Protein AF-0000000075571922 (afdb_homodimer)

Radius of gyration: 21.6 Å; Cα contacts (8 Å, |Δi|>4): 890; chains: 2; bounding box: 50×63×53 Å

pLDDT: mean 89.56, std 9.9, range [48.25, 98.81]

Foldseek 3Di:
DLVVLVVQDPPVQSVCVVVVHFWDKDKFFKKKKKKKAWPCLVVVCVVDDPVLNVVQQVQLVVLLCVLLVVFQKDWADDPDRMTMIMHCPPPHDLCRLVRNLVSLLVSLVSQQPDASPVHRPDRTWMQMFMFMGMWMWTWDDDVDTHIDIDDVRVVVRVQQRVPGDIQWYKYFPRSVVSCVVDPFWDKAWPQWDQDVPPGTGTIITTAAGHPRGRDDPDPVRD/DLVVLVVQDPPVQSVCVVVVHFWDKDKFFKKKKKKKAWPCLVVVCVVDDPVLNVVQQVQLVVLLCVLLVVFQKDWADDPDRMTMIMHCPPPHDLCRLVRNLVSLLVSLVSQQPDASPVHRPDRTWMQMFMFMGMWMWTWDDDPDTHIDIDDVRVVVRVQQRVPTDILWYKYFPRSVVSCVVDPFWDKAWPQWDQDVPPGTGTIITTAAGHPRGRDDPDPVRD

Structure (mmCIF, N/CA/C/O backbone):
data_AF-0000000075571922-model_v1
#
loop_
_entity.id
_entity.type
_entity.pdbx_description
1 polymer 'guanylate cyclase'
#
loop_
_atom_site.group_PDB
_atom_site.id
_atom_site.type_symbol
_atom_site.label_atom_id
_atom_site.label_alt_id
_atom_site.label_comp_id
_atom_site.label_asym_id
_atom_site.label_entity_id
_atom_site.label_seq_id
_atom_site.pdbx_PDB_ins_code
_atom_site.Cartn_x
_atom_site.Cartn_y
_atom_site.Cartn_z
_atom_site.occupancy
_atom_site.B_iso_or_equiv
_atom_site.auth_seq_id
_atom_site.auth_comp_id
_atom_site.auth_asym_id
_atom_site.auth_atom_id
_atom_site.pdbx_PDB_model_num
ATOM 1 N N . VAL A 1 1 ? 6.152 -8.867 24.453 1 48.25 1 VAL A N 1
ATOM 2 C CA . VAL A 1 1 ? 5.004 -9.133 23.594 1 48.25 1 VAL A CA 1
ATOM 3 C C . VAL A 1 1 ? 4.059 -7.934 23.609 1 48.25 1 VAL A C 1
ATOM 5 O O . VAL A 1 1 ? 3.672 -7.43 22.547 1 48.25 1 VAL A O 1
ATOM 8 N N . GLU A 1 2 ? 3.844 -7.562 24.797 1 55.47 2 GLU A N 1
ATOM 9 C CA . GLU A 1 2 ? 2.912 -6.465 25.016 1 55.47 2 GLU A CA 1
ATOM 10 C C . GLU A 1 2 ? 3.416 -5.176 24.375 1 55.47 2 GLU A C 1
ATOM 12 O O . GLU A 1 2 ? 2.658 -4.473 23.703 1 55.47 2 GLU A O 1
ATOM 17 N N . ASP A 1 3 ? 4.688 -5.074 24.469 1 64.06 3 ASP A N 1
ATOM 18 C CA . ASP A 1 3 ? 5.246 -3.822 23.969 1 64.06 3 ASP A CA 1
ATOM 19 C C . ASP A 1 3 ? 5.211 -3.775 22.438 1 64.06 3 ASP A C 1
ATOM 21 O O . ASP A 1 3 ? 4.906 -2.734 21.859 1 64.06 3 ASP A O 1
ATOM 25 N N . LEU A 1 4 ? 5.34 -4.957 21.844 1 65.56 4 LEU A N 1
ATOM 26 C CA . LEU A 1 4 ? 5.352 -4.988 20.391 1 65.56 4 LEU A CA 1
ATOM 27 C C . LEU A 1 4 ? 3.961 -4.699 19.828 1 65.56 4 LEU A C 1
ATOM 29 O O . LEU A 1 4 ? 3.822 -3.967 18.844 1 65.56 4 LEU A O 1
ATOM 33 N N . LEU A 1 5 ? 2.924 -5.188 20.578 1 67.38 5 LEU A N 1
ATOM 34 C CA . LEU A 1 5 ? 1.559 -4.938 20.125 1 67.38 5 LEU A CA 1
ATOM 35 C C . LEU A 1 5 ? 1.228 -3.449 20.188 1 67.38 5 LEU A C 1
ATOM 37 O O . LEU A 1 5 ? 0.525 -2.924 19.328 1 67.38 5 LEU A O 1
ATOM 41 N N . HIS A 1 6 ? 1.752 -2.863 21.234 1 68.44 6 HIS A N 1
ATOM 42 C CA . HIS A 1 6 ? 1.482 -1.441 21.406 1 68.44 6 HIS A CA 1
ATOM 43 C C . HIS A 1 6 ? 2.193 -0.614 20.344 1 68.44 6 HIS A C 1
ATOM 45 O O . HIS A 1 6 ? 1.835 0.542 20.094 1 68.44 6 HIS A O 1
ATOM 51 N N . GLN A 1 7 ? 3.137 -1.295 19.719 1 69 7 GLN A N 1
ATOM 52 C CA . GLN A 1 7 ? 3.84 -0.607 18.641 1 69 7 GLN A CA 1
ATOM 53 C C . GLN A 1 7 ? 3.168 -0.86 17.297 1 69 7 GLN A C 1
ATOM 55 O O . GLN A 1 7 ? 3.303 -0.059 16.359 1 69 7 GLN A O 1
ATOM 60 N N . LEU A 1 8 ? 2.395 -1.916 17.281 1 69.12 8 LEU A N 1
ATOM 61 C CA . LEU A 1 8 ? 1.799 -2.34 16.016 1 69.12 8 LEU A CA 1
ATOM 62 C C . LEU A 1 8 ? 0.368 -1.825 15.883 1 69.12 8 LEU A C 1
ATOM 64 O O . LEU A 1 8 ? -0.137 -1.649 14.773 1 69.12 8 LEU A O 1
ATOM 68 N N . LEU A 1 9 ? -0.222 -1.598 17.125 1 75.12 9 LEU A N 1
ATOM 69 C CA . LEU A 1 9 ? -1.642 -1.262 17.172 1 75.12 9 LEU A CA 1
ATOM 70 C C . LEU A 1 9 ? -1.882 -0.021 18.016 1 75.12 9 LEU A C 1
ATOM 72 O O . LEU A 1 9 ? -1.093 0.283 18.922 1 75.12 9 LEU A O 1
ATOM 76 N N . PRO A 1 10 ? -2.918 0.679 17.609 1 77 10 PRO A N 1
ATOM 77 C CA . PRO A 1 10 ? -3.305 1.71 18.578 1 77 10 PRO A CA 1
ATOM 78 C C . PRO A 1 10 ? -3.457 1.164 20 1 77 10 PRO A C 1
ATOM 80 O O . PRO A 1 10 ? -3.951 0.049 20.188 1 77 10 PRO A O 1
ATOM 83 N N . PRO A 1 11 ? -3.029 1.938 20.953 1 76.31 11 PRO A N 1
ATOM 84 C CA . PRO A 1 11 ? -3.023 1.45 22.328 1 76.31 11 PRO A CA 1
ATOM 85 C C . PRO A 1 11 ? -4.371 0.874 22.766 1 76.31 11 PRO A C 1
ATOM 87 O O . PRO A 1 11 ? -4.422 -0.194 23.375 1 76.31 11 PRO A O 1
ATOM 90 N N . ALA A 1 12 ? -5.418 1.569 22.406 1 78 12 ALA A N 1
ATOM 91 C CA . ALA A 1 12 ? -6.742 1.103 22.812 1 78 12 ALA A CA 1
ATOM 92 C C . ALA A 1 12 ? -7.055 -0.259 22.203 1 78 12 ALA A C 1
ATOM 94 O O . ALA A 1 12 ? -7.66 -1.117 22.844 1 78 12 ALA A O 1
ATOM 95 N N . ILE A 1 13 ? -6.625 -0.419 21.047 1 78.5 13 ILE A N 1
ATOM 96 C CA . ILE A 1 13 ? -6.867 -1.667 20.328 1 78.5 13 ILE A CA 1
ATOM 97 C C . ILE A 1 13 ? -5.945 -2.758 20.875 1 78.5 13 ILE A C 1
ATOM 99 O O . ILE A 1 13 ? -6.375 -3.9 21.062 1 78.5 13 ILE A O 1
ATOM 103 N N . ALA A 1 14 ? -4.711 -2.361 21.078 1 75.94 14 ALA A N 1
ATOM 104 C CA . ALA A 1 14 ? -3.758 -3.301 21.656 1 75.94 14 ALA A CA 1
ATOM 105 C C . ALA A 1 14 ? -4.254 -3.832 23 1 75.94 14 ALA A C 1
ATOM 107 O O . ALA A 1 14 ? -4.195 -5.035 23.266 1 75.94 14 ALA A O 1
ATOM 108 N N . ASP A 1 15 ? -4.809 -2.959 23.781 1 78.19 15 ASP A N 1
ATOM 109 C CA . ASP A 1 15 ? -5.324 -3.328 25.109 1 78.19 15 ASP A CA 1
ATOM 110 C C . ASP A 1 15 ? -6.5 -4.293 24.984 1 78.19 15 ASP A C 1
ATOM 112 O O . ASP A 1 15 ? -6.625 -5.234 25.766 1 78.19 15 ASP A O 1
ATOM 116 N N . GLN A 1 16 ? -7.316 -3.99 24 1 78.69 16 GLN A N 1
ATOM 117 C CA . GLN A 1 16 ? -8.469 -4.852 23.766 1 78.69 16 GLN A CA 1
ATOM 118 C C . GLN A 1 16 ? -8.031 -6.258 23.359 1 78.69 16 GLN A C 1
ATOM 120 O O . GLN A 1 16 ? -8.586 -7.246 23.844 1 78.69 16 GLN A O 1
ATOM 125 N N . LEU A 1 17 ? -7.086 -6.336 22.562 1 73.75 17 LEU A N 1
ATOM 126 C CA . LEU A 1 17 ? -6.594 -7.625 22.094 1 73.75 17 LEU A CA 1
ATOM 127 C C . LEU A 1 17 ? -5.906 -8.391 23.219 1 73.75 17 LEU A C 1
ATOM 129 O O . LEU A 1 17 ? -6.059 -9.609 23.328 1 73.75 17 LEU A O 1
ATOM 133 N N . ILE A 1 18 ? -5.156 -7.672 23.984 1 75.12 18 ILE A N 1
ATOM 134 C CA . ILE A 1 18 ? -4.43 -8.273 25.109 1 75.12 18 ILE A CA 1
ATOM 135 C C . ILE A 1 18 ? -5.422 -8.828 26.125 1 75.12 18 ILE A C 1
ATOM 137 O O . ILE A 1 18 ? -5.18 -9.8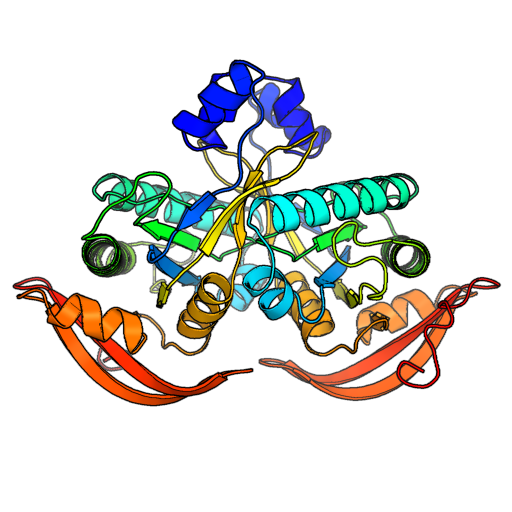83 26.719 1 75.12 18 ILE A O 1
ATOM 141 N N . SER A 1 19 ? -6.453 -8.172 26.188 1 78.19 19 SER A N 1
ATOM 142 C CA . SER A 1 19 ? -7.469 -8.594 27.156 1 78.19 19 SER A CA 1
ATOM 143 C C . SER A 1 19 ? -8.336 -9.711 26.578 1 78.19 19 SER A C 1
ATOM 145 O O . SER A 1 19 ? -9.258 -10.188 27.25 1 78.19 19 SER A O 1
ATOM 147 N N . GLY A 1 20 ? -8.094 -10.078 25.344 1 68.62 20 GLY A N 1
ATOM 148 C CA . GLY A 1 20 ? -8.812 -11.172 24.719 1 68.62 20 GLY A CA 1
ATOM 149 C C . GLY A 1 20 ? -10.148 -10.758 24.141 1 68.62 20 GLY A C 1
ATOM 150 O O . GLY A 1 20 ? -10.984 -11.609 23.812 1 68.62 20 GLY A O 1
ATOM 151 N N . ARG A 1 21 ? -10.359 -9.508 24.234 1 69.81 21 ARG A N 1
ATOM 152 C CA . ARG A 1 21 ? -11.617 -9.023 23.672 1 69.81 21 ARG A CA 1
ATOM 153 C C . ARG A 1 21 ? -11.523 -8.898 22.156 1 69.81 21 ARG A C 1
ATOM 155 O O . ARG A 1 21 ? -10.445 -8.648 21.609 1 69.81 21 ARG A O 1
ATOM 162 N N . ALA A 1 22 ? -12.703 -9.211 21.578 1 65.88 22 ALA A N 1
ATOM 163 C CA . ALA A 1 22 ? -12.742 -9.023 20.141 1 65.88 22 ALA A CA 1
ATOM 164 C C . ALA A 1 22 ? -12.648 -7.547 19.766 1 65.88 22 ALA A C 1
ATOM 166 O O . ALA A 1 22 ? -13.258 -6.699 20.422 1 65.88 22 ALA A O 1
ATOM 167 N N . VAL A 1 23 ? -11.711 -7.234 18.906 1 72.06 23 VAL A N 1
ATOM 168 C CA . VAL A 1 23 ? -11.641 -5.852 18.438 1 72.06 23 VAL A CA 1
ATOM 169 C C . VAL A 1 23 ? -12.734 -5.602 17.406 1 72.06 23 VAL A C 1
ATOM 171 O O . VAL A 1 23 ? -12.852 -6.336 16.422 1 72.06 23 VAL A O 1
ATOM 174 N N . GLN A 1 24 ? -13.586 -4.648 17.781 1 77.06 24 GLN A N 1
ATOM 175 C CA . GLN A 1 24 ? -14.703 -4.328 16.906 1 77.06 24 GLN A CA 1
ATOM 176 C C . GLN A 1 24 ? -14.281 -3.346 15.812 1 77.06 24 GLN A C 1
ATOM 178 O O . GLN A 1 24 ? -13.562 -2.383 16.078 1 77.06 24 GLN A O 1
ATOM 183 N N . ALA A 1 25 ? -14.68 -3.682 14.609 1 85 25 ALA A N 1
ATOM 184 C CA . ALA A 1 25 ? -14.562 -2.721 13.516 1 85 25 ALA A CA 1
ATOM 185 C C . ALA A 1 25 ? -15.492 -1.529 13.734 1 85 25 ALA A C 1
ATOM 187 O O . ALA A 1 25 ? -16.562 -1.67 14.32 1 85 25 ALA A O 1
ATOM 188 N N . GLU A 1 26 ? -15.008 -0.353 13.406 1 89.12 26 GLU A N 1
ATOM 189 C CA . GLU A 1 26 ? -15.773 0.873 13.625 1 89.12 26 GLU A CA 1
ATOM 190 C C . GLU A 1 26 ? -15.844 1.711 12.352 1 89.12 26 GLU A C 1
ATOM 192 O O . GLU A 1 26 ? -14.922 1.688 11.531 1 89.12 26 GLU A O 1
ATOM 197 N N . SER A 1 27 ? -16.969 2.414 12.266 1 92.12 27 SER A N 1
ATOM 198 C CA . SER A 1 27 ? -17.109 3.385 11.188 1 92.12 27 SER A CA 1
ATOM 199 C C . SER A 1 27 ? -16.812 4.801 11.672 1 92.12 27 SER A C 1
ATOM 201 O O . SER A 1 27 ? -17.203 5.18 12.781 1 92.12 27 SER A O 1
ATOM 203 N N . TYR A 1 28 ? -16.141 5.52 10.922 1 94.75 28 TYR A N 1
ATOM 204 C CA . TYR A 1 28 ? -15.859 6.934 11.148 1 94.75 28 TYR A CA 1
ATOM 205 C C . TYR A 1 28 ? -16.438 7.789 10.031 1 94.75 28 TYR A C 1
ATOM 207 O O . TYR A 1 28 ? -16.141 7.559 8.852 1 94.75 28 TYR A O 1
ATOM 215 N N . ASP A 1 29 ? -17.172 8.758 10.391 1 95.12 29 ASP A N 1
ATOM 216 C CA . ASP A 1 29 ? -17.891 9.555 9.406 1 95.12 29 ASP A CA 1
ATOM 217 C C . ASP A 1 29 ? -16.938 10.43 8.594 1 95.12 29 ASP A C 1
ATOM 219 O O . ASP A 1 29 ? -17.156 10.656 7.406 1 95.12 29 ASP A O 1
ATOM 223 N N . CYS A 1 30 ? -16.031 10.938 9.32 1 97.62 30 CYS A N 1
ATOM 224 C CA . CYS A 1 30 ? -15.117 11.828 8.602 1 97.62 30 CYS A CA 1
ATOM 225 C C . CYS A 1 30 ? -13.742 11.859 9.273 1 97.62 30 CYS A C 1
ATOM 227 O O . CYS A 1 30 ? -13.633 12.203 10.453 1 97.62 30 CYS A O 1
ATOM 229 N N . VAL A 1 31 ? -12.742 11.414 8.516 1 98.31 31 VAL A N 1
ATOM 230 C CA . VAL A 1 31 ? -11.336 11.5 8.898 1 98.31 31 VAL A CA 1
ATOM 231 C C . VAL A 1 31 ? -10.531 12.148 7.773 1 98.31 31 VAL A C 1
ATOM 233 O O . VAL A 1 31 ? -11.047 12.359 6.676 1 98.31 31 VAL A O 1
ATOM 236 N N . THR A 1 32 ? -9.336 12.586 8.023 1 98.81 32 THR A N 1
ATOM 237 C CA . THR A 1 32 ? -8.438 13.078 6.984 1 98.81 32 THR A CA 1
ATOM 238 C C . THR A 1 32 ? -7.195 12.195 6.879 1 98.81 32 THR A C 1
ATOM 240 O O . THR A 1 32 ? -6.543 11.914 7.887 1 98.81 32 THR A O 1
ATOM 243 N N . ILE A 1 33 ? -6.926 11.766 5.684 1 97.44 33 ILE A N 1
ATOM 244 C CA . ILE A 1 33 ? -5.812 10.859 5.434 1 97.44 33 ILE A CA 1
ATOM 245 C C . ILE A 1 33 ? -4.738 11.57 4.613 1 97.44 33 ILE A C 1
ATOM 247 O O . ILE A 1 33 ? -5.047 12.266 3.645 1 97.44 33 ILE A O 1
ATOM 251 N N . TYR A 1 34 ? -3.496 11.391 5.102 1 97.94 34 TYR A N 1
ATOM 252 C CA . TYR A 1 34 ? -2.277 11.867 4.457 1 97.94 34 TYR A CA 1
ATOM 253 C C . TYR A 1 34 ? -1.554 10.727 3.752 1 97.94 34 TYR A C 1
ATOM 255 O O . TYR A 1 34 ? -1.347 9.664 4.332 1 97.94 34 TYR A O 1
ATOM 263 N N . PHE A 1 35 ? -1.246 10.953 2.457 1 95.62 35 PHE A N 1
ATOM 264 C CA . PHE A 1 35 ? -0.339 10.07 1.733 1 95.62 35 PHE A CA 1
ATOM 265 C C . PHE A 1 35 ? 0.864 10.844 1.207 1 95.62 35 PHE A C 1
ATOM 267 O O . PHE A 1 35 ? 0.723 11.977 0.73 1 95.62 35 PHE A O 1
ATOM 274 N N . SER A 1 36 ? 2.02 10.242 1.294 1 95.44 36 SER A N 1
ATOM 275 C CA . SER A 1 36 ? 3.182 10.812 0.617 1 95.44 36 SER A CA 1
ATOM 276 C C . SER A 1 36 ? 4.047 9.719 -0.006 1 95.44 36 SER A C 1
ATOM 278 O O . SER A 1 36 ? 4.004 8.562 0.422 1 95.44 36 SER A O 1
ATOM 280 N N . ASP A 1 37 ? 4.738 10.125 -0.937 1 92.5 37 ASP A N 1
ATOM 281 C CA . ASP A 1 37 ? 5.691 9.281 -1.654 1 92.5 37 ASP A CA 1
ATOM 282 C C . ASP A 1 37 ? 6.969 10.055 -1.98 1 92.5 37 ASP A C 1
ATOM 284 O O . ASP A 1 37 ? 6.949 11.281 -2.076 1 92.5 37 ASP A O 1
ATOM 288 N N . ILE A 1 38 ? 8.055 9.312 -2.072 1 93.25 38 ILE A N 1
ATOM 289 C CA . ILE A 1 38 ? 9.32 9.93 -2.459 1 93.25 38 ILE A CA 1
ATOM 290 C C . ILE A 1 38 ? 9.422 9.992 -3.98 1 93.25 38 ILE A C 1
ATOM 292 O O . ILE A 1 38 ? 9.375 8.953 -4.652 1 93.25 38 ILE A O 1
ATOM 296 N N . VAL A 1 39 ? 9.562 11.172 -4.5 1 94.31 39 VAL A N 1
ATOM 297 C CA . VAL A 1 39 ? 9.641 11.375 -5.945 1 94.31 39 VAL A CA 1
ATOM 298 C C . VAL A 1 39 ? 10.969 10.828 -6.469 1 94.31 39 VAL A C 1
ATOM 300 O O . VAL A 1 39 ? 12.039 11.188 -5.977 1 94.31 39 VAL A O 1
ATOM 303 N N . GLY A 1 40 ? 10.875 9.945 -7.445 1 90.12 40 GLY A N 1
ATOM 304 C CA . GLY A 1 40 ? 12.078 9.398 -8.055 1 90.12 40 GLY A CA 1
ATOM 305 C C . GLY A 1 40 ? 12.727 8.305 -7.223 1 90.12 40 GLY A C 1
ATOM 306 O O . GLY A 1 40 ? 13.914 8.016 -7.387 1 90.12 40 GLY A O 1
ATOM 307 N N . PHE A 1 41 ? 12.023 7.711 -6.316 1 89.31 41 PHE A N 1
ATOM 308 C CA . PHE A 1 41 ? 12.578 6.715 -5.406 1 89.31 41 PHE A CA 1
ATOM 309 C C . PHE A 1 41 ? 13 5.465 -6.168 1 89.31 41 PHE A C 1
ATOM 311 O O . PHE A 1 41 ? 14.023 4.848 -5.844 1 89.31 41 PHE A O 1
ATOM 318 N N . THR A 1 42 ? 12.211 5.109 -7.133 1 83.81 42 THR A N 1
ATOM 319 C CA . THR A 1 42 ? 12.539 3.918 -7.906 1 83.81 42 THR A CA 1
ATOM 320 C C . THR A 1 42 ? 13.914 4.051 -8.555 1 83.81 42 THR A C 1
ATOM 322 O O . THR A 1 42 ? 14.727 3.133 -8.477 1 83.81 42 THR A O 1
ATOM 325 N N . SER A 1 43 ? 14.117 5.172 -9.172 1 86.88 43 SER A N 1
ATOM 326 C CA . SER A 1 43 ? 15.406 5.434 -9.789 1 86.88 43 SER A CA 1
ATOM 327 C C . SER A 1 43 ? 16.516 5.52 -8.75 1 86.88 43 SER A C 1
ATOM 329 O O . SER A 1 43 ? 17.594 4.961 -8.938 1 86.88 43 SER A O 1
ATOM 331 N N . LEU A 1 44 ? 16.266 6.164 -7.676 1 89.31 44 LEU A N 1
ATOM 332 C CA . LEU A 1 44 ? 17.234 6.297 -6.59 1 89.31 44 LEU A CA 1
ATOM 333 C C . LEU A 1 44 ? 17.625 4.93 -6.035 1 89.31 44 LEU A C 1
ATOM 335 O O . LEU A 1 44 ? 18.812 4.656 -5.816 1 89.31 44 LEU A O 1
ATOM 339 N N . SER A 1 45 ? 16.672 4.094 -5.832 1 85.75 45 SER A N 1
ATOM 340 C CA . SER A 1 45 ? 16.906 2.773 -5.258 1 85.75 45 SER A CA 1
ATOM 341 C C . SER A 1 45 ? 17.75 1.91 -6.191 1 85.75 45 SER A C 1
ATOM 343 O O . SER A 1 45 ? 18.562 1.102 -5.734 1 85.75 45 SER A O 1
ATOM 345 N N . SER A 1 46 ? 17.594 2.09 -7.484 1 83.56 46 SER A N 1
ATOM 346 C CA . SER A 1 46 ? 18.344 1.288 -8.453 1 83.56 46 SER A CA 1
ATOM 347 C C . SER A 1 46 ? 19.781 1.748 -8.562 1 83.56 46 SER A C 1
ATOM 349 O O . SER A 1 46 ? 20.656 0.974 -8.953 1 83.56 46 SER A O 1
ATOM 351 N N . GLN A 1 47 ? 20.031 2.973 -8.148 1 88.94 47 GLN A N 1
ATOM 352 C CA . GLN A 1 47 ? 21.359 3.551 -8.289 1 88.94 47 GLN A CA 1
ATOM 353 C C . GLN A 1 47 ? 22.109 3.549 -6.953 1 88.94 47 GLN A C 1
ATOM 355 O O . GLN A 1 47 ? 23.203 4.113 -6.844 1 88.94 47 GLN A O 1
ATOM 360 N N . SER A 1 48 ? 21.453 2.965 -5.953 1 91.12 48 SER A N 1
ATOM 361 C CA . SER A 1 48 ? 22.016 2.922 -4.609 1 91.12 48 SER A CA 1
ATOM 362 C C . SER A 1 48 ? 22.234 1.486 -4.141 1 91.12 48 SER A C 1
ATOM 364 O O . SER A 1 48 ? 21.594 0.564 -4.645 1 91.12 48 SER A O 1
ATOM 366 N N . THR A 1 49 ? 23.219 1.318 -3.242 1 90.12 49 THR A N 1
ATOM 367 C CA . THR A 1 49 ? 23.328 0.01 -2.605 1 90.12 49 THR A CA 1
ATOM 368 C C . THR A 1 49 ? 22.125 -0.255 -1.705 1 90.12 49 THR A C 1
ATOM 370 O O . THR A 1 49 ? 21.469 0.683 -1.234 1 90.12 49 THR A O 1
ATOM 373 N N . PRO A 1 50 ? 21.844 -1.559 -1.482 1 86.56 50 PRO A N 1
ATOM 374 C CA . PRO A 1 50 ? 20.719 -1.877 -0.595 1 86.56 50 PRO A CA 1
ATOM 375 C C . PRO A 1 50 ? 20.844 -1.206 0.771 1 86.56 50 PRO A C 1
ATOM 377 O O . PRO A 1 50 ? 19.859 -0.674 1.29 1 86.56 50 PRO A O 1
ATOM 380 N N . MET A 1 51 ? 21.969 -1.179 1.289 1 86.75 51 MET A N 1
ATOM 381 C CA . MET A 1 51 ? 22.188 -0.577 2.602 1 86.75 51 MET A CA 1
ATOM 382 C C . MET A 1 51 ? 21.938 0.927 2.559 1 86.75 51 MET A C 1
ATOM 384 O O . MET A 1 51 ? 21.406 1.5 3.512 1 86.75 51 MET A O 1
ATOM 388 N N . GLN A 1 52 ? 22.344 1.532 1.471 1 91.5 52 GLN A N 1
ATOM 389 C CA . GLN A 1 52 ? 22.094 2.961 1.309 1 91.5 52 GLN A CA 1
ATOM 390 C C . GLN A 1 52 ? 20.594 3.264 1.27 1 91.5 52 GLN A C 1
ATOM 392 O O . GLN A 1 52 ? 20.141 4.258 1.843 1 91.5 52 GLN A O 1
ATOM 397 N N . VAL A 1 53 ? 19.859 2.42 0.625 1 89.25 53 VAL A N 1
ATOM 398 C CA . VAL A 1 53 ? 18.422 2.598 0.518 1 89.25 53 VAL A CA 1
ATOM 399 C C . VAL A 1 53 ? 17.781 2.471 1.897 1 89.25 53 VAL A C 1
ATOM 401 O O . VAL A 1 53 ? 16.969 3.314 2.297 1 89.25 53 VAL A O 1
ATOM 404 N N . VAL A 1 54 ? 18.078 1.448 2.639 1 86 54 VAL A N 1
ATOM 405 C CA . VAL A 1 54 ? 17.516 1.189 3.961 1 86 54 VAL A CA 1
ATOM 406 C C . VAL A 1 54 ? 17.875 2.336 4.906 1 86 54 VAL A C 1
ATOM 408 O O . VAL A 1 54 ? 17.031 2.809 5.664 1 86 54 VAL A O 1
ATOM 411 N N . THR A 1 55 ? 19.141 2.768 4.824 1 88.62 55 THR A N 1
ATOM 412 C CA . THR A 1 55 ? 19.594 3.869 5.668 1 88.62 55 THR A CA 1
ATOM 413 C C . THR A 1 55 ? 18.797 5.141 5.371 1 88.62 55 THR A C 1
ATOM 415 O O . THR A 1 55 ? 18.406 5.855 6.289 1 88.62 55 THR A O 1
ATOM 418 N N . LEU A 1 56 ? 18.594 5.422 4.125 1 92.12 56 LEU A N 1
ATOM 419 C CA . LEU A 1 56 ? 17.812 6.586 3.721 1 92.12 56 LEU A CA 1
ATOM 420 C C . LEU A 1 56 ? 16.406 6.535 4.312 1 92.12 56 LEU A C 1
ATOM 422 O O . LEU A 1 56 ? 15.945 7.512 4.906 1 92.12 56 LEU A O 1
ATOM 426 N N . LEU A 1 57 ? 15.789 5.445 4.195 1 89.31 57 LEU A N 1
ATOM 427 C CA . LEU A 1 57 ? 14.414 5.312 4.668 1 89.31 57 LEU A CA 1
ATOM 428 C C . LEU A 1 57 ? 14.352 5.414 6.188 1 89.31 57 LEU A C 1
ATOM 430 O O . LEU A 1 57 ? 13.461 6.066 6.734 1 89.31 57 LEU A O 1
ATOM 434 N N . ASN A 1 58 ? 15.227 4.812 6.828 1 85.81 58 ASN A N 1
ATOM 435 C CA . ASN A 1 58 ? 15.258 4.891 8.281 1 85.81 58 ASN A CA 1
ATOM 436 C C . ASN A 1 58 ? 15.469 6.32 8.766 1 85.81 58 ASN A C 1
ATOM 438 O O . ASN A 1 58 ? 14.812 6.77 9.703 1 85.81 58 ASN A O 1
ATOM 442 N N . ASP A 1 59 ? 16.438 6.969 8.133 1 91.31 59 ASP A N 1
ATOM 443 C CA . ASP A 1 59 ? 16.688 8.367 8.492 1 91.31 59 ASP A CA 1
ATOM 444 C C . ASP A 1 59 ? 15.453 9.227 8.25 1 91.31 59 ASP A C 1
ATOM 446 O O . ASP A 1 59 ? 15.125 10.086 9.07 1 91.31 59 ASP A O 1
ATOM 450 N N . LEU A 1 60 ? 14.867 8.977 7.133 1 91.81 60 LEU A N 1
ATOM 451 C CA . LEU A 1 60 ? 13.695 9.758 6.762 1 91.81 60 LEU A CA 1
ATOM 452 C C . LEU A 1 60 ? 12.547 9.523 7.742 1 91.81 60 LEU A C 1
ATOM 454 O O . LEU A 1 60 ? 11.922 10.469 8.211 1 91.81 60 LEU A O 1
ATOM 458 N N . TYR A 1 61 ? 12.281 8.289 8.078 1 85.12 61 TYR A N 1
ATOM 459 C CA . TYR A 1 61 ? 11.172 7.957 8.953 1 85.12 61 TYR A CA 1
ATOM 460 C C . TYR A 1 61 ? 11.43 8.445 10.375 1 85.12 61 TYR A C 1
ATOM 462 O O . TYR A 1 61 ? 10.5 8.844 11.078 1 85.12 61 TYR A O 1
ATOM 470 N N . LEU A 1 62 ? 12.633 8.391 10.797 1 87.12 62 LEU A N 1
ATOM 471 C CA . LEU A 1 62 ? 12.992 8.977 12.086 1 87.12 62 LEU A CA 1
ATOM 472 C C . LEU A 1 62 ? 12.695 10.469 12.102 1 87.12 62 LEU A C 1
ATOM 474 O O . LEU A 1 62 ? 12.164 10.992 13.086 1 87.12 62 LEU A O 1
ATOM 478 N N . ALA A 1 63 ? 13.109 11.102 11.062 1 92 63 ALA A N 1
ATOM 479 C CA . ALA A 1 63 ? 12.836 12.531 10.938 1 92 63 ALA A CA 1
ATOM 480 C C . ALA A 1 63 ? 11.336 12.797 10.938 1 92 63 ALA A C 1
ATOM 482 O O . ALA A 1 63 ? 10.867 13.742 11.578 1 92 63 ALA A O 1
ATOM 483 N N . PHE A 1 64 ? 10.578 12.008 10.227 1 92.06 64 PHE A N 1
ATOM 484 C CA . PHE A 1 64 ? 9.133 12.172 10.148 1 92.06 64 PHE A CA 1
ATOM 485 C C . PHE A 1 64 ? 8.484 11.914 11.508 1 92.06 64 PHE A C 1
ATOM 487 O O . PHE A 1 64 ? 7.559 12.625 11.898 1 92.06 64 PHE A O 1
ATOM 494 N N . ASP A 1 65 ? 8.945 10.93 12.156 1 86.69 65 ASP A N 1
ATOM 495 C CA . ASP A 1 65 ? 8.391 10.602 13.469 1 86.69 65 ASP A CA 1
ATOM 496 C C . ASP A 1 65 ? 8.539 11.773 14.43 1 86.69 65 ASP A C 1
ATOM 498 O O . ASP A 1 65 ? 7.652 12.031 15.242 1 86.69 65 ASP A O 1
ATOM 502 N N . GLY A 1 66 ? 9.648 12.414 14.359 1 90.19 66 GLY A N 1
ATOM 503 C CA . GLY A 1 66 ? 9.852 13.602 15.18 1 90.19 66 GLY A CA 1
ATOM 504 C C . GLY A 1 66 ? 8.797 14.664 14.945 1 90.19 66 GLY A C 1
ATOM 505 O O . GLY A 1 66 ? 8.414 15.375 15.875 1 90.19 66 GLY A O 1
ATOM 506 N N . VAL A 1 67 ? 8.305 14.758 13.75 1 94.06 67 VAL A N 1
ATOM 507 C CA . VAL A 1 67 ? 7.297 15.75 13.398 1 94.06 67 VAL A CA 1
ATOM 508 C C . VAL A 1 67 ? 5.91 15.234 13.781 1 94.06 67 VAL A C 1
ATOM 510 O O . VAL A 1 67 ? 5.133 15.953 14.422 1 94.06 67 VAL A O 1
ATOM 513 N N . VAL A 1 68 ? 5.621 14.008 13.438 1 92.88 68 VAL A N 1
ATOM 514 C CA . VAL A 1 68 ? 4.301 13.398 13.562 1 92.88 68 VAL A CA 1
ATOM 515 C C . VAL A 1 68 ? 3.898 13.336 15.031 1 92.88 68 VAL A C 1
ATOM 517 O O . VAL A 1 68 ? 2.723 13.492 15.367 1 92.88 68 VAL A O 1
ATOM 520 N N . ASP A 1 69 ? 4.844 13.25 15.891 1 91.31 69 ASP A N 1
ATOM 521 C CA . ASP A 1 69 ? 4.598 13.117 17.328 1 91.31 69 ASP A CA 1
ATOM 522 C C . ASP A 1 69 ? 4.027 14.406 17.906 1 91.31 69 ASP A C 1
ATOM 524 O O . ASP A 1 69 ? 3.467 14.406 19 1 91.31 69 ASP A O 1
ATOM 528 N N . ASN A 1 70 ? 4.113 15.477 17.203 1 95.94 70 ASN A N 1
ATOM 529 C CA . ASN A 1 70 ? 3.637 16.766 17.688 1 95.94 70 ASN A CA 1
ATOM 530 C C . ASN A 1 70 ? 2.182 17.016 17.297 1 95.94 70 ASN A C 1
ATOM 532 O O . ASN A 1 70 ? 1.599 18.031 17.672 1 95.94 70 ASN A O 1
ATOM 536 N N . PHE A 1 71 ? 1.597 16.078 16.594 1 96.88 71 PHE A N 1
ATOM 537 C CA . PHE A 1 71 ? 0.231 16.234 16.109 1 96.88 71 PHE A CA 1
ATOM 538 C C . PHE A 1 71 ? -0.638 15.062 16.562 1 96.88 71 PHE A C 1
ATOM 540 O O . PHE A 1 71 ? -0.122 14.031 17 1 96.88 71 PHE A O 1
ATOM 547 N N . LYS A 1 72 ? -1.913 15.273 16.547 1 96.81 72 LYS A N 1
ATOM 548 C CA . LYS A 1 72 ? -2.873 14.227 16.906 1 96.81 72 LYS A CA 1
ATOM 549 C C . LYS A 1 72 ? -3.248 13.391 15.688 1 96.81 72 LYS A C 1
ATOM 551 O O . LYS A 1 72 ? -4.363 13.5 15.172 1 96.81 72 LYS A O 1
ATOM 556 N N . VAL A 1 73 ? -2.273 12.547 15.32 1 95.94 73 VAL A N 1
ATOM 557 C CA . VAL A 1 73 ? -2.408 11.719 14.125 1 95.94 73 VAL A CA 1
ATOM 558 C C . VAL A 1 73 ? -1.969 10.289 14.438 1 95.94 73 VAL A C 1
ATOM 560 O O . VAL A 1 73 ? -1.382 10.031 15.492 1 95.94 73 VAL A O 1
ATOM 563 N N . TYR A 1 74 ? -2.395 9.438 13.617 1 91.62 74 TYR A N 1
ATOM 564 C CA . TYR A 1 74 ? -2.021 8.031 13.734 1 91.62 74 TYR A CA 1
ATOM 565 C C . TYR A 1 74 ? -1.313 7.555 12.469 1 91.62 74 TYR A C 1
ATOM 567 O O . TYR A 1 74 ? -1.86 7.652 11.367 1 91.62 74 TYR A O 1
ATOM 575 N N . LYS A 1 75 ? -0.117 7.027 12.625 1 89.25 75 LYS A N 1
ATOM 576 C CA . LYS A 1 75 ? 0.657 6.484 11.516 1 89.25 75 LYS A CA 1
ATOM 577 C C . LYS A 1 75 ? 0.16 5.094 11.125 1 89.25 75 LYS A C 1
ATOM 579 O O . LYS A 1 75 ? 0.11 4.191 11.969 1 89.25 75 LYS A O 1
ATOM 584 N N . VAL A 1 76 ? -0.278 5.02 9.875 1 83.62 76 VAL A N 1
ATOM 585 C CA . VAL A 1 76 ? -0.752 3.729 9.383 1 83.62 76 VAL A CA 1
ATOM 586 C C . VAL A 1 76 ? 0.342 3.051 8.562 1 83.62 76 VAL A C 1
ATOM 588 O O . VAL A 1 76 ? 1.111 3.723 7.871 1 83.62 76 VAL A O 1
ATOM 591 N N . GLU A 1 77 ? 0.457 1.792 8.633 1 68.06 77 GLU A N 1
ATOM 592 C CA . GLU A 1 77 ? 1.483 1.048 7.91 1 68.06 77 GLU A CA 1
ATOM 593 C C . GLU A 1 77 ? 1.224 1.069 6.41 1 68.06 77 GLU A C 1
ATOM 595 O O . GLU A 1 77 ? 0.074 0.988 5.969 1 68.06 77 GLU A O 1
ATOM 600 N N . THR A 1 78 ? 2.389 1.408 5.727 1 63.75 78 THR A N 1
ATOM 601 C CA . THR A 1 78 ? 2.271 1.445 4.273 1 63.75 78 THR A CA 1
ATOM 602 C C . THR A 1 78 ? 3.291 0.514 3.625 1 63.75 78 THR A C 1
ATOM 604 O O . THR A 1 78 ? 4.109 -0.097 4.316 1 63.75 78 THR A O 1
ATOM 607 N N . ILE A 1 79 ? 3.141 0.29 2.41 1 66.25 79 ILE A N 1
ATOM 608 C CA . ILE A 1 79 ? 3.998 -0.581 1.611 1 66.25 79 ILE A CA 1
ATOM 609 C C . ILE A 1 79 ? 5.078 0.248 0.923 1 66.25 79 ILE A C 1
ATOM 611 O O . ILE A 1 79 ? 4.785 1.284 0.322 1 66.25 79 ILE A O 1
ATOM 615 N N . GLY A 1 80 ? 6.398 -0.167 1.1 1 69 80 GLY A N 1
ATOM 616 C CA . GLY A 1 80 ? 7.5 0.441 0.371 1 69 80 GLY A CA 1
ATOM 617 C C . GLY A 1 80 ? 7.867 1.82 0.887 1 69 80 GLY A C 1
ATOM 618 O O . GLY A 1 80 ? 8.133 1.993 2.078 1 69 80 GLY A O 1
ATOM 619 N N . ASP A 1 81 ? 7.812 2.781 -0.015 1 76.69 81 ASP A N 1
ATOM 620 C CA . ASP A 1 81 ? 8.25 4.141 0.291 1 76.69 81 ASP A CA 1
ATOM 621 C C . ASP A 1 81 ? 7.055 5.059 0.542 1 76.69 81 ASP A C 1
ATOM 623 O O . ASP A 1 81 ? 7.223 6.25 0.806 1 76.69 81 ASP A O 1
ATOM 627 N N . ALA A 1 82 ? 5.883 4.445 0.535 1 81.38 82 ALA A N 1
ATOM 628 C CA . ALA A 1 82 ? 4.691 5.242 0.826 1 81.38 82 ALA A CA 1
ATOM 629 C C . ALA A 1 82 ? 4.543 5.477 2.326 1 81.38 82 ALA A C 1
ATOM 631 O O . ALA A 1 82 ? 4.887 4.609 3.135 1 81.38 82 ALA A O 1
ATOM 632 N N . TYR A 1 83 ? 4.105 6.637 2.705 1 87.75 83 TYR A N 1
ATOM 633 C CA . TYR A 1 83 ? 3.869 7.027 4.09 1 87.75 83 TYR A CA 1
ATOM 634 C C . TYR A 1 83 ? 2.428 7.484 4.289 1 87.75 83 TYR A C 1
ATOM 636 O O . TYR A 1 83 ? 1.966 8.414 3.625 1 87.75 83 TYR A O 1
ATOM 644 N N . MET A 1 84 ? 1.641 6.762 5.16 1 91.75 84 MET A N 1
ATOM 645 C CA . MET A 1 84 ? 0.229 7.07 5.375 1 91.75 84 MET A CA 1
ATOM 646 C C . MET A 1 84 ? -0.024 7.469 6.824 1 91.75 84 MET A C 1
ATOM 648 O O . MET A 1 84 ? 0.411 6.781 7.75 1 91.75 84 MET A O 1
ATOM 652 N N . VAL A 1 85 ? -0.713 8.562 6.973 1 94.25 85 VAL A N 1
ATOM 653 C CA . VAL A 1 85 ? -1.092 9.062 8.289 1 94.25 85 VAL A CA 1
ATOM 654 C C . VAL A 1 85 ? -2.562 9.477 8.281 1 94.25 85 VAL A C 1
ATOM 656 O O . VAL A 1 85 ? -3.084 9.93 7.262 1 94.25 85 VAL A O 1
ATOM 659 N N . VAL A 1 86 ? -3.162 9.273 9.477 1 96.62 86 VAL A N 1
ATOM 660 C CA . VAL A 1 86 ? -4.574 9.633 9.539 1 96.62 86 VAL A CA 1
ATOM 661 C C . VAL A 1 86 ? -4.859 10.391 10.836 1 96.62 86 VAL A C 1
ATOM 663 O O . VAL A 1 86 ? -4.223 10.141 11.859 1 96.62 86 VAL A O 1
ATOM 666 N N . SER A 1 87 ? -5.719 11.344 10.75 1 98.12 87 SER A N 1
ATOM 667 C CA . SER A 1 87 ? -6.297 12 11.914 1 98.12 87 SER A CA 1
ATOM 668 C C . SER A 1 87 ? -7.809 11.828 11.961 1 98.12 87 SER A C 1
ATOM 670 O O . SER A 1 87 ? -8.461 11.758 10.914 1 98.12 87 SER A O 1
ATOM 672 N N . GLY A 1 88 ? -8.344 11.766 13.141 1 97.5 88 GLY A N 1
ATOM 673 C CA . GLY A 1 88 ? -9.766 11.516 13.32 1 97.5 88 GLY A CA 1
ATOM 674 C C . GLY A 1 88 ? -10.078 10.094 13.766 1 97.5 88 GLY A C 1
ATOM 675 O O . GLY A 1 88 ? -11.219 9.781 14.102 1 97.5 88 GLY A O 1
ATOM 676 N N . LEU A 1 89 ? -9.141 9.25 13.695 1 93.5 89 LEU A N 1
ATOM 677 C CA . LEU A 1 89 ? -9.133 7.898 14.242 1 93.5 89 LEU A CA 1
ATOM 678 C C . LEU A 1 89 ? -7.723 7.488 14.656 1 93.5 89 LEU A C 1
ATOM 680 O O . LEU A 1 89 ? -6.738 8.047 14.172 1 93.5 89 LEU A O 1
ATOM 684 N N . PRO A 1 90 ? -7.52 6.621 15.609 1 90.25 90 PRO A N 1
ATOM 685 C CA . PRO A 1 90 ? -8.562 5.898 16.344 1 90.25 90 PRO A CA 1
ATOM 686 C C . PRO A 1 90 ? -9.336 6.797 17.312 1 90.25 90 PRO A C 1
ATOM 688 O O . PRO A 1 90 ? -10.43 6.434 17.75 1 90.25 90 PRO A O 1
ATOM 691 N N . GLU A 1 91 ? -8.734 7.887 17.656 1 91.38 91 GLU A N 1
ATOM 692 C CA . GLU A 1 91 ? -9.445 8.852 18.484 1 91.38 91 GLU A CA 1
ATOM 693 C C . GLU A 1 91 ? -10.219 9.852 17.641 1 91.38 91 GLU A C 1
ATOM 695 O O . GLU A 1 91 ? -9.641 10.586 16.844 1 91.38 91 GLU A O 1
ATOM 700 N N . ARG A 1 92 ? -11.461 9.898 17.938 1 94.81 92 ARG A N 1
ATOM 701 C CA . ARG A 1 92 ? -12.312 10.828 17.188 1 94.81 92 ARG A CA 1
ATOM 702 C C . ARG A 1 92 ? -11.961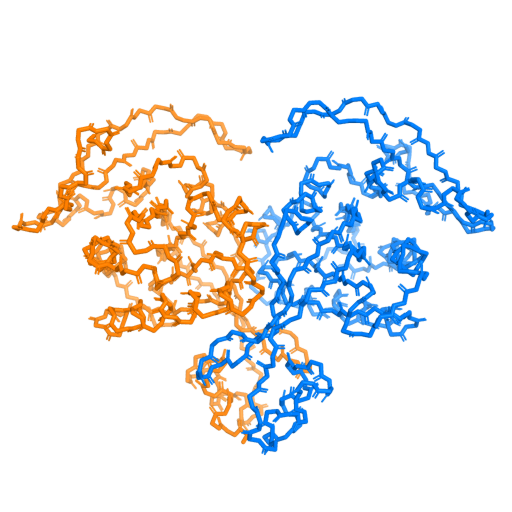 12.273 17.516 1 94.81 92 ARG A C 1
ATOM 704 O O . ARG A 1 92 ? -11.672 12.602 18.672 1 94.81 92 ARG A O 1
ATOM 711 N N . ARG A 1 93 ? -11.984 13.07 16.453 1 96 93 ARG A N 1
ATOM 712 C CA . ARG A 1 93 ? -11.75 14.5 16.641 1 96 93 ARG A CA 1
ATOM 713 C C . ARG A 1 93 ? -12.305 15.305 15.477 1 96 93 ARG A C 1
ATOM 715 O O . ARG A 1 93 ? -12.352 14.828 14.344 1 96 93 ARG A O 1
ATOM 722 N N . GLU A 1 94 ? -12.586 16.562 15.758 1 95.81 94 GLU A N 1
ATOM 723 C CA . GLU A 1 94 ? -13.195 17.422 14.758 1 95.81 94 GLU A CA 1
ATOM 724 C C . GLU A 1 94 ? -12.133 18.188 13.977 1 95.81 94 GLU A C 1
ATOM 726 O O . GLU A 1 94 ? -12.391 18.656 12.859 1 95.81 94 GLU A O 1
ATOM 731 N N . ASP A 1 95 ? -10.977 18.312 14.547 1 98.06 95 ASP A N 1
ATOM 732 C CA . ASP A 1 95 ? -9.945 19.125 13.891 1 98.06 95 ASP A CA 1
ATOM 733 C C . ASP A 1 95 ? -8.977 18.234 13.109 1 98.06 95 ASP A C 1
ATOM 735 O O . ASP A 1 95 ? -7.781 18.516 13.047 1 98.06 95 ASP A O 1
ATOM 739 N N . HIS A 1 96 ? -9.43 17.125 12.57 1 98.44 96 HIS A N 1
ATOM 740 C CA . HIS A 1 96 ? -8.602 16.141 11.883 1 98.44 96 HIS A CA 1
ATOM 741 C C . HIS A 1 96 ? -7.938 16.734 10.648 1 98.44 96 HIS A C 1
ATOM 743 O O . HIS A 1 96 ? -6.758 16.484 10.391 1 98.44 96 HIS A O 1
ATOM 749 N N . ALA A 1 97 ? -8.633 17.516 9.906 1 98.75 97 ALA A N 1
ATOM 750 C CA . ALA A 1 97 ? -8.055 18.141 8.711 1 98.75 97 ALA A CA 1
ATOM 751 C C . ALA A 1 97 ? -6.961 19.141 9.086 1 98.75 97 ALA A C 1
ATOM 753 O O . ALA A 1 97 ? -5.926 19.219 8.414 1 98.75 97 ALA A O 1
ATOM 754 N N . ASN A 1 98 ? -7.219 19.875 10.102 1 98.5 98 ASN A N 1
ATOM 755 C CA . ASN A 1 98 ? -6.242 20.828 10.609 1 98.5 98 ASN A CA 1
ATOM 756 C C . ASN A 1 98 ? -4.941 20.141 11.016 1 98.5 98 ASN A C 1
ATOM 758 O O . ASN A 1 98 ? -3.855 20.578 10.633 1 98.5 98 ASN A O 1
ATOM 762 N N . GLN A 1 99 ? -5.055 19.047 11.742 1 98.44 99 GLN A N 1
ATOM 763 C CA . GLN A 1 99 ? -3.896 18.281 12.188 1 98.44 99 GLN A CA 1
ATOM 764 C C . GLN A 1 99 ? -3.066 17.797 11.008 1 98.44 99 GLN A C 1
ATOM 766 O O . GLN A 1 99 ? -1.847 17.969 10.984 1 98.44 99 GLN A O 1
ATOM 771 N N . ILE A 1 100 ? -3.703 17.234 10.039 1 98.62 100 ILE A N 1
ATOM 772 C CA . ILE A 1 100 ? -3.021 16.656 8.883 1 98.62 100 ILE A CA 1
ATOM 773 C C . ILE A 1 100 ? -2.383 17.781 8.055 1 98.62 100 ILE A C 1
ATOM 775 O O . ILE A 1 100 ? -1.26 17.625 7.566 1 98.62 100 ILE A O 1
ATOM 779 N N . ALA A 1 101 ? -3.105 18.875 7.855 1 98.69 101 ALA A N 1
ATOM 780 C CA . ALA A 1 101 ? -2.607 19.969 7.043 1 98.69 101 ALA A CA 1
ATOM 781 C C . ALA A 1 101 ? -1.357 20.594 7.664 1 98.69 101 ALA A C 1
ATOM 783 O O . ALA A 1 101 ? -0.352 20.797 6.98 1 98.69 101 ALA A O 1
ATOM 784 N N . GLN A 1 102 ? -1.419 20.844 8.93 1 98.31 102 GLN A N 1
ATOM 785 C CA . GLN A 1 102 ? -0.266 21.422 9.609 1 98.31 102 GLN A CA 1
ATOM 786 C C . GLN A 1 102 ? 0.906 20.453 9.633 1 98.31 102 GLN A C 1
ATOM 788 O O . GLN A 1 102 ? 2.059 20.844 9.461 1 98.31 102 GLN A O 1
ATOM 793 N N . MET A 1 103 ? 0.614 19.219 9.867 1 98.06 103 MET A N 1
ATOM 794 C CA . MET A 1 103 ? 1.649 18.188 9.828 1 98.06 103 MET A CA 1
ATOM 795 C C . MET A 1 103 ? 2.334 18.172 8.461 1 98.06 103 MET A C 1
ATOM 797 O O . MET A 1 103 ? 3.561 18.078 8.383 1 98.06 103 MET A O 1
ATOM 801 N N . SER A 1 104 ? 1.547 18.25 7.422 1 98.25 104 SER A N 1
ATOM 802 C CA . SER A 1 104 ? 2.064 18.203 6.059 1 98.25 104 SER A CA 1
ATOM 803 C C . SER A 1 104 ? 3.041 19.344 5.789 1 98.25 104 SER A C 1
ATOM 805 O O . SER A 1 104 ? 4.094 19.125 5.18 1 98.25 104 SER A O 1
ATOM 807 N N . LEU A 1 105 ? 2.676 20.531 6.25 1 97.94 105 LEU A N 1
ATOM 808 C CA . LEU A 1 105 ? 3.561 21.688 6.121 1 97.94 105 LEU A CA 1
ATOM 809 C C . LEU A 1 105 ? 4.863 21.453 6.879 1 97.94 105 LEU A C 1
ATOM 811 O O . LEU A 1 105 ? 5.945 21.719 6.355 1 97.94 105 LEU A O 1
ATOM 815 N N . SER A 1 106 ? 4.762 20.938 8.055 1 97.62 106 SER A N 1
ATOM 816 C CA . SER A 1 106 ? 5.93 20.672 8.891 1 97.62 106 SER A CA 1
ATOM 817 C C . SER A 1 106 ? 6.848 19.641 8.25 1 97.62 106 SER A C 1
ATOM 819 O O . SER A 1 106 ? 8.07 19.75 8.344 1 97.62 106 SER A O 1
ATOM 821 N N . LEU A 1 107 ? 6.25 18.641 7.66 1 97.06 107 LEU A N 1
ATOM 822 C CA . LEU A 1 107 ? 7.039 17.594 7.012 1 97.06 107 LEU A CA 1
ATOM 823 C C . LEU A 1 107 ? 7.828 18.156 5.836 1 97.06 107 LEU A C 1
ATOM 825 O O . LEU A 1 107 ? 8.977 17.766 5.609 1 97.06 107 LEU A O 1
ATOM 829 N N . LEU A 1 108 ? 7.227 19.047 5.082 1 96.88 108 LEU A N 1
ATOM 830 C CA . LEU A 1 108 ? 7.941 19.656 3.971 1 96.88 108 LEU A CA 1
ATOM 831 C C . LEU A 1 108 ? 9.125 20.484 4.48 1 96.88 108 LEU A C 1
ATOM 833 O O . LEU A 1 108 ? 10.172 20.531 3.836 1 96.88 108 LEU A O 1
ATOM 837 N N . HIS A 1 109 ? 8.938 21.141 5.602 1 96.5 109 HIS A N 1
ATOM 838 C CA . HIS A 1 109 ? 10.039 21.875 6.203 1 96.5 109 HIS A CA 1
ATOM 839 C C . HIS A 1 109 ? 11.164 20.938 6.617 1 96.5 109 HIS A C 1
ATOM 841 O O . HIS A 1 109 ? 12.344 21.281 6.473 1 96.5 109 HIS A O 1
ATOM 847 N N . LYS A 1 110 ? 10.766 19.828 7.16 1 95.88 110 LYS A N 1
ATOM 848 C CA . LYS A 1 110 ? 11.766 18.828 7.543 1 95.88 110 LYS A CA 1
ATOM 849 C C . LYS A 1 110 ? 12.516 18.312 6.32 1 95.88 110 LYS A C 1
ATOM 851 O O . LYS A 1 110 ? 13.727 18.109 6.371 1 95.88 110 LYS A O 1
ATOM 856 N N . VAL A 1 111 ? 11.812 18.062 5.254 1 96.06 111 VAL A N 1
ATOM 857 C CA . VAL A 1 111 ? 12.383 17.531 4.02 1 96.06 111 VAL A CA 1
ATOM 858 C C . VAL A 1 111 ? 13.352 18.547 3.416 1 96.06 111 VAL A C 1
ATOM 860 O O . VAL A 1 111 ? 14.367 18.172 2.832 1 96.06 111 VAL A O 1
ATOM 863 N N . LYS A 1 112 ? 13.023 19.844 3.541 1 95.44 112 LYS A N 1
ATOM 864 C CA . LYS A 1 112 ? 13.883 20.906 3.016 1 95.44 112 LYS A CA 1
ATOM 865 C C . LYS A 1 112 ? 15.297 20.797 3.57 1 95.44 112 LYS A C 1
ATOM 867 O O . LYS A 1 112 ? 16.266 21.031 2.852 1 95.44 112 LYS A O 1
ATOM 872 N N . ASN A 1 113 ? 15.359 20.375 4.789 1 94.31 113 ASN A N 1
ATOM 873 C CA . ASN A 1 113 ? 16.656 20.344 5.469 1 94.31 113 ASN A CA 1
ATOM 874 C C . ASN A 1 113 ? 17.188 18.922 5.586 1 94.31 113 ASN A C 1
ATOM 876 O O . ASN A 1 113 ? 18.219 18.703 6.223 1 94.31 113 ASN A O 1
ATOM 880 N N . PHE A 1 114 ? 16.547 17.969 5 1 96 114 PHE A N 1
ATOM 881 C CA . PHE A 1 114 ? 16.953 16.578 5.078 1 96 114 PHE A CA 1
ATOM 882 C C . PHE A 1 114 ? 18.078 16.281 4.082 1 96 114 PHE A C 1
ATOM 884 O O . PHE A 1 114 ? 17.984 16.672 2.916 1 96 114 PHE A O 1
ATOM 891 N N . VAL A 1 115 ? 19.109 15.625 4.625 1 96.06 115 VAL A N 1
ATOM 892 C CA . VAL A 1 115 ? 20.25 15.305 3.773 1 96.06 115 VAL A CA 1
ATOM 893 C C . VAL A 1 115 ? 20.328 13.797 3.559 1 96.06 115 VAL A C 1
ATOM 895 O O . VAL A 1 115 ? 20.375 13.023 4.523 1 96.06 115 VAL A O 1
ATOM 898 N N . ILE A 1 116 ? 20.281 13.43 2.279 1 95 116 ILE A N 1
ATOM 899 C CA . ILE A 1 116 ? 20.562 12.039 1.934 1 95 116 ILE A CA 1
ATOM 900 C C . ILE A 1 116 ? 22.062 11.766 2.074 1 95 116 ILE A C 1
ATOM 902 O O . ILE A 1 116 ? 22.875 12.312 1.318 1 95 116 ILE A O 1
ATOM 906 N N . ARG A 1 117 ? 22.469 10.969 2.936 1 94.81 117 ARG A N 1
ATOM 907 C CA . ARG A 1 117 ? 23.859 10.781 3.293 1 94.81 117 ARG A CA 1
ATOM 908 C C . ARG A 1 117 ? 24.703 10.438 2.066 1 94.81 117 ARG A C 1
ATOM 910 O O . ARG A 1 117 ? 25.766 11.016 1.856 1 94.81 117 ARG A O 1
ATOM 917 N N . HIS A 1 118 ? 24.203 9.469 1.233 1 95.75 118 HIS A N 1
ATOM 918 C CA . HIS A 1 118 ? 25.016 9 0.121 1 95.75 118 HIS A CA 1
ATOM 919 C C . HIS A 1 118 ? 24.797 9.852 -1.125 1 95.75 118 HIS A C 1
ATOM 921 O O . HIS A 1 118 ? 25.359 9.57 -2.184 1 95.75 118 HIS A O 1
ATOM 927 N N . ARG A 1 119 ? 23.922 10.852 -1.015 1 95.62 119 ARG A N 1
ATOM 928 C CA . ARG A 1 119 ? 23.688 11.852 -2.051 1 95.62 119 ARG A CA 1
ATOM 929 C C . ARG A 1 119 ? 23.469 13.234 -1.441 1 95.62 119 ARG A C 1
ATOM 931 O O . ARG A 1 119 ? 22.406 13.844 -1.628 1 95.62 119 ARG A O 1
ATOM 938 N N . PRO A 1 120 ? 24.469 13.797 -0.859 1 94.69 120 PRO A N 1
ATOM 939 C CA . PRO A 1 120 ? 24.312 15.008 -0.041 1 94.69 120 PRO A CA 1
ATOM 940 C C . PRO A 1 120 ? 23.906 16.234 -0.864 1 94.69 120 PRO A C 1
ATOM 942 O O . PRO A 1 120 ? 23.422 17.219 -0.312 1 94.69 120 PRO A O 1
ATOM 945 N N . HIS A 1 121 ? 24.062 16.188 -2.168 1 94 121 HIS A N 1
ATOM 946 C CA . HIS A 1 121 ? 23.766 17.359 -2.99 1 94 121 HIS A CA 1
ATOM 947 C C . HIS A 1 121 ? 22.391 17.25 -3.623 1 94 121 HIS A C 1
ATOM 949 O O . HIS A 1 121 ? 21.938 18.172 -4.309 1 94 121 HIS A O 1
ATOM 955 N N . GLU A 1 122 ? 21.703 16.188 -3.354 1 93.62 122 GLU A N 1
ATOM 956 C CA . GLU A 1 122 ? 20.375 15.992 -3.926 1 93.62 122 GLU A CA 1
ATOM 957 C C . GLU A 1 122 ? 19.281 16.344 -2.92 1 93.62 122 GLU A C 1
ATOM 959 O O . GLU A 1 122 ? 19.344 15.922 -1.762 1 93.62 122 GLU A O 1
ATOM 964 N N . GLN A 1 123 ? 18.344 17.188 -3.336 1 94.88 123 GLN A N 1
ATOM 965 C CA . GLN A 1 123 ? 17.172 17.5 -2.523 1 94.88 123 GLN A CA 1
ATOM 966 C C . GLN A 1 123 ? 16.141 16.391 -2.574 1 94.88 123 GLN A C 1
ATOM 968 O O . GLN A 1 123 ? 15.656 16.031 -3.65 1 94.88 123 GLN A O 1
ATOM 973 N N . LEU A 1 124 ? 15.852 15.789 -1.423 1 95.56 124 LEU A N 1
ATOM 974 C CA . LEU A 1 124 ? 14.734 14.852 -1.356 1 95.56 124 LEU A CA 1
ATOM 975 C C . LEU A 1 124 ? 13.422 15.547 -1.698 1 95.56 124 LEU A C 1
ATOM 977 O O . LEU A 1 124 ? 13.172 16.672 -1.256 1 95.56 124 LEU A O 1
ATOM 981 N N . LYS A 1 125 ? 12.648 14.969 -2.512 1 96.56 125 LYS A N 1
ATOM 982 C CA . LYS A 1 125 ? 11.359 15.531 -2.908 1 96.56 125 LYS A CA 1
ATOM 983 C C . LYS A 1 125 ? 10.211 14.625 -2.496 1 96.56 125 LYS A C 1
ATOM 985 O O . LYS A 1 125 ? 10.242 13.422 -2.758 1 96.56 125 LYS A O 1
ATOM 990 N N . LEU A 1 126 ? 9.258 15.227 -1.865 1 96.06 126 LEU A N 1
ATOM 991 C CA . LEU A 1 126 ? 8.039 14.523 -1.489 1 96.06 126 LEU A CA 1
ATOM 992 C C . LEU A 1 126 ? 6.863 14.969 -2.352 1 96.06 126 LEU A C 1
ATOM 994 O O . LEU A 1 126 ? 6.785 16.141 -2.748 1 96.06 126 LEU A O 1
ATOM 998 N N . ARG A 1 127 ? 6.074 14.047 -2.688 1 97 127 ARG A N 1
ATOM 999 C CA . ARG A 1 127 ? 4.746 14.312 -3.227 1 97 127 ARG A CA 1
ATOM 1000 C C . ARG A 1 127 ? 3.664 13.984 -2.201 1 97 127 ARG A C 1
ATOM 1002 O O . ARG A 1 127 ? 3.604 12.867 -1.688 1 97 127 ARG A O 1
ATOM 1009 N N . ILE A 1 128 ? 2.855 14.961 -1.882 1 97.69 128 ILE A N 1
ATOM 1010 C CA . ILE A 1 128 ? 1.929 14.812 -0.765 1 97.69 128 ILE A CA 1
ATOM 1011 C C . ILE A 1 128 ? 0.494 14.977 -1.259 1 97.69 128 ILE A C 1
ATOM 1013 O O . ILE A 1 128 ? 0.216 15.852 -2.088 1 97.69 128 ILE A O 1
ATOM 1017 N N . GLY A 1 129 ? -0.377 14.164 -0.772 1 98.38 129 GLY A N 1
ATOM 1018 C CA . GLY A 1 129 ? -1.81 14.289 -0.989 1 98.38 129 GLY A CA 1
ATOM 1019 C C . GLY A 1 129 ? -2.627 14.039 0.265 1 98.38 129 GLY A C 1
ATOM 1020 O O . GLY A 1 129 ? -2.203 13.297 1.151 1 98.38 129 GLY A O 1
ATOM 1021 N N . MET A 1 130 ? -3.814 14.695 0.317 1 98.56 130 MET A N 1
ATOM 1022 C CA . MET A 1 130 ? -4.703 14.469 1.454 1 98.56 130 MET A CA 1
ATOM 1023 C C . MET A 1 130 ? -6.164 14.531 1.026 1 98.56 130 MET A C 1
ATOM 1025 O O . MET A 1 130 ? -6.512 15.266 0.097 1 98.56 130 MET A O 1
ATOM 1029 N N . HIS A 1 131 ? -6.965 13.828 1.683 1 98.56 131 HIS A N 1
ATOM 1030 C CA . HIS A 1 131 ? -8.398 13.758 1.429 1 98.56 131 HIS A CA 1
ATOM 1031 C C . HIS A 1 131 ? -9.172 13.461 2.713 1 98.56 131 HIS A C 1
ATOM 1033 O O . HIS A 1 131 ? -8.656 12.797 3.615 1 98.56 131 HIS A O 1
ATOM 1039 N N . SER A 1 132 ? -10.367 14.023 2.828 1 98.62 132 SER A N 1
ATOM 1040 C CA . SER A 1 132 ? -11.25 13.797 3.967 1 98.62 132 SER A CA 1
ATOM 1041 C C . SER A 1 132 ? -12.5 13.031 3.551 1 98.62 132 SER A C 1
ATOM 1043 O O . SER A 1 132 ? -13.078 13.305 2.498 1 98.62 132 SER A O 1
ATOM 1045 N N . GLY A 1 133 ? -12.828 12.125 4.336 1 97.31 133 GLY A N 1
ATOM 1046 C CA . GLY A 1 133 ? -14.023 11.336 4.086 1 97.31 133 GLY A CA 1
ATOM 1047 C C . GLY A 1 133 ? -14.227 10.219 5.094 1 97.31 133 GLY A C 1
ATOM 1048 O O . GLY A 1 133 ? -13.562 10.188 6.133 1 97.31 133 GLY A O 1
ATOM 1049 N N . SER A 1 134 ? -15.227 9.375 4.859 1 94.56 134 SER A N 1
ATOM 1050 C CA . SER A 1 134 ? -15.578 8.297 5.773 1 94.56 134 SER A CA 1
ATOM 1051 C C . SER A 1 134 ? -14.688 7.078 5.566 1 94.56 134 SER A C 1
ATOM 1053 O O . SER A 1 134 ? -14.188 6.848 4.461 1 94.56 134 SER A O 1
ATOM 1055 N N . VAL A 1 135 ? -14.453 6.371 6.703 1 93.25 135 VAL A N 1
ATOM 1056 C CA . VAL A 1 135 ? -13.703 5.121 6.613 1 93.25 135 VAL A CA 1
ATOM 1057 C C . VAL A 1 135 ? -14.273 4.102 7.598 1 93.25 135 VAL A C 1
ATOM 1059 O O . VAL A 1 135 ? -14.984 4.469 8.539 1 93.25 135 VAL A O 1
ATOM 1062 N N . VAL A 1 136 ? -14 2.912 7.301 1 88.81 136 VAL A N 1
ATOM 1063 C CA . VAL A 1 136 ? -14.156 1.82 8.258 1 88.81 136 VAL A CA 1
ATOM 1064 C C . VAL A 1 136 ? -12.781 1.362 8.742 1 88.81 136 VAL A C 1
ATOM 1066 O O . VAL A 1 136 ? -11.852 1.206 7.949 1 88.81 136 VAL A O 1
ATOM 1069 N N . ALA A 1 137 ? -12.656 1.285 10.008 1 89.25 137 ALA A N 1
ATOM 1070 C CA . ALA A 1 137 ? -11.398 0.82 10.586 1 89.25 137 ALA A CA 1
ATOM 1071 C C . ALA A 1 137 ? -11.609 -0.428 11.438 1 89.25 137 ALA A C 1
ATOM 1073 O O . ALA A 1 137 ? -12.633 -0.567 12.102 1 89.25 137 ALA A O 1
ATOM 1074 N N . GLY A 1 138 ? -10.648 -1.342 11.367 1 84.12 138 GLY A N 1
ATOM 1075 C CA . GLY A 1 138 ? -10.703 -2.564 12.156 1 84.12 138 GLY A CA 1
ATOM 1076 C C . GLY A 1 138 ? -9.398 -3.334 12.148 1 84.12 138 GLY A C 1
ATOM 1077 O O . GLY A 1 138 ? -8.438 -2.934 11.484 1 84.12 138 GLY A O 1
ATOM 1078 N N . VAL A 1 139 ? -9.375 -4.266 13.039 1 82 139 VAL A N 1
ATOM 1079 C CA . VAL A 1 139 ? -8.211 -5.137 13.117 1 82 139 VAL A CA 1
ATOM 1080 C C . VAL A 1 139 ? -8.438 -6.387 12.266 1 82 139 VAL A C 1
ATOM 1082 O O . VAL A 1 139 ? -9.43 -7.098 12.445 1 82 139 VAL A O 1
ATOM 1085 N N . VAL A 1 140 ? -7.57 -6.57 11.328 1 79.38 140 VAL A N 1
ATOM 1086 C CA . VAL A 1 140 ? -7.672 -7.715 10.43 1 79.38 140 VAL A CA 1
ATOM 1087 C C . VAL A 1 140 ? -6.504 -8.664 10.672 1 79.38 140 VAL A C 1
ATOM 1089 O O . VAL A 1 140 ? -5.379 -8.227 10.922 1 79.38 140 VAL A O 1
ATOM 1092 N N . GLY A 1 141 ? -6.762 -9.93 10.547 1 74.38 141 GLY A N 1
ATOM 1093 C CA . GLY A 1 141 ? -5.727 -10.938 10.695 1 74.38 141 GLY A CA 1
ATOM 1094 C C . GLY A 1 141 ? -5.812 -11.695 12.016 1 74.38 141 GLY A C 1
ATOM 1095 O O . GLY A 1 141 ? -5.996 -11.086 13.07 1 74.38 141 GLY A O 1
ATOM 1096 N N . SER A 1 142 ? -5.664 -13 12 1 65.81 142 SER A N 1
ATOM 1097 C CA . SER A 1 142 ? -5.703 -13.82 13.203 1 65.81 142 SER A CA 1
ATOM 1098 C C . SER A 1 142 ? -4.309 -13.984 13.805 1 65.81 142 SER A C 1
ATOM 1100 O O . SER A 1 142 ? -4.137 -13.883 15.016 1 65.81 142 SER A O 1
ATOM 1102 N N . LYS A 1 143 ? -3.326 -14.133 12.898 1 63.97 143 LYS A N 1
ATOM 1103 C CA . LYS A 1 143 ? -1.969 -14.375 13.383 1 63.97 143 LYS A CA 1
ATOM 1104 C C . LYS A 1 143 ? -1.216 -13.062 13.578 1 63.97 143 LYS A C 1
ATOM 1106 O O . LYS A 1 143 ? -0.593 -12.852 14.625 1 63.97 143 LYS A O 1
ATOM 1111 N N . MET A 1 144 ? -1.371 -12.109 12.648 1 68.75 144 MET A N 1
ATOM 1112 C CA . MET A 1 144 ? -0.752 -10.781 12.695 1 68.75 144 MET A CA 1
ATOM 1113 C C . MET A 1 144 ? -1.804 -9.688 12.562 1 68.75 144 MET A C 1
ATOM 1115 O O . MET A 1 144 ? -1.993 -9.133 11.477 1 68.75 144 MET A O 1
ATOM 1119 N N . PRO A 1 145 ? -2.379 -9.492 13.828 1 74.75 145 PRO A N 1
ATOM 1120 C CA . PRO A 1 145 ? -3.428 -8.477 13.727 1 74.75 145 PRO A CA 1
ATOM 1121 C C . PRO A 1 145 ? -2.896 -7.121 13.258 1 74.75 145 PRO A C 1
ATOM 1123 O O . PRO A 1 145 ? -1.825 -6.691 13.695 1 74.75 145 PRO A O 1
ATOM 1126 N N . ARG A 1 146 ? -3.561 -6.492 12.336 1 78.69 146 ARG A N 1
ATOM 1127 C CA . ARG A 1 146 ? -3.217 -5.176 11.812 1 78.69 146 ARG A CA 1
ATOM 1128 C C . ARG A 1 146 ? -4.43 -4.25 11.82 1 78.69 146 ARG A C 1
ATOM 1130 O O . ARG A 1 146 ? -5.543 -4.676 11.508 1 78.69 146 ARG A O 1
ATOM 1137 N N . TYR A 1 147 ? -4.141 -3.053 12.305 1 82.75 147 TYR A N 1
ATOM 1138 C CA . TYR A 1 147 ? -5.168 -2.021 12.219 1 82.75 147 TYR A CA 1
ATOM 1139 C C . TYR A 1 147 ? -5.258 -1.448 10.812 1 82.75 147 TYR A C 1
ATOM 1141 O O . TYR A 1 147 ? -4.32 -0.797 10.344 1 82.75 147 TYR A O 1
ATOM 1149 N N . CYS A 1 148 ? -6.359 -1.645 10.172 1 83.56 148 CYS A N 1
ATOM 1150 C CA . CYS A 1 148 ? -6.5 -1.312 8.758 1 83.56 148 CYS A CA 1
ATOM 1151 C C . CYS A 1 148 ? -7.672 -0.366 8.539 1 83.56 148 CYS A C 1
ATOM 1153 O O . CYS A 1 148 ? -8.648 -0.39 9.289 1 83.56 148 CYS A O 1
ATOM 1155 N N . LEU A 1 149 ? -7.496 0.408 7.516 1 88.12 149 LEU A N 1
ATOM 1156 C CA . LEU A 1 149 ? -8.539 1.326 7.074 1 88.12 149 LEU A CA 1
ATOM 1157 C C . LEU A 1 149 ? -9.086 0.911 5.711 1 88.12 149 LEU A C 1
ATOM 1159 O O . LEU A 1 149 ? -8.32 0.539 4.82 1 88.12 149 LEU A O 1
ATOM 1163 N N . PHE A 1 150 ? -10.461 1.062 5.668 1 86.06 150 PHE A N 1
ATOM 1164 C CA . PHE A 1 150 ? -11.141 0.669 4.438 1 86.06 150 PHE A CA 1
ATOM 1165 C C . PHE A 1 150 ? -12.117 1.746 3.992 1 86.06 150 PHE A C 1
ATOM 1167 O O . PHE A 1 150 ? -12.742 2.41 4.824 1 86.06 150 PHE A O 1
ATOM 1174 N N . GLY A 1 151 ? -12.203 1.817 2.631 1 86.19 151 GLY A N 1
ATOM 1175 C CA . GLY A 1 151 ? -13.156 2.758 2.068 1 86.19 151 GLY A CA 1
ATOM 1176 C C . GLY A 1 151 ? -12.57 3.607 0.955 1 86.19 151 GLY A C 1
ATOM 1177 O O . GLY A 1 151 ? -11.359 3.623 0.752 1 86.19 151 GLY A O 1
ATOM 1178 N N . ASP A 1 152 ? -13.43 4.324 0.305 1 88.88 152 ASP A N 1
ATOM 1179 C CA . ASP A 1 152 ? -13.039 5.145 -0.839 1 88.88 152 ASP A CA 1
ATOM 1180 C C . ASP A 1 152 ? -12.086 6.262 -0.415 1 88.88 152 ASP A C 1
ATOM 1182 O O . ASP A 1 152 ? -11.258 6.719 -1.209 1 88.88 152 ASP A O 1
ATOM 1186 N N . THR A 1 153 ? -12.242 6.617 0.78 1 93.56 153 THR A N 1
ATOM 1187 C CA . THR A 1 153 ? -11.414 7.699 1.297 1 93.56 153 THR A CA 1
ATOM 1188 C C . THR A 1 153 ? -9.938 7.336 1.217 1 93.56 153 THR A C 1
ATOM 1190 O O . THR A 1 153 ? -9.102 8.172 0.87 1 93.56 153 THR A O 1
ATOM 1193 N N . VAL A 1 154 ? -9.625 6.09 1.511 1 91.06 154 VAL A N 1
ATOM 1194 C CA . VAL A 1 154 ? -8.242 5.629 1.459 1 91.06 154 VAL A CA 1
ATOM 1195 C C . VAL A 1 154 ? -7.727 5.703 0.023 1 91.06 154 VAL A C 1
ATOM 1197 O O . VAL A 1 154 ? -6.676 6.293 -0.235 1 91.06 154 VAL A O 1
ATOM 1200 N N . ASN A 1 155 ? -8.469 5.234 -0.926 1 87.19 155 ASN A N 1
ATOM 1201 C CA . ASN A 1 155 ? -8.078 5.223 -2.33 1 87.19 155 ASN A CA 1
ATOM 1202 C C . ASN A 1 155 ? -7.977 6.637 -2.895 1 87.19 155 ASN A C 1
ATOM 1204 O O . ASN A 1 155 ? -7.047 6.949 -3.641 1 87.19 155 ASN A O 1
ATOM 1208 N N . THR A 1 156 ? -8.906 7.406 -2.516 1 93.31 156 THR A N 1
ATOM 1209 C CA . THR A 1 156 ? -8.914 8.773 -3.016 1 93.31 156 THR A CA 1
ATOM 1210 C C . THR A 1 156 ? -7.707 9.547 -2.488 1 93.31 156 THR A C 1
ATOM 1212 O O . THR A 1 156 ? -7.109 10.344 -3.215 1 93.31 156 THR A O 1
ATOM 1215 N N . SER A 1 157 ? -7.387 9.352 -1.263 1 94.94 157 SER A N 1
ATOM 1216 C CA . SER A 1 157 ? -6.219 10.016 -0.695 1 94.94 157 SER A CA 1
ATOM 1217 C C . SER A 1 157 ? -4.941 9.617 -1.429 1 94.94 157 SER A C 1
ATOM 1219 O O . SER A 1 157 ? -4.078 10.461 -1.688 1 94.94 157 SER A O 1
ATOM 1221 N N . SER A 1 158 ? -4.797 8.359 -1.684 1 91.25 158 SER A N 1
ATOM 1222 C CA . SER A 1 158 ? -3.65 7.879 -2.449 1 91.25 158 SER A CA 1
ATOM 1223 C C . SER A 1 158 ? -3.605 8.516 -3.834 1 91.25 158 SER A C 1
ATOM 1225 O O . SER A 1 158 ? -2.531 8.875 -4.324 1 91.25 158 SER A O 1
ATOM 1227 N N . ARG A 1 159 ? -4.754 8.664 -4.438 1 92.12 159 ARG A N 1
ATOM 1228 C CA . ARG A 1 159 ? -4.824 9.281 -5.754 1 92.12 159 ARG A CA 1
ATOM 1229 C C . ARG A 1 159 ? -4.484 10.766 -5.68 1 92.12 159 ARG A C 1
ATOM 1231 O O . ARG A 1 159 ? -3.893 11.328 -6.605 1 92.12 159 ARG A O 1
ATOM 1238 N N . MET A 1 160 ? -4.855 11.383 -4.574 1 96.5 160 MET A N 1
ATOM 1239 C CA . MET A 1 160 ? -4.445 12.773 -4.379 1 96.5 160 MET A CA 1
ATOM 1240 C C . MET A 1 160 ? -2.926 12.898 -4.375 1 96.5 160 MET A C 1
ATOM 1242 O O . MET A 1 160 ? -2.375 13.844 -4.938 1 96.5 160 MET A O 1
ATOM 1246 N N . GLU A 1 161 ? -2.34 11.977 -3.74 1 96 161 GLU A N 1
ATOM 1247 C CA . GLU A 1 161 ? -0.879 11.953 -3.725 1 96 161 GLU A CA 1
ATOM 1248 C C . GLU A 1 161 ? -0.317 11.688 -5.117 1 96 161 GLU A C 1
ATOM 1250 O O . GLU A 1 161 ? 0.539 12.438 -5.598 1 96 161 GLU A O 1
ATOM 1255 N N . SER A 1 162 ? -0.837 10.695 -5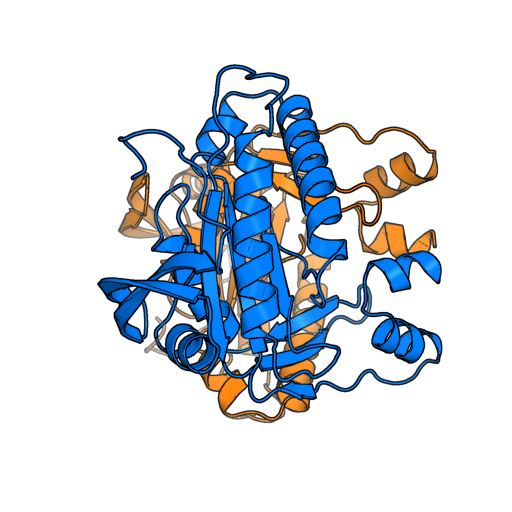.844 1 91.56 162 SER A N 1
ATOM 1256 C CA . SER A 1 162 ? -0.267 10.266 -7.113 1 91.56 162 SER A CA 1
ATOM 1257 C C . SER A 1 162 ? -0.471 11.312 -8.203 1 91.56 162 SER A C 1
ATOM 1259 O O . SER A 1 162 ? 0.286 11.359 -9.172 1 91.56 162 SER A O 1
ATOM 1261 N N . ASN A 1 163 ? -1.455 12.125 -8.047 1 94.12 163 ASN A N 1
ATOM 1262 C CA . ASN A 1 163 ? -1.73 13.18 -9.016 1 94.12 163 ASN A CA 1
ATOM 1263 C C . ASN A 1 163 ? -1.116 14.508 -8.594 1 94.12 163 ASN A C 1
ATOM 1265 O O . ASN A 1 163 ? -1.328 15.531 -9.242 1 94.12 163 ASN A O 1
ATOM 1269 N N . GLY A 1 164 ? -0.426 14.484 -7.512 1 96.31 164 GLY A N 1
ATOM 1270 C CA . GLY A 1 164 ? 0.218 15.695 -7.031 1 96.31 164 GLY A CA 1
ATOM 1271 C C . GLY A 1 164 ? 1.491 16.031 -7.781 1 96.31 164 GLY A C 1
ATOM 1272 O O . GLY A 1 164 ? 1.728 15.516 -8.875 1 96.31 164 GLY A O 1
ATOM 1273 N N . LEU A 1 165 ? 2.211 17.031 -7.309 1 96.44 165 LEU A N 1
ATOM 1274 C CA . LEU A 1 165 ? 3.486 17.469 -7.855 1 96.44 165 LEU A CA 1
ATOM 1275 C C . LEU A 1 165 ? 4.57 17.469 -6.781 1 96.44 165 LEU A C 1
ATOM 1277 O O . LEU A 1 165 ? 4.27 17.547 -5.59 1 96.44 165 LEU A O 1
ATOM 1281 N N . PRO A 1 166 ? 5.832 17.328 -7.215 1 96.88 166 PRO A N 1
ATOM 1282 C CA . PRO A 1 166 ? 6.918 17.312 -6.23 1 96.88 166 PRO A CA 1
ATOM 1283 C C . PRO A 1 166 ? 6.922 18.547 -5.336 1 96.88 166 PRO A C 1
ATOM 1285 O O . PRO A 1 166 ? 6.848 19.672 -5.828 1 96.88 166 PRO A O 1
ATOM 1288 N N . LEU A 1 167 ? 6.996 18.297 -4.02 1 97.69 167 LEU A N 1
ATOM 1289 C CA . LEU A 1 167 ? 7.211 19.312 -2.99 1 97.69 167 LEU A CA 1
ATOM 1290 C C . LEU A 1 167 ? 5.992 20.219 -2.854 1 97.69 167 LEU A C 1
ATOM 1292 O O . LEU A 1 167 ? 6.117 21.375 -2.445 1 97.69 167 LEU A O 1
ATOM 1296 N N . LYS A 1 168 ? 4.855 19.688 -3.266 1 97.62 168 LYS A N 1
ATOM 1297 C CA . LYS A 1 168 ? 3.574 20.375 -3.082 1 97.62 168 LYS A CA 1
ATOM 1298 C C . LYS A 1 168 ? 2.6 19.5 -2.291 1 97.62 168 LYS A C 1
ATOM 1300 O O . LYS A 1 168 ? 2.82 18.297 -2.133 1 97.62 168 LYS A O 1
ATOM 1305 N N . ILE A 1 169 ? 1.621 20.156 -1.765 1 98.44 169 ILE A N 1
ATOM 1306 C CA . ILE A 1 169 ? 0.597 19.453 -0.996 1 98.44 169 ILE A CA 1
ATOM 1307 C C . ILE A 1 169 ? -0.74 19.531 -1.729 1 98.44 169 ILE A C 1
ATOM 1309 O O . ILE A 1 169 ? -1.364 20.594 -1.786 1 98.44 169 ILE A O 1
ATOM 1313 N N . HIS A 1 170 ? -1.182 18.469 -2.258 1 98.75 170 HIS A N 1
ATOM 1314 C CA . HIS A 1 170 ? -2.404 18.359 -3.045 1 98.75 170 HIS A CA 1
ATOM 1315 C C . HIS A 1 170 ? -3.609 18.078 -2.15 1 98.75 170 HIS A C 1
ATOM 1317 O O . HIS A 1 170 ? -3.615 17.109 -1.392 1 98.75 170 HIS A O 1
ATOM 1323 N N . VAL A 1 171 ? -4.637 18.906 -2.291 1 98.75 171 VAL A N 1
ATOM 1324 C CA . VAL A 1 171 ? -5.762 18.891 -1.361 1 98.75 171 VAL A CA 1
ATOM 1325 C C . VAL A 1 171 ? -7.066 18.688 -2.131 1 98.75 171 VAL A C 1
ATOM 1327 O O . VAL A 1 171 ? -7.34 19.391 -3.104 1 98.75 171 VAL A O 1
ATOM 1330 N N . SER A 1 172 ? -7.852 17.766 -1.646 1 98.62 172 SER A N 1
ATOM 1331 C CA . SER A 1 172 ? -9.141 17.531 -2.281 1 98.62 172 SER A CA 1
ATOM 1332 C C . SER A 1 172 ? -10.133 18.641 -1.953 1 98.62 172 SER A C 1
ATOM 1334 O O . SER A 1 172 ? -9.922 19.406 -1.015 1 98.62 172 SER A O 1
ATOM 1336 N N . GLN A 1 173 ? -11.227 18.672 -2.705 1 98.44 173 GLN A N 1
ATOM 1337 C CA . GLN A 1 173 ? -12.305 19.625 -2.443 1 98.44 173 GLN A CA 1
ATOM 1338 C C . GLN A 1 173 ? -12.891 19.422 -1.052 1 98.44 173 GLN A C 1
ATOM 1340 O O . GLN A 1 173 ? -13.188 20.391 -0.347 1 98.44 173 GLN A O 1
ATOM 1345 N N . GLN A 1 174 ? -13.07 18.188 -0.669 1 98.25 174 GLN A N 1
ATOM 1346 C CA . GLN A 1 174 ? -13.648 17.875 0.631 1 98.25 174 GLN A CA 1
ATOM 1347 C C . GLN A 1 174 ? -12.789 18.406 1.767 1 98.25 174 GLN A C 1
ATOM 1349 O O . GLN A 1 174 ? -13.305 19 2.715 1 98.25 174 GLN A O 1
ATOM 1354 N N . THR A 1 175 ? -11.5 18.156 1.662 1 98.75 175 THR A N 1
ATOM 1355 C CA . THR A 1 175 ? -10.594 18.656 2.688 1 98.75 175 THR A CA 1
ATOM 1356 C C . THR A 1 175 ? -10.539 20.188 2.66 1 98.75 175 THR A C 1
ATOM 1358 O O . THR A 1 175 ? -10.484 20.828 3.711 1 98.75 175 THR A O 1
ATOM 1361 N N . TYR A 1 176 ? -10.516 20.703 1.503 1 98.69 176 TYR A N 1
ATOM 1362 C CA . TYR A 1 176 ? -10.555 22.141 1.328 1 98.69 176 TYR A CA 1
ATOM 1363 C C . TYR A 1 176 ? -11.727 22.75 2.084 1 98.69 176 TYR A C 1
ATOM 1365 O O . TYR A 1 176 ? -11.562 23.75 2.797 1 98.69 176 TYR A O 1
ATOM 1373 N N . ASP A 1 177 ? -12.906 22.219 1.919 1 98.5 177 ASP A N 1
ATOM 1374 C CA . ASP A 1 177 ? -14.125 22.734 2.535 1 98.5 177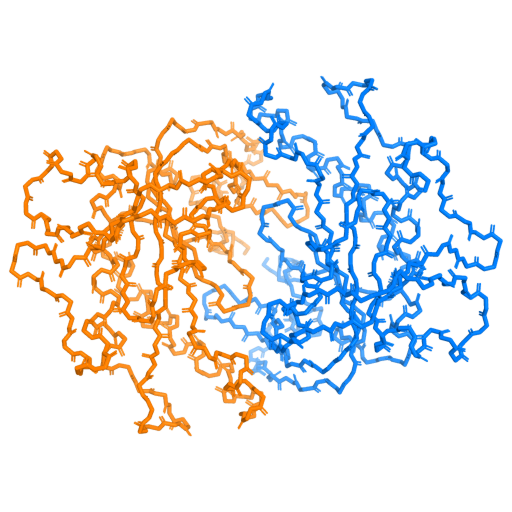 ASP A CA 1
ATOM 1375 C C . ASP A 1 177 ? -14 22.766 4.059 1 98.5 177 ASP A C 1
ATOM 1377 O O . ASP A 1 177 ? -14.508 23.672 4.715 1 98.5 177 ASP A O 1
ATOM 1381 N N . ILE A 1 178 ? -13.359 21.812 4.543 1 98.44 178 ILE A N 1
ATOM 1382 C CA . ILE A 1 178 ? -13.188 21.734 5.988 1 98.44 178 ILE A CA 1
ATOM 1383 C C . ILE A 1 178 ? -12.18 22.781 6.441 1 98.44 178 ILE A C 1
ATOM 1385 O O . ILE A 1 178 ? -12.422 23.516 7.406 1 98.44 178 ILE A O 1
ATOM 1389 N N . LEU A 1 179 ? -11.047 22.844 5.766 1 98.44 179 LEU A N 1
ATOM 1390 C CA . LEU A 1 179 ? -9.969 23.75 6.148 1 98.44 179 LEU A CA 1
ATOM 1391 C C . LEU A 1 179 ? -10.422 25.203 6.051 1 98.44 179 LEU A C 1
ATOM 1393 O O . LEU A 1 179 ? -9.992 26.047 6.84 1 98.44 179 LEU A O 1
ATOM 1397 N N . MET A 1 180 ? -11.273 25.484 5.137 1 97.69 180 MET A N 1
ATOM 1398 C CA . MET A 1 180 ? -11.703 26.859 4.895 1 97.69 180 MET A CA 1
ATOM 1399 C C . MET A 1 180 ? -12.648 27.328 5.996 1 97.69 180 MET A C 1
ATOM 1401 O O . MET A 1 180 ? -12.914 28.531 6.121 1 97.69 180 MET A O 1
ATOM 1405 N N . GLN A 1 181 ? -13.148 26.422 6.746 1 96.62 181 GLN A N 1
ATOM 1406 C CA . GLN A 1 181 ? -13.961 26.797 7.898 1 96.62 181 GLN A CA 1
ATOM 1407 C C . GLN A 1 181 ? -13.094 27.328 9.031 1 96.62 181 GLN A C 1
ATOM 1409 O O . GLN A 1 181 ? -13.602 27.953 9.969 1 96.62 181 GLN A O 1
ATOM 1414 N N . GLU A 1 182 ? -11.859 27.062 8.938 1 92.38 182 GLU A N 1
ATOM 1415 C CA . GLU A 1 182 ? -10.891 27.531 9.93 1 92.38 182 GLU A CA 1
ATOM 1416 C C . GLU A 1 182 ? -10.039 28.672 9.367 1 92.38 182 GLU A C 1
ATOM 1418 O O . GLU A 1 182 ? -9.719 28.688 8.18 1 92.38 182 GLU A O 1
ATOM 1423 N N . ALA A 1 183 ? -9.695 29.531 10.188 1 89.31 183 ALA A N 1
ATOM 1424 C CA . ALA A 1 183 ? -8.875 30.656 9.734 1 89.31 183 ALA A CA 1
ATOM 1425 C C . ALA A 1 183 ? -7.398 30.266 9.688 1 89.31 183 ALA A C 1
ATOM 1427 O O . ALA A 1 183 ? -6.938 29.438 10.477 1 89.31 183 ALA A O 1
ATOM 1428 N N . GLY A 1 184 ? -6.727 30.812 8.688 1 95.88 184 GLY A N 1
ATOM 1429 C CA . GLY A 1 184 ? -5.273 30.734 8.719 1 95.88 184 GLY A CA 1
ATOM 1430 C C . GLY A 1 184 ? -4.688 29.953 7.566 1 95.88 184 GLY A C 1
ATOM 1431 O O . GLY A 1 184 ? -3.535 30.156 7.184 1 95.88 184 GLY A O 1
ATOM 1432 N N . PHE A 1 185 ? -5.473 29.062 6.992 1 97.88 185 PHE A N 1
ATOM 1433 C CA . PHE A 1 185 ? -4.918 28.234 5.926 1 97.88 185 PHE A CA 1
ATOM 1434 C C . PHE A 1 185 ? -4.926 28.984 4.602 1 97.88 185 PHE A C 1
ATOM 1436 O O . PHE A 1 185 ? -5.887 29.703 4.293 1 97.88 185 PHE A O 1
ATOM 1443 N N . LYS A 1 186 ? -3.885 28.891 3.881 1 98.06 186 LYS A N 1
ATOM 1444 C CA . LYS A 1 186 ? -3.74 29.453 2.537 1 98.06 186 LYS A CA 1
ATOM 1445 C C . LYS A 1 186 ? -3.809 28.344 1.479 1 98.06 186 LYS A C 1
ATOM 1447 O O . LYS A 1 186 ? -2.844 27.609 1.284 1 98.06 186 LYS A O 1
ATOM 1452 N N . LEU A 1 187 ? -4.898 28.297 0.743 1 98 187 LEU A N 1
ATOM 1453 C CA . LEU A 1 187 ? -5.102 27.312 -0.303 1 98 187 LEU A CA 1
ATOM 1454 C C . LEU A 1 187 ? -5.277 27.969 -1.663 1 98 187 LEU A C 1
ATOM 1456 O O . LEU A 1 187 ? -5.84 29.062 -1.755 1 98 187 LEU A O 1
ATOM 1460 N N . GLU A 1 188 ? -4.727 27.328 -2.672 1 97.88 188 GLU A N 1
ATOM 1461 C CA . GLU A 1 188 ? -4.793 27.812 -4.051 1 97.88 188 GLU A CA 1
ATOM 1462 C C . GLU A 1 188 ? -5.492 26.797 -4.953 1 97.88 188 GLU A C 1
ATOM 1464 O O . GLU A 1 188 ? -5.203 25.609 -4.891 1 97.88 188 GLU A O 1
ATOM 1469 N N . LEU A 1 189 ? -6.32 27.312 -5.852 1 98.31 189 LEU A N 1
ATOM 1470 C CA . LEU A 1 189 ? -7.02 26.453 -6.801 1 98.31 189 LEU A CA 1
ATOM 1471 C C . LEU A 1 189 ? -6.055 25.875 -7.824 1 98.31 189 LEU A C 1
ATOM 1473 O O . LEU A 1 189 ? -5.316 26.609 -8.477 1 98.31 189 LEU A O 1
ATOM 1477 N N . ARG A 1 190 ? -5.961 24.594 -7.859 1 97.44 190 ARG A N 1
ATOM 1478 C CA . ARG A 1 190 ? -5.195 23.938 -8.906 1 97.44 190 ARG A CA 1
ATOM 1479 C C . ARG A 1 190 ? -6.02 23.781 -10.18 1 97.44 190 ARG A C 1
ATOM 1481 O O . ARG A 1 190 ? -5.516 24 -11.281 1 97.44 190 ARG A O 1
ATOM 1488 N N . GLY A 1 191 ? -7.27 23.406 -10.016 1 96.69 191 GLY A N 1
ATOM 1489 C CA . GLY A 1 191 ? -8.172 23.141 -11.125 1 96.69 191 GLY A CA 1
ATOM 1490 C C . GLY A 1 191 ? -8.617 21.688 -11.203 1 96.69 191 GLY A C 1
ATOM 1491 O O . GLY A 1 191 ? -8.57 20.969 -10.203 1 96.69 191 GLY A O 1
ATOM 1492 N N . SER A 1 192 ? -9.086 21.312 -12.414 1 95.44 192 SER A N 1
ATOM 1493 C CA . SER A 1 192 ? -9.695 20 -12.586 1 95.44 192 SER A CA 1
ATOM 1494 C C . SER A 1 192 ? -8.648 18.938 -12.898 1 95.44 192 SER A C 1
ATOM 1496 O O . SER A 1 192 ? -7.773 19.156 -13.742 1 95.44 192 SER A O 1
ATOM 1498 N N . VAL A 1 193 ? -8.781 17.859 -12.172 1 94.94 193 VAL A N 1
ATOM 1499 C CA . VAL A 1 193 ? -7.887 16.719 -12.367 1 94.94 193 VAL A CA 1
ATOM 1500 C C . VAL A 1 193 ? -8.703 15.453 -12.602 1 94.94 193 VAL A C 1
ATOM 1502 O O . VAL A 1 193 ? -9.688 15.203 -11.906 1 94.94 193 VAL A O 1
ATOM 1505 N N . GLU A 1 194 ? -8.312 14.688 -13.578 1 92.06 194 GLU A N 1
ATOM 1506 C CA . GLU A 1 194 ? -8.977 13.406 -13.82 1 92.06 194 GLU A CA 1
ATOM 1507 C C . GLU A 1 194 ? -8.523 12.352 -12.82 1 92.06 194 GLU A C 1
ATOM 1509 O O . GLU A 1 194 ? -7.324 12.109 -12.664 1 92.06 194 GLU A O 1
ATOM 1514 N N . MET A 1 195 ? -9.477 11.82 -12.141 1 87.12 195 MET A N 1
ATOM 1515 C CA . MET A 1 195 ? -9.18 10.781 -11.164 1 87.12 195 MET A CA 1
ATOM 1516 C C . MET A 1 195 ? -9.852 9.469 -11.555 1 87.12 195 MET A C 1
ATOM 1518 O O . MET A 1 195 ? -11.047 9.445 -11.852 1 87.12 195 MET A O 1
ATOM 1522 N N . LYS A 1 196 ? -9.031 8.43 -11.531 1 77.44 196 LYS A N 1
ATOM 1523 C CA . LYS A 1 196 ? -9.523 7.102 -11.891 1 77.44 196 LYS A CA 1
ATOM 1524 C C . LYS A 1 196 ? -10.75 6.73 -11.07 1 77.44 196 LYS A C 1
ATOM 1526 O O . LYS A 1 196 ? -10.727 6.809 -9.836 1 77.44 196 LYS A O 1
ATOM 1531 N N . GLY A 1 197 ? -11.836 6.43 -11.703 1 75.69 197 GLY A N 1
ATOM 1532 C CA . GLY A 1 197 ? -13.047 5.973 -11.039 1 75.69 197 GLY A CA 1
ATOM 1533 C C . GLY A 1 197 ? -13.906 7.109 -10.523 1 75.69 197 GLY A C 1
ATOM 1534 O O . GLY A 1 197 ? -15.023 6.887 -10.047 1 75.69 197 GLY A O 1
ATOM 1535 N N . LYS A 1 198 ? -13.398 8.359 -10.562 1 85.62 198 LYS A N 1
ATOM 1536 C CA . LYS A 1 198 ? -14.117 9.469 -9.945 1 85.62 198 LYS A CA 1
ATOM 1537 C C . LYS A 1 198 ? -14.375 10.586 -10.953 1 85.62 198 LYS A C 1
ATOM 1539 O O . LYS A 1 198 ? -15.125 11.523 -10.672 1 85.62 198 LYS A O 1
ATOM 1544 N N . GLY A 1 199 ? -13.742 10.461 -12.094 1 90.88 199 GLY A N 1
ATOM 1545 C CA . GLY A 1 199 ? -13.906 11.5 -13.094 1 90.88 199 GLY A CA 1
ATOM 1546 C C . GLY A 1 199 ? -13.133 12.766 -12.766 1 90.88 199 GLY A C 1
ATOM 1547 O O . GLY A 1 199 ? -12.055 12.703 -12.164 1 90.88 199 GLY A O 1
ATOM 1548 N N . MET A 1 200 ? -13.641 13.898 -13.242 1 94.75 200 MET A N 1
ATOM 1549 C CA . MET A 1 200 ? -12.977 15.18 -13.016 1 94.75 200 MET A CA 1
ATOM 1550 C C . MET A 1 200 ? -13.266 15.703 -11.609 1 94.75 200 MET A C 1
ATOM 1552 O O . MET A 1 200 ? -14.422 15.789 -11.203 1 94.75 200 MET A O 1
ATOM 1556 N N . GLN A 1 201 ? -12.188 16.047 -10.938 1 95.88 201 GLN A N 1
ATOM 1557 C CA . GLN A 1 201 ? -12.297 16.562 -9.578 1 95.88 201 GLN A CA 1
ATOM 1558 C C . GLN A 1 201 ? -11.602 17.922 -9.453 1 95.88 201 GLN A C 1
ATOM 1560 O O . GLN A 1 201 ? -10.5 18.109 -9.961 1 95.88 201 GLN A O 1
ATOM 1565 N N . THR A 1 202 ? -12.281 18.844 -8.812 1 98.06 202 THR A N 1
ATOM 1566 C CA . THR A 1 202 ? -11.625 20.094 -8.461 1 98.06 202 THR A CA 1
ATOM 1567 C C . THR A 1 202 ? -10.711 19.906 -7.254 1 98.06 202 THR A C 1
ATOM 1569 O O . THR A 1 202 ? -11.133 19.375 -6.23 1 98.06 202 THR A O 1
ATOM 1572 N N . THR A 1 203 ? -9.453 20.375 -7.41 1 98.44 203 THR A N 1
ATOM 1573 C CA . THR A 1 203 ? -8.5 20.172 -6.324 1 98.44 203 THR A CA 1
ATOM 1574 C C . THR A 1 203 ? -7.738 21.469 -6.027 1 98.44 203 THR A C 1
ATOM 1576 O O . THR A 1 203 ? -7.941 22.469 -6.699 1 98.44 203 THR A O 1
ATOM 1579 N N . TYR A 1 204 ? -6.891 21.438 -4.988 1 98.75 204 TYR A N 1
ATOM 1580 C CA . TYR A 1 204 ? -6.227 22.625 -4.484 1 98.75 204 TYR A CA 1
ATOM 1581 C C . TYR A 1 204 ? -4.805 22.312 -4.031 1 98.75 204 TYR A C 1
ATOM 1583 O O . TYR A 1 204 ? -4.441 21.141 -3.867 1 98.75 204 TYR A O 1
ATOM 1591 N N . TRP A 1 205 ? -4.059 23.375 -3.883 1 98.56 205 TRP A N 1
ATOM 1592 C CA . TRP A 1 205 ? -2.742 23.328 -3.256 1 98.56 205 TRP A CA 1
ATOM 1593 C C . TRP A 1 205 ? -2.762 24 -1.889 1 98.56 205 TRP A C 1
ATOM 1595 O O . TRP A 1 205 ? -3.279 25.109 -1.743 1 98.56 205 TRP A O 1
ATOM 1605 N N . LEU A 1 206 ? -2.279 23.344 -0.915 1 98.69 206 LEU A N 1
ATOM 1606 C CA . LEU A 1 206 ? -2.025 24 0.362 1 98.69 206 LEU A CA 1
ATOM 1607 C C . LEU A 1 206 ? -0.697 24.75 0.332 1 98.69 206 LEU A C 1
ATOM 1609 O O . LEU A 1 206 ? 0.357 24.141 0.124 1 98.69 206 LEU A O 1
ATOM 1613 N N . ARG A 1 207 ? -0.758 26.047 0.629 1 97.5 207 ARG A N 1
ATOM 1614 C CA . ARG A 1 207 ? 0.427 26.875 0.483 1 97.5 207 ARG A CA 1
ATOM 1615 C C . ARG A 1 207 ? 0.986 27.281 1.845 1 97.5 207 ARG A C 1
ATOM 1617 O O . ARG A 1 207 ? 2.146 27.688 1.951 1 97.5 207 ARG A O 1
ATOM 1624 N N . GLY A 1 208 ? 0.158 27.25 2.854 1 97.5 208 GLY A N 1
ATOM 1625 C CA . GLY A 1 208 ? 0.639 27.672 4.16 1 97.5 208 GLY A CA 1
ATOM 1626 C C . GLY A 1 208 ? -0.462 27.766 5.199 1 97.5 208 GLY A C 1
ATOM 1627 O O . GLY A 1 208 ? -1.624 27.469 4.91 1 97.5 208 GLY A O 1
ATOM 1628 N N . TYR A 1 209 ? -0.051 28.062 6.391 1 97.06 209 TYR A N 1
ATOM 1629 C CA . TYR A 1 209 ? -0.913 28.297 7.543 1 97.06 209 TYR A CA 1
ATOM 1630 C C . TYR A 1 209 ? -0.377 29.438 8.398 1 97.06 209 TYR A C 1
ATOM 1632 O O . TYR A 1 209 ? 0.702 29.328 8.984 1 97.06 209 TYR A O 1
ATOM 1640 N N . LYS A 1 210 ? -1.168 30.547 8.484 1 96.62 210 LYS A N 1
ATOM 1641 C CA . LYS A 1 210 ? -0.743 31.734 9.203 1 96.62 210 LYS A CA 1
ATOM 1642 C C . LYS A 1 210 ? 0.632 32.219 8.734 1 96.62 210 LYS A C 1
ATOM 1644 O O . LYS A 1 210 ? 0.829 32.5 7.551 1 96.62 210 LYS A O 1
ATOM 1649 N N . GLU A 1 211 ? 1.611 32.094 9.578 1 93.81 211 GLU A N 1
ATOM 1650 C CA . GLU A 1 211 ? 2.926 32.625 9.211 1 93.81 211 GLU A CA 1
ATOM 1651 C C . GLU A 1 211 ? 3.812 31.531 8.641 1 93.81 211 GLU A C 1
ATOM 1653 O O . GLU A 1 211 ? 4.941 31.781 8.211 1 93.81 211 GLU A O 1
ATOM 1658 N N . VAL A 1 212 ? 3.291 30.438 8.586 1 92.94 212 VAL A N 1
ATOM 1659 C CA . VAL A 1 212 ? 4.066 29.312 8.078 1 92.94 212 VAL A CA 1
ATOM 1660 C C . VAL A 1 212 ? 3.736 29.078 6.602 1 92.94 212 VAL A C 1
ATOM 1662 O O . VAL A 1 212 ? 2.57 28.906 6.242 1 92.94 212 VAL A O 1
ATOM 1665 N N . GLU A 1 213 ? 4.766 29.156 5.738 1 93.31 213 GLU A N 1
ATOM 1666 C CA . GLU A 1 213 ? 4.617 28.875 4.312 1 93.31 213 GLU A CA 1
ATOM 1667 C C . GLU A 1 213 ? 5.457 27.672 3.896 1 93.31 213 GLU A C 1
ATOM 1669 O O . GLU A 1 213 ? 6.367 27.266 4.621 1 93.31 213 GLU A O 1
ATOM 1674 N N . ILE A 1 214 ? 5.055 27.078 2.789 1 92.88 214 ILE A N 1
ATOM 1675 C CA . ILE A 1 214 ? 5.914 26.047 2.23 1 92.88 214 ILE A CA 1
ATOM 1676 C C . ILE A 1 214 ? 7.316 26.594 1.998 1 92.88 214 ILE A C 1
ATOM 1678 O O . ILE A 1 214 ? 7.473 27.75 1.575 1 92.88 214 ILE A O 1
ATOM 1682 N N . PRO A 1 215 ? 8.281 25.797 2.271 1 91.5 215 PRO A N 1
ATOM 1683 C CA . PRO A 1 215 ? 9.641 26.281 2.027 1 91.5 215 PRO A CA 1
ATOM 1684 C C . PRO A 1 215 ? 9.906 26.578 0.553 1 91.5 215 PRO A C 1
ATOM 1686 O O . PRO A 1 215 ? 9.219 26.047 -0.321 1 91.5 215 PRO A O 1
ATOM 1689 N N . ASP A 1 216 ? 10.836 27.438 0.389 1 87.75 216 ASP A N 1
ATOM 1690 C CA . ASP A 1 216 ? 11.266 27.719 -0.975 1 87.75 216 ASP A CA 1
ATOM 1691 C C . ASP A 1 216 ? 12.219 26.641 -1.485 1 87.75 216 ASP A C 1
ATOM 1693 O O . ASP A 1 216 ? 13.344 26.516 -1.002 1 87.75 216 ASP A O 1
ATOM 1697 N N . PHE A 1 217 ? 11.82 25.891 -2.426 1 89.81 217 PHE A N 1
ATOM 1698 C CA . PHE A 1 217 ? 12.625 24.812 -2.984 1 89.81 217 PHE A CA 1
ATOM 1699 C C . PHE A 1 217 ? 13.258 25.234 -4.305 1 89.81 217 PHE A C 1
ATOM 1701 O O . PHE A 1 217 ? 13.883 24.422 -4.988 1 89.81 217 PHE A O 1
ATOM 1708 N N . GLY A 1 218 ? 13.039 26.438 -4.656 1 85 218 GLY A N 1
ATOM 1709 C CA . GLY A 1 218 ? 13.539 26.938 -5.934 1 85 218 GLY A CA 1
ATOM 1710 C C . GLY A 1 218 ? 12.445 27.188 -6.949 1 85 218 GLY A C 1
ATOM 1711 O O . GLY A 1 218 ? 11.336 26.656 -6.816 1 85 218 GLY A O 1
ATOM 1712 N N . GLU A 1 219 ? 12.672 27.875 -8.008 1 82.31 219 GLU A N 1
ATOM 1713 C CA . GLU A 1 219 ? 11.703 28.328 -9 1 82.31 219 GLU A CA 1
ATOM 1714 C C . GLU A 1 219 ? 11.094 27.156 -9.75 1 82.31 219 GLU A C 1
ATOM 1716 O O . GLU A 1 219 ? 9.93 27.188 -10.148 1 82.31 219 GLU A O 1
ATOM 1721 N N . GLU A 1 220 ? 11.812 26.156 -9.82 1 80.88 220 GLU A N 1
ATOM 1722 C CA . GLU A 1 220 ? 11.367 25 -10.578 1 80.88 220 GLU A CA 1
ATOM 1723 C C . GLU A 1 220 ? 10.227 24.281 -9.867 1 80.88 220 GLU A C 1
ATOM 1725 O O . GLU A 1 220 ? 9.469 23.531 -10.484 1 80.88 220 GLU A O 1
ATOM 1730 N N . PHE A 1 221 ? 10.141 24.5 -8.586 1 79.88 221 PHE A N 1
ATOM 1731 C CA . PHE A 1 221 ? 9.125 23.797 -7.809 1 79.88 221 PHE A CA 1
ATOM 1732 C C . PHE A 1 221 ? 8.07 24.781 -7.297 1 79.88 221 PHE A C 1
ATOM 1734 O O . PHE A 1 221 ? 7.273 24.438 -6.422 1 79.88 221 PHE A O 1
ATOM 1741 N N . ALA A 1 222 ? 8.102 25.969 -7.789 1 71 222 ALA A N 1
ATOM 1742 C CA . ALA A 1 222 ? 7.18 27 -7.332 1 71 222 ALA A CA 1
ATOM 1743 C C . ALA A 1 222 ? 5.773 26.75 -7.871 1 71 222 ALA A C 1
ATOM 1745 O O . ALA A 1 222 ? 5.609 26.25 -8.984 1 71 222 ALA A O 1
ATOM 1746 N N . VAL B 1 1 ? 6.816 -12.164 22.844 1 48.25 1 VAL B N 1
ATOM 1747 C CA . VAL B 1 1 ? 7.527 -11.188 22.031 1 48.25 1 VAL B CA 1
ATOM 1748 C C . VAL B 1 1 ? 8.156 -11.875 20.828 1 48.25 1 VAL B C 1
ATOM 1750 O O . VAL B 1 1 ? 7.961 -11.438 19.688 1 48.25 1 VAL B O 1
ATOM 1753 N N . GLU B 1 2 ? 8.789 -12.914 21.188 1 55.5 2 GLU B N 1
ATOM 1754 C CA . GLU B 1 2 ? 9.508 -13.672 20.172 1 55.5 2 GLU B CA 1
ATOM 1755 C C . GLU B 1 2 ? 8.547 -14.227 19.109 1 55.5 2 GLU B C 1
ATOM 1757 O O . GLU B 1 2 ? 8.812 -14.117 17.906 1 55.5 2 GLU B O 1
ATOM 1762 N N . ASP B 1 3 ? 7.434 -14.594 19.625 1 64.12 3 ASP B N 1
ATOM 1763 C CA . ASP B 1 3 ? 6.496 -15.227 18.703 1 64.12 3 ASP B CA 1
ATOM 1764 C C . ASP B 1 3 ? 5.879 -14.203 17.766 1 64.12 3 ASP B C 1
ATOM 1766 O O . ASP B 1 3 ? 5.711 -14.469 16.562 1 64.12 3 ASP B O 1
ATOM 1770 N N . LEU B 1 4 ? 5.734 -12.984 18.266 1 65.62 4 LEU B N 1
ATOM 1771 C CA . LEU B 1 4 ? 5.121 -11.961 17.438 1 65.62 4 LEU B CA 1
ATOM 1772 C C . LEU B 1 4 ? 6.066 -11.523 16.328 1 65.62 4 LEU B C 1
ATOM 1774 O O . LEU B 1 4 ? 5.645 -11.336 15.18 1 65.62 4 LEU B O 1
ATOM 1778 N N . LEU B 1 5 ? 7.391 -11.508 16.672 1 67.38 5 LEU B N 1
ATOM 1779 C CA . LEU B 1 5 ? 8.375 -11.125 15.656 1 67.38 5 LEU B CA 1
ATOM 1780 C C . LEU B 1 5 ? 8.422 -12.156 14.531 1 67.38 5 LEU B C 1
ATOM 1782 O O . LEU B 1 5 ? 8.586 -11.797 13.367 1 67.38 5 LEU B O 1
ATOM 1786 N N . HIS B 1 6 ? 8.297 -13.383 14.969 1 68.44 6 HIS B N 1
ATOM 1787 C CA . HIS B 1 6 ? 8.352 -14.445 13.969 1 68.44 6 HIS B CA 1
ATOM 1788 C C . HIS B 1 6 ? 7.117 -14.422 13.07 1 68.44 6 HIS B C 1
ATOM 1790 O O . HIS B 1 6 ? 7.125 -15.008 11.984 1 68.44 6 HIS B O 1
ATOM 1796 N N . GLN B 1 7 ? 6.129 -13.695 13.57 1 69.06 7 GLN B N 1
ATOM 1797 C CA . GLN B 1 7 ? 4.926 -13.562 12.758 1 69.06 7 GLN B CA 1
ATOM 1798 C C . GLN B 1 7 ? 5.008 -12.336 11.852 1 69.06 7 GLN B C 1
ATOM 1800 O O . GLN B 1 7 ? 4.352 -12.289 10.805 1 69.06 7 GLN B O 1
ATOM 1805 N N . LEU B 1 8 ? 5.887 -11.445 12.242 1 69.06 8 LEU B N 1
ATOM 1806 C CA . LEU B 1 8 ? 5.965 -10.172 11.531 1 69.06 8 LEU B CA 1
ATOM 1807 C C . LEU B 1 8 ? 7.09 -10.188 10.5 1 69.06 8 LEU B C 1
ATOM 1809 O O . LEU B 1 8 ? 7.043 -9.453 9.508 1 69.06 8 LEU B O 1
ATOM 1813 N N . LEU B 1 9 ? 8.102 -11.094 10.828 1 74.94 9 LEU B N 1
ATOM 1814 C CA . LEU B 1 9 ? 9.32 -11.102 10.023 1 74.94 9 LEU B CA 1
ATOM 1815 C C . LEU B 1 9 ? 9.672 -12.516 9.578 1 74.94 9 LEU B C 1
ATOM 1817 O O . LEU B 1 9 ? 9.289 -13.484 10.227 1 74.94 9 LEU B O 1
ATOM 1821 N N . PRO B 1 10 ? 10.305 -12.531 8.422 1 77.06 10 PRO B N 1
ATOM 1822 C CA . PRO B 1 10 ? 10.875 -13.844 8.117 1 77.06 10 PRO B CA 1
ATOM 1823 C C . PRO B 1 10 ? 11.703 -14.414 9.266 1 77.06 10 PRO B C 1
ATOM 1825 O O . PRO B 1 10 ? 12.414 -13.672 9.945 1 77.06 10 PRO B O 1
ATOM 1828 N N . PRO B 1 11 ? 11.578 -15.688 9.469 1 76.5 11 PRO B N 1
ATOM 1829 C CA . PRO B 1 11 ? 12.242 -16.297 10.625 1 76.5 11 PRO B CA 1
ATOM 1830 C C . PRO B 1 11 ? 13.719 -15.945 10.711 1 76.5 11 PRO B C 1
ATOM 1832 O O . PRO B 1 11 ? 14.219 -15.617 11.797 1 76.5 11 PRO B O 1
ATOM 1835 N N . ALA B 1 12 ? 14.398 -16 9.594 1 78.06 12 ALA B N 1
ATOM 1836 C CA . ALA B 1 12 ? 15.828 -15.711 9.602 1 78.06 12 ALA B CA 1
ATOM 1837 C C . ALA B 1 12 ? 16.094 -14.273 10.047 1 78.06 12 ALA B C 1
ATOM 1839 O O . ALA B 1 12 ? 17.062 -14.008 10.766 1 78.06 12 ALA B O 1
ATOM 1840 N N . ILE B 1 13 ? 15.242 -13.445 9.648 1 78.5 13 ILE B N 1
ATOM 1841 C CA . ILE B 1 13 ? 15.383 -12.031 9.984 1 78.5 13 ILE B CA 1
ATOM 1842 C C . ILE B 1 13 ? 14.992 -11.805 11.438 1 78.5 13 ILE B C 1
ATOM 1844 O O . ILE B 1 13 ? 15.656 -11.055 12.156 1 78.5 13 ILE B O 1
ATOM 1848 N N . ALA B 1 14 ? 13.906 -12.453 11.812 1 76.06 14 ALA B N 1
ATOM 1849 C CA . ALA B 1 14 ? 13.469 -12.359 13.203 1 76.06 14 ALA B CA 1
ATOM 1850 C C . ALA B 1 14 ? 14.57 -12.828 14.156 1 76.06 14 ALA B C 1
ATOM 1852 O O . ALA B 1 14 ? 14.844 -12.172 15.164 1 76.06 14 ALA B O 1
ATOM 1853 N N . ASP B 1 15 ? 15.234 -13.875 13.789 1 78.38 15 ASP B N 1
ATOM 1854 C CA . ASP B 1 15 ? 16.312 -14.438 14.602 1 78.38 15 ASP B CA 1
ATOM 1855 C C . ASP B 1 15 ? 17.484 -13.469 14.703 1 78.38 15 ASP B C 1
ATOM 1857 O O . ASP B 1 15 ? 18.094 -13.32 15.766 1 78.38 15 ASP B O 1
ATOM 1861 N N . GLN B 1 16 ? 17.75 -12.852 13.562 1 78.56 16 GLN B N 1
ATOM 1862 C CA . GLN B 1 16 ? 18.828 -11.883 13.531 1 78.56 16 GLN B CA 1
ATOM 1863 C C . GLN B 1 16 ? 18.531 -10.695 14.445 1 78.56 16 GLN B C 1
ATOM 1865 O O . GLN B 1 16 ? 19.406 -10.242 15.188 1 78.56 16 GLN B O 1
ATOM 1870 N N . LEU B 1 17 ? 17.359 -10.273 14.438 1 73.88 17 LEU B N 1
ATOM 1871 C CA . LEU B 1 17 ? 16.969 -9.133 15.25 1 73.88 17 LEU B CA 1
ATOM 1872 C C . LEU B 1 17 ? 16.969 -9.492 16.734 1 73.88 17 LEU B C 1
ATOM 1874 O O . LEU B 1 17 ? 17.359 -8.688 17.578 1 73.88 17 LEU B O 1
ATOM 1878 N N . ILE B 1 18 ? 16.484 -10.656 17 1 75.06 18 ILE B N 1
ATOM 1879 C CA . ILE B 1 18 ? 16.422 -11.141 18.375 1 75.06 18 ILE B CA 1
ATOM 1880 C C . ILE B 1 18 ? 17.828 -11.273 18.953 1 75.06 18 ILE B C 1
ATOM 1882 O O . ILE B 1 18 ? 18.062 -10.992 20.125 1 75.06 18 ILE B O 1
ATOM 1886 N N . SER B 1 19 ? 18.656 -11.594 18.109 1 78.25 19 SER B N 1
ATOM 1887 C CA . SER B 1 19 ? 20.047 -11.781 18.531 1 78.25 19 SER B CA 1
ATOM 1888 C C . SER B 1 19 ? 20.781 -10.445 18.609 1 78.25 19 SER B C 1
ATOM 1890 O O . SER B 1 19 ? 21.969 -10.406 18.938 1 78.25 19 SER B O 1
ATOM 1892 N N . GLY B 1 20 ? 20.109 -9.383 18.234 1 68.69 20 GLY B N 1
ATOM 1893 C CA . GLY B 1 20 ? 20.672 -8.047 18.312 1 68.69 20 GLY B CA 1
ATOM 1894 C C . GLY B 1 20 ? 21.547 -7.691 17.125 1 68.69 20 GLY B C 1
ATOM 1895 O O . GLY B 1 20 ? 22.312 -6.723 17.172 1 68.69 20 GLY B O 1
ATOM 1896 N N . ARG B 1 21 ? 21.547 -8.594 16.234 1 69.88 21 ARG B N 1
ATOM 1897 C CA . ARG B 1 21 ? 22.344 -8.312 15.047 1 69.88 21 ARG B CA 1
ATOM 1898 C C . ARG B 1 21 ? 21.594 -7.371 14.102 1 69.88 21 ARG B C 1
ATOM 1900 O O . ARG B 1 21 ? 20.359 -7.375 14.062 1 69.88 21 ARG B O 1
ATOM 1907 N N . ALA B 1 22 ? 22.453 -6.535 13.492 1 66.19 22 ALA B N 1
ATOM 1908 C CA . ALA B 1 22 ? 21.844 -5.664 12.492 1 66.19 22 ALA B CA 1
ATOM 1909 C C . ALA B 1 22 ? 21.359 -6.461 11.289 1 66.19 22 ALA B C 1
ATOM 1911 O O . ALA B 1 22 ? 22.031 -7.391 10.836 1 66.19 22 ALA B O 1
ATOM 1912 N N . VAL B 1 23 ? 20.109 -6.266 10.953 1 72.12 23 VAL B N 1
ATOM 1913 C CA . VAL B 1 23 ? 19.609 -6.934 9.75 1 72.12 23 VAL B CA 1
ATOM 1914 C C . VAL B 1 23 ? 20.109 -6.191 8.508 1 72.12 23 VAL B C 1
ATOM 1916 O O . VAL B 1 23 ? 19.938 -4.977 8.383 1 72.12 23 VAL B O 1
ATOM 1919 N N . GLN B 1 24 ? 20.844 -6.953 7.711 1 77.06 24 GLN B N 1
ATOM 1920 C CA . GLN B 1 24 ? 21.422 -6.363 6.504 1 77.06 24 GLN B CA 1
ATOM 1921 C C . GLN B 1 24 ? 20.406 -6.375 5.359 1 77.06 24 GLN B C 1
ATOM 1923 O O . GLN B 1 24 ? 19.719 -7.371 5.148 1 77.06 24 GLN B O 1
ATOM 1928 N N . ALA B 1 25 ? 20.312 -5.246 4.719 1 85 25 ALA B N 1
ATOM 1929 C CA . ALA B 1 25 ? 19.578 -5.184 3.457 1 85 25 ALA B CA 1
ATOM 1930 C C . ALA B 1 25 ? 20.281 -5.996 2.373 1 85 25 ALA B C 1
ATOM 1932 O O . ALA B 1 25 ? 21.516 -6.098 2.361 1 85 25 ALA B O 1
ATOM 1933 N N . GLU B 1 26 ? 19.5 -6.684 1.57 1 89.19 26 GLU B N 1
ATOM 1934 C CA . GLU B 1 26 ? 20.047 -7.551 0.533 1 89.19 26 GLU B CA 1
ATOM 1935 C C . GLU B 1 26 ? 19.438 -7.246 -0.827 1 89.19 26 GLU B C 1
ATOM 1937 O O . GLU B 1 26 ? 18.266 -6.832 -0.907 1 89.19 26 GLU B O 1
ATOM 1942 N N . SER B 1 27 ? 20.266 -7.492 -1.827 1 92.06 27 SER B N 1
ATOM 1943 C CA . SER B 1 27 ? 19.766 -7.398 -3.195 1 92.06 27 SER B CA 1
ATOM 1944 C C . SER B 1 27 ? 19.453 -8.773 -3.764 1 92.06 27 SER B C 1
ATOM 1946 O O . SER B 1 27 ? 20.188 -9.734 -3.539 1 92.06 27 SER B O 1
ATOM 1948 N N . TYR B 1 28 ? 18.406 -8.883 -4.418 1 94.69 28 TYR B N 1
ATOM 1949 C CA . TYR B 1 28 ? 18 -10.078 -5.145 1 94.69 28 TYR B CA 1
ATOM 1950 C C . TYR B 1 28 ? 17.891 -9.797 -6.637 1 94.69 28 TYR B C 1
ATOM 1952 O O . TYR B 1 28 ? 17.188 -8.875 -7.051 1 94.69 28 TYR B O 1
ATOM 1960 N N . ASP B 1 29 ? 18.516 -10.594 -7.402 1 95.06 29 ASP B N 1
ATOM 1961 C CA . ASP B 1 29 ? 18.609 -10.328 -8.836 1 95.06 29 ASP B CA 1
ATOM 1962 C C . ASP B 1 29 ? 17.25 -10.555 -9.523 1 95.06 29 ASP B C 1
ATOM 1964 O O . ASP B 1 29 ? 16.906 -9.852 -10.469 1 95.06 29 ASP B O 1
ATOM 1968 N N . CYS B 1 30 ? 16.656 -11.586 -9.062 1 97.56 30 CYS B N 1
ATOM 1969 C CA . CYS B 1 30 ? 15.383 -11.875 -9.719 1 97.56 30 CYS B CA 1
ATOM 1970 C C . CYS B 1 30 ? 14.438 -12.617 -8.773 1 97.56 30 CYS B C 1
ATOM 1972 O O . CYS B 1 30 ? 14.773 -13.688 -8.273 1 97.56 30 CYS B O 1
ATOM 1974 N N . VAL B 1 31 ? 13.312 -11.969 -8.492 1 98.25 31 VAL B N 1
ATOM 1975 C CA . VAL B 1 31 ? 12.203 -12.547 -7.738 1 98.25 31 VAL B CA 1
ATOM 1976 C C . VAL B 1 31 ? 10.898 -12.367 -8.508 1 98.25 31 VAL B C 1
ATOM 1978 O O . VAL B 1 31 ? 10.859 -11.656 -9.523 1 98.25 31 VAL B O 1
ATOM 1981 N N . THR B 1 32 ? 9.852 -13.062 -8.156 1 98.81 32 THR B N 1
ATOM 1982 C CA . THR B 1 32 ? 8.531 -12.852 -8.734 1 98.81 32 THR B CA 1
ATOM 1983 C C . THR B 1 32 ? 7.543 -12.383 -7.668 1 98.81 32 THR B C 1
ATOM 1985 O O . THR B 1 32 ? 7.434 -13 -6.605 1 98.81 32 THR B O 1
ATOM 1988 N N . ILE B 1 33 ? 6.875 -11.32 -7.965 1 97.44 33 ILE B N 1
ATOM 1989 C CA . ILE B 1 33 ? 5.945 -10.711 -7.02 1 97.44 33 ILE B CA 1
ATOM 1990 C C . ILE B 1 33 ? 4.52 -10.836 -7.547 1 97.44 33 ILE B C 1
ATOM 1992 O O . ILE B 1 33 ? 4.262 -10.602 -8.727 1 97.44 33 ILE B O 1
ATOM 1996 N N . TYR B 1 34 ? 3.656 -11.273 -6.625 1 97.88 34 TYR B N 1
ATOM 1997 C CA . TYR B 1 34 ? 2.215 -11.383 -6.824 1 97.88 34 TYR B CA 1
ATOM 1998 C C . TYR B 1 34 ? 1.48 -10.234 -6.148 1 97.88 34 TYR B C 1
ATOM 2000 O O . TYR B 1 34 ? 1.732 -9.922 -4.98 1 97.88 34 TYR B O 1
ATOM 2008 N N . PHE B 1 35 ? 0.623 -9.555 -6.93 1 95.62 35 PHE B N 1
ATOM 2009 C CA . PHE B 1 35 ? -0.326 -8.602 -6.367 1 95.62 35 PHE B CA 1
ATOM 2010 C C . PHE B 1 35 ? -1.758 -9 -6.707 1 95.62 35 PHE B C 1
ATOM 2012 O O . PHE B 1 35 ? -2.037 -9.438 -7.828 1 95.62 35 PHE B O 1
ATOM 2019 N N . SER B 1 36 ? -2.639 -8.844 -5.758 1 95.44 36 SER B N 1
ATOM 2020 C CA . SER B 1 36 ? -4.059 -8.984 -6.066 1 95.44 36 SER B CA 1
ATOM 2021 C C . SER B 1 36 ? -4.891 -7.945 -5.32 1 95.44 36 SER B C 1
ATOM 2023 O O . SER B 1 36 ? -4.469 -7.426 -4.285 1 95.44 36 SER B O 1
ATOM 2025 N N . ASP B 1 37 ? -5.969 -7.719 -5.859 1 92.44 37 ASP B N 1
ATOM 2026 C CA . ASP B 1 37 ? -6.965 -6.805 -5.305 1 92.44 37 ASP B CA 1
ATOM 2027 C C . ASP B 1 37 ? -8.375 -7.352 -5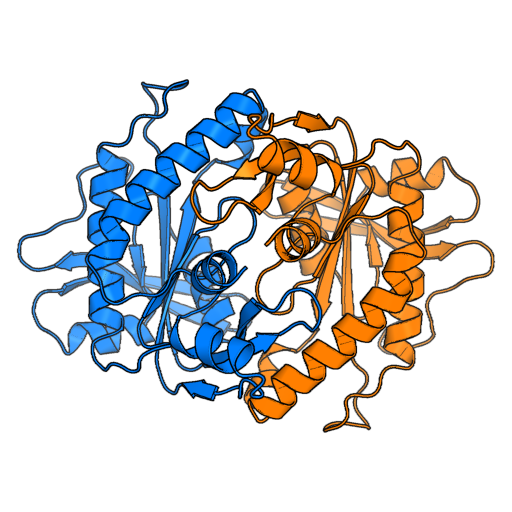.496 1 92.44 37 ASP B C 1
ATOM 2029 O O . ASP B 1 37 ? -8.625 -8.141 -6.41 1 92.44 37 ASP B O 1
ATOM 2033 N N . ILE B 1 38 ? -9.25 -6.961 -4.586 1 93.25 38 ILE B N 1
ATOM 2034 C CA . ILE B 1 38 ? -10.648 -7.352 -4.711 1 93.25 38 ILE B CA 1
ATOM 2035 C C . ILE B 1 38 ? -11.391 -6.359 -5.609 1 93.25 38 ILE B C 1
ATOM 2037 O O . ILE B 1 38 ? -11.438 -5.164 -5.309 1 93.25 38 ILE B O 1
ATOM 2041 N N . VAL B 1 39 ? -11.945 -6.852 -6.676 1 94.31 39 VAL B N 1
ATOM 2042 C CA . VAL B 1 39 ? -12.664 -6.012 -7.633 1 94.31 39 VAL B CA 1
ATOM 2043 C C . VAL B 1 39 ? -13.953 -5.5 -7.008 1 94.31 39 VAL B C 1
ATOM 2045 O O . VAL B 1 39 ? -14.773 -6.289 -6.52 1 94.31 39 VAL B O 1
ATOM 2048 N N . GLY B 1 40 ? -14.125 -4.188 -7.012 1 90.25 40 GLY B N 1
ATOM 2049 C CA . GLY B 1 40 ? -15.344 -3.596 -6.496 1 90.25 40 GLY B CA 1
ATOM 2050 C C . GLY B 1 40 ? -15.375 -3.525 -4.98 1 90.25 40 GLY B C 1
ATOM 2051 O O . GLY B 1 40 ? -16.453 -3.432 -4.383 1 90.25 40 GLY B O 1
ATOM 2052 N N . PHE B 1 41 ? -14.273 -3.611 -4.328 1 89.38 41 PHE B N 1
ATOM 2053 C CA . PHE B 1 41 ? -14.203 -3.643 -2.871 1 89.38 41 PHE B CA 1
ATOM 2054 C C . PHE B 1 41 ? -14.672 -2.318 -2.279 1 89.38 41 PHE B C 1
ATOM 2056 O O . PHE B 1 41 ? -15.336 -2.295 -1.241 1 89.38 41 PHE B O 1
ATOM 2063 N N . THR B 1 42 ? -14.305 -1.261 -2.934 1 83.94 42 THR B N 1
ATOM 2064 C CA . THR B 1 42 ? -14.695 0.05 -2.432 1 83.94 42 THR B CA 1
ATOM 2065 C C . THR B 1 42 ? -16.219 0.153 -2.33 1 83.94 42 THR B C 1
ATOM 2067 O O . THR B 1 42 ? -16.75 0.593 -1.307 1 83.94 42 THR B O 1
ATOM 2070 N N . SER B 1 43 ? -16.859 -0.249 -3.387 1 87.06 43 SER B N 1
ATOM 2071 C CA . SER B 1 43 ? -18.312 -0.241 -3.395 1 87.06 43 SER B CA 1
ATOM 2072 C C . SER B 1 43 ? -18.875 -1.222 -2.371 1 87.06 43 SER B C 1
ATOM 2074 O O . SER B 1 43 ? -19.812 -0.896 -1.646 1 87.06 43 SER B O 1
ATOM 2076 N N . LEU B 1 44 ? -18.328 -2.359 -2.279 1 89.56 44 LEU B N 1
ATOM 2077 C CA . LEU B 1 44 ? -18.766 -3.377 -1.328 1 89.56 44 LEU B CA 1
ATOM 2078 C C . LEU B 1 44 ? -18.641 -2.873 0.105 1 89.56 44 LEU B C 1
ATOM 2080 O O . LEU B 1 44 ? -19.547 -3.047 0.916 1 89.56 44 LEU B O 1
ATOM 2084 N N . SER B 1 45 ? -17.547 -2.258 0.407 1 86 45 SER B N 1
ATOM 2085 C CA . SER B 1 45 ? -17.281 -1.775 1.759 1 86 45 SER B CA 1
ATOM 2086 C C . SER B 1 45 ? -18.266 -0.679 2.154 1 86 45 SER B C 1
ATOM 2088 O O . SER B 1 45 ? -18.656 -0.577 3.32 1 86 45 SER B O 1
ATOM 2090 N N . SER B 1 46 ? -18.703 0.116 1.19 1 83.62 46 SER B N 1
ATOM 2091 C CA . SER B 1 46 ? -19.625 1.212 1.48 1 83.62 46 SER B CA 1
ATOM 2092 C C . SER B 1 46 ? -21.047 0.7 1.703 1 83.62 46 SER B C 1
ATOM 2094 O O . SER B 1 46 ? -21.844 1.357 2.365 1 83.62 46 SER B O 1
ATOM 2096 N N . GLN B 1 47 ? -21.297 -0.488 1.207 1 89.06 47 GLN B N 1
ATOM 2097 C CA . GLN B 1 47 ? -22.656 -1.04 1.281 1 89.06 47 GLN B CA 1
ATOM 2098 C C . GLN B 1 47 ? -22.75 -2.096 2.379 1 89.06 47 GLN B C 1
ATOM 2100 O O . GLN B 1 47 ? -23.781 -2.77 2.506 1 89.06 47 GLN B O 1
ATOM 2105 N N . SER B 1 48 ? -21.656 -2.262 3.111 1 91.19 48 SER B N 1
ATOM 2106 C CA . SER B 1 48 ? -21.594 -3.264 4.168 1 91.19 48 SER B CA 1
ATOM 2107 C C . SER B 1 48 ? -21.312 -2.621 5.523 1 91.19 48 SER B C 1
ATOM 2109 O O . SER B 1 48 ? -20.797 -1.507 5.594 1 91.19 48 SER B O 1
ATOM 2111 N N . THR B 1 49 ? -21.781 -3.295 6.59 1 90.19 49 THR B N 1
ATOM 2112 C CA . THR B 1 49 ? -21.375 -2.84 7.914 1 90.19 49 THR B CA 1
ATOM 2113 C C . THR B 1 49 ? -19.875 -3.057 8.125 1 90.19 49 THR B C 1
ATOM 2115 O O . THR B 1 49 ? -19.281 -3.922 7.488 1 90.19 49 THR B O 1
ATOM 2118 N N . PRO B 1 50 ? -19.297 -2.25 9.039 1 86.62 50 PRO B N 1
ATOM 2119 C CA . PRO B 1 50 ? -17.875 -2.436 9.312 1 86.62 50 PRO B CA 1
ATOM 2120 C C . PRO B 1 50 ? -17.531 -3.871 9.703 1 86.62 50 PRO B C 1
ATOM 2122 O O . PRO B 1 50 ? -16.531 -4.426 9.227 1 86.62 50 PRO B O 1
ATOM 2125 N N . MET B 1 51 ? -18.328 -4.457 10.461 1 86.69 51 MET B N 1
ATOM 2126 C CA . MET B 1 51 ? -18.078 -5.824 10.914 1 86.69 51 MET B CA 1
ATOM 2127 C C . MET B 1 51 ? -18.141 -6.801 9.742 1 86.69 51 MET B C 1
ATOM 2129 O O . MET B 1 51 ? -17.375 -7.766 9.688 1 86.69 51 MET B O 1
ATOM 2133 N N . GLN B 1 52 ? -19.062 -6.551 8.852 1 91.62 52 GLN B N 1
ATOM 2134 C CA . GLN B 1 52 ? -19.172 -7.391 7.668 1 91.62 52 GLN B CA 1
ATOM 2135 C C . GLN B 1 52 ? -17.922 -7.309 6.812 1 91.62 52 GLN B C 1
ATOM 2137 O O . GLN B 1 52 ? -17.453 -8.312 6.273 1 91.62 52 GLN B O 1
ATOM 2142 N N . VAL B 1 53 ? -17.375 -6.137 6.711 1 89.31 53 VAL B N 1
ATOM 2143 C CA . VAL B 1 53 ? -16.172 -5.926 5.922 1 89.31 53 VAL B CA 1
ATOM 2144 C C . VAL B 1 53 ? -15 -6.676 6.562 1 89.31 53 VAL B C 1
ATOM 2146 O O . VAL B 1 53 ? -14.273 -7.395 5.875 1 89.31 53 VAL B O 1
ATOM 2149 N N . VAL B 1 54 ? -14.781 -6.527 7.824 1 86.06 54 VAL B N 1
ATOM 2150 C CA . VAL B 1 54 ? -13.688 -7.156 8.547 1 86.06 54 VAL B CA 1
ATOM 2151 C C . VAL B 1 54 ? -13.812 -8.68 8.461 1 86.06 54 VAL B C 1
ATOM 2153 O O . VAL B 1 54 ? -12.828 -9.375 8.234 1 86.06 54 VAL B O 1
ATOM 2156 N N . THR B 1 55 ? -15.047 -9.148 8.641 1 88.62 55 THR B N 1
ATOM 2157 C CA . THR B 1 55 ? -15.305 -10.586 8.562 1 88.62 55 THR B CA 1
ATOM 2158 C C . THR B 1 55 ? -14.953 -11.125 7.18 1 88.62 55 THR B C 1
ATOM 2160 O O . THR B 1 55 ? -14.336 -12.188 7.062 1 88.62 55 THR B O 1
ATOM 2163 N N . LEU B 1 56 ? -15.336 -10.422 6.176 1 92.12 56 LEU B N 1
ATOM 2164 C CA . LEU B 1 56 ? -15.023 -10.82 4.809 1 92.12 56 LEU B CA 1
ATOM 2165 C C . LEU B 1 56 ? -13.516 -10.938 4.605 1 92.12 56 LEU B C 1
ATOM 2167 O O . LEU B 1 56 ? -13.031 -11.945 4.09 1 92.12 56 LEU B O 1
ATOM 2171 N N . LEU B 1 57 ? -12.82 -9.977 5.027 1 89.38 57 LEU B N 1
ATOM 2172 C CA . LEU B 1 57 ? -11.375 -9.961 4.824 1 89.38 57 LEU B CA 1
ATOM 2173 C C . LEU B 1 57 ? -10.695 -11.07 5.625 1 89.38 57 LEU B C 1
ATOM 2175 O O . LEU B 1 57 ? -9.797 -11.742 5.125 1 89.38 57 LEU B O 1
ATOM 2179 N N . ASN B 1 58 ? -11.094 -11.258 6.785 1 85.88 58 ASN B N 1
ATOM 2180 C CA . ASN B 1 58 ? -10.531 -12.32 7.605 1 85.88 58 ASN B CA 1
ATOM 2181 C C . ASN B 1 58 ? -10.781 -13.695 6.992 1 85.88 58 ASN B C 1
ATOM 2183 O O . ASN B 1 58 ? -9.883 -14.539 6.961 1 85.88 58 ASN B O 1
ATOM 2187 N N . ASP B 1 59 ? -12.023 -13.891 6.566 1 91.38 59 ASP B N 1
ATOM 2188 C CA . ASP B 1 59 ? -12.352 -15.156 5.922 1 91.38 59 ASP B CA 1
ATOM 2189 C C . ASP B 1 59 ? -11.508 -15.367 4.668 1 91.38 59 ASP B C 1
ATOM 2191 O O . ASP B 1 59 ? -11.023 -16.469 4.422 1 91.38 59 ASP B O 1
ATOM 2195 N N . LEU B 1 60 ? -11.406 -14.32 3.938 1 91.81 60 LEU B N 1
ATOM 2196 C CA . LEU B 1 60 ? -10.664 -14.398 2.688 1 91.81 60 LEU B CA 1
ATOM 2197 C C . LEU B 1 60 ? -9.188 -14.703 2.949 1 91.81 60 LEU B C 1
ATOM 2199 O O . LEU B 1 60 ? -8.602 -15.57 2.305 1 91.81 60 LEU B O 1
ATOM 2203 N N . TYR B 1 61 ? -8.586 -14.008 3.879 1 85.12 61 TYR B N 1
ATOM 2204 C CA . TYR B 1 61 ? -7.168 -14.188 4.156 1 85.12 61 TYR B CA 1
ATOM 2205 C C . TYR B 1 61 ? -6.895 -15.555 4.766 1 85.12 61 TYR B C 1
ATOM 2207 O O . TYR B 1 61 ? -5.848 -16.156 4.516 1 85.12 61 TYR B O 1
ATOM 2215 N N . LEU B 1 62 ? -7.781 -16.031 5.57 1 87.06 62 LEU B N 1
ATOM 2216 C CA . LEU B 1 62 ? -7.664 -17.391 6.074 1 87.06 62 LEU B CA 1
ATOM 2217 C C . LEU B 1 62 ? -7.664 -18.406 4.93 1 87.06 62 LEU B C 1
ATOM 2219 O O . LEU B 1 62 ? -6.875 -19.344 4.93 1 87.06 62 LEU B O 1
ATOM 2223 N N . ALA B 1 63 ? -8.578 -18.188 4.051 1 92 63 ALA B N 1
ATOM 2224 C CA . ALA B 1 63 ? -8.648 -19.062 2.879 1 92 63 ALA B CA 1
ATOM 2225 C C . ALA B 1 63 ? -7.359 -18.984 2.062 1 92 63 ALA B C 1
ATOM 2227 O O . ALA B 1 63 ? -6.852 -20 1.594 1 92 63 ALA B O 1
ATOM 2228 N N . PHE B 1 64 ? -6.852 -17.781 1.866 1 91.94 64 PHE B N 1
ATOM 2229 C CA . PHE B 1 64 ? -5.629 -17.594 1.1 1 91.94 64 PHE B CA 1
ATOM 2230 C C . PHE B 1 64 ? -4.438 -18.234 1.805 1 91.94 64 PHE B C 1
ATOM 2232 O O . PHE B 1 64 ? -3.58 -18.828 1.159 1 91.94 64 PHE B O 1
ATOM 2239 N N . ASP B 1 65 ? -4.395 -18.078 3.072 1 86.69 65 ASP B N 1
ATOM 2240 C CA . ASP B 1 65 ? -3.291 -18.641 3.838 1 86.69 65 ASP B CA 1
ATOM 2241 C C . ASP B 1 65 ? -3.232 -20.156 3.66 1 86.69 65 ASP B C 1
ATOM 2243 O O . ASP B 1 65 ? -2.146 -20.75 3.592 1 86.69 65 ASP B O 1
ATOM 2247 N N . GLY B 1 66 ? -4.371 -20.75 3.643 1 90.12 66 GLY B N 1
ATOM 2248 C CA . GLY B 1 66 ? -4.422 -22.188 3.391 1 90.12 66 GLY B CA 1
ATOM 2249 C C . GLY B 1 66 ? -3.779 -22.594 2.076 1 90.12 66 GLY B C 1
ATOM 2250 O O . GLY B 1 66 ? -3.176 -23.656 1.973 1 90.12 66 GLY B O 1
ATOM 2251 N N . VAL B 1 67 ? -3.861 -21.734 1.105 1 94.06 67 VAL B N 1
ATOM 2252 C CA . VAL B 1 67 ? -3.295 -22 -0.213 1 94.06 67 VAL B CA 1
ATOM 2253 C C . VAL B 1 67 ? -1.807 -21.672 -0.215 1 94.06 67 VAL B C 1
ATOM 2255 O O . VAL B 1 67 ? -0.98 -22.469 -0.659 1 94.06 67 VAL B O 1
ATOM 2258 N N . VAL B 1 68 ? -1.47 -20.5 0.306 1 92.81 68 VAL B N 1
ATOM 2259 C CA . VAL B 1 68 ? -0.13 -19.938 0.245 1 92.81 68 VAL B CA 1
ATOM 2260 C C . VAL B 1 68 ? 0.853 -20.828 0.987 1 92.81 68 VAL B C 1
ATOM 2262 O O . VAL B 1 68 ? 2.012 -20.969 0.584 1 92.81 68 VAL B O 1
ATOM 2265 N N . ASP B 1 69 ? 0.395 -21.547 1.949 1 91.31 69 ASP B N 1
ATOM 2266 C CA . ASP B 1 69 ? 1.236 -22.406 2.783 1 91.31 69 ASP B CA 1
ATOM 2267 C C . ASP B 1 69 ? 1.753 -23.609 1.994 1 91.31 69 ASP B C 1
ATOM 2269 O O . ASP B 1 69 ? 2.715 -24.25 2.406 1 91.31 69 ASP B O 1
ATOM 2273 N N . ASN B 1 70 ? 1.178 -23.875 0.872 1 95.94 70 ASN B N 1
ATOM 2274 C CA . ASN B 1 70 ? 1.57 -25.016 0.066 1 95.94 70 ASN B CA 1
ATOM 2275 C C . ASN B 1 70 ? 2.662 -24.656 -0.937 1 95.94 70 ASN B C 1
ATOM 2277 O O . ASN B 1 70 ? 3.154 -25.516 -1.664 1 95.94 70 ASN B O 1
ATOM 2281 N N . PHE B 1 71 ? 3.062 -23.422 -0.947 1 96.88 71 PHE B N 1
ATOM 2282 C CA . PHE B 1 71 ? 4.051 -22.938 -1.907 1 96.88 71 PHE B CA 1
ATOM 2283 C C . PHE B 1 71 ? 5.227 -22.281 -1.191 1 96.88 71 PHE B C 1
ATOM 2285 O O . PHE B 1 71 ? 5.133 -21.953 -0.006 1 96.88 71 PHE B O 1
ATOM 2292 N N . LYS B 1 72 ? 6.316 -22.188 -1.88 1 96.81 72 LYS B N 1
ATOM 2293 C CA . LYS B 1 72 ? 7.508 -21.531 -1.353 1 96.81 72 LYS B CA 1
ATOM 2294 C C . LYS B 1 72 ? 7.484 -20.031 -1.648 1 96.81 72 LYS B C 1
ATOM 2296 O O . LYS B 1 72 ? 8.242 -19.547 -2.492 1 96.81 72 LYS B O 1
ATOM 2301 N N . VAL B 1 73 ? 6.605 -19.375 -0.886 1 95.88 73 VAL B N 1
ATOM 2302 C CA . VAL B 1 73 ? 6.379 -17.938 -1.076 1 95.88 73 VAL B CA 1
ATOM 2303 C C . VAL B 1 73 ? 6.375 -17.234 0.277 1 95.88 73 VAL B C 1
ATOM 2305 O O . VAL B 1 73 ? 6.34 -17.875 1.324 1 95.88 73 VAL B O 1
ATOM 2308 N N . TYR B 1 74 ? 6.574 -15.984 0.218 1 91.62 74 TYR B N 1
ATOM 2309 C CA . TYR B 1 74 ? 6.547 -15.148 1.411 1 91.62 74 TYR B CA 1
ATOM 2310 C C . TYR B 1 74 ? 5.477 -14.062 1.294 1 91.62 74 TYR B C 1
ATOM 2312 O O . TYR B 1 74 ? 5.488 -13.273 0.352 1 91.62 74 TYR B O 1
ATOM 2320 N N . LYS B 1 75 ? 4.566 -14.039 2.244 1 89.25 75 LYS B N 1
ATOM 2321 C CA . LYS B 1 75 ? 3.516 -13.023 2.291 1 89.25 75 LYS B CA 1
ATOM 2322 C C . LYS B 1 75 ? 4.051 -11.695 2.818 1 89.25 75 LYS B C 1
ATOM 2324 O O . LYS B 1 75 ? 4.613 -11.641 3.914 1 89.25 75 LYS B O 1
ATOM 2329 N N . VAL B 1 76 ? 3.932 -10.688 1.965 1 83.56 76 VAL B N 1
ATOM 2330 C CA . VAL B 1 76 ? 4.387 -9.359 2.373 1 83.56 76 VAL B CA 1
ATOM 2331 C C . VAL B 1 76 ? 3.193 -8.516 2.809 1 83.56 76 VAL B C 1
ATOM 2333 O O . VAL B 1 76 ? 2.1 -8.641 2.254 1 83.56 76 VAL B O 1
ATOM 2336 N N . GLU B 1 77 ? 3.354 -7.703 3.76 1 67.81 77 GLU B N 1
ATOM 2337 C CA . GLU B 1 77 ? 2.277 -6.859 4.266 1 67.81 77 GLU B CA 1
ATOM 2338 C C . GLU B 1 77 ? 1.899 -5.781 3.252 1 67.81 77 GLU B C 1
ATOM 2340 O O . GLU B 1 77 ? 2.768 -5.227 2.578 1 67.81 77 GLU B O 1
ATOM 2345 N N . THR B 1 78 ? 0.522 -5.738 3.076 1 63.88 78 THR B N 1
ATOM 2346 C CA . THR B 1 78 ? 0.03 -4.723 2.152 1 63.88 78 THR B CA 1
ATOM 2347 C C . THR B 1 78 ? -0.988 -3.816 2.836 1 63.88 78 THR B C 1
ATOM 2349 O O . THR B 1 78 ? -1.314 -4.012 4.008 1 63.88 78 THR B O 1
ATOM 2352 N N . ILE B 1 79 ? -1.335 -2.807 2.213 1 66.31 79 ILE B N 1
ATOM 2353 C CA . ILE B 1 79 ? -2.271 -1.804 2.705 1 66.31 79 ILE B CA 1
ATOM 2354 C C . ILE B 1 79 ? -3.678 -2.117 2.199 1 66.31 79 ILE B C 1
ATOM 2356 O O . ILE B 1 79 ? -3.873 -2.377 1.009 1 66.31 79 ILE B O 1
ATOM 2360 N N . GLY B 1 80 ? -4.691 -2.199 3.154 1 69.06 80 GLY B N 1
ATOM 2361 C CA . GLY B 1 80 ? -6.09 -2.33 2.781 1 69.06 80 GLY B CA 1
ATOM 2362 C C . GLY B 1 80 ? -6.449 -3.719 2.287 1 69.06 80 GLY B C 1
ATOM 2363 O O . GLY B 1 80 ? -6.215 -4.711 2.982 1 69.06 80 GLY B O 1
ATOM 2364 N N . ASP B 1 81 ? -6.961 -3.75 1.064 1 76.38 81 ASP B N 1
ATOM 2365 C CA . ASP B 1 81 ? -7.469 -4.992 0.49 1 76.38 81 ASP B CA 1
ATOM 2366 C C . ASP B 1 81 ? -6.469 -5.59 -0.497 1 76.38 81 ASP B C 1
ATOM 2368 O O . ASP B 1 81 ? -6.727 -6.637 -1.095 1 76.38 81 ASP B O 1
ATOM 2372 N N . ALA B 1 82 ? -5.328 -4.945 -0.573 1 81.19 82 ALA B N 1
ATOM 2373 C CA . ALA B 1 82 ? -4.293 -5.484 -1.451 1 81.19 82 ALA B CA 1
ATOM 2374 C C . ALA B 1 82 ? -3.578 -6.66 -0.796 1 81.19 82 ALA B C 1
ATOM 2376 O O . ALA B 1 82 ? -3.381 -6.68 0.421 1 81.19 82 ALA B O 1
ATOM 2377 N N . TYR B 1 83 ? -3.246 -7.652 -1.561 1 87.69 83 TYR B N 1
ATOM 2378 C CA . TYR B 1 83 ? -2.531 -8.844 -1.117 1 87.69 83 TYR B CA 1
ATOM 2379 C C . TYR B 1 83 ? -1.249 -9.039 -1.918 1 87.69 83 TYR B C 1
ATOM 2381 O O . TYR B 1 83 ? -1.287 -9.148 -3.146 1 87.69 83 TYR B O 1
ATOM 2389 N N . MET B 1 84 ? -0.058 -8.992 -1.233 1 91.75 84 MET B N 1
ATOM 2390 C CA . MET B 1 84 ? 1.23 -9.109 -1.912 1 91.75 84 MET B CA 1
ATOM 2391 C C . MET B 1 84 ? 1.99 -10.344 -1.439 1 91.75 84 MET B C 1
ATOM 2393 O O . MET B 1 84 ? 2.113 -10.578 -0.236 1 91.75 84 MET B O 1
ATOM 2397 N N . VAL B 1 85 ? 2.475 -11.086 -2.393 1 94.25 85 VAL B N 1
ATOM 2398 C CA . VAL B 1 85 ? 3.271 -12.273 -2.121 1 94.25 85 VAL B CA 1
ATOM 2399 C C . VAL B 1 85 ? 4.504 -12.289 -3.023 1 94.25 85 VAL B C 1
ATOM 2401 O O . VAL B 1 85 ? 4.457 -11.797 -4.156 1 94.25 85 VAL B O 1
ATOM 2404 N N . VAL B 1 86 ? 5.566 -12.859 -2.438 1 96.56 86 VAL B N 1
ATOM 2405 C CA . VAL B 1 86 ? 6.785 -12.898 -3.238 1 96.56 86 VAL B CA 1
ATOM 2406 C C . VAL B 1 86 ? 7.438 -14.273 -3.117 1 96.56 86 VAL B C 1
ATOM 2408 O O . VAL B 1 86 ? 7.344 -14.922 -2.074 1 96.56 86 VAL B O 1
ATOM 2411 N N . SER B 1 87 ? 8 -14.727 -4.18 1 98.12 87 SER B N 1
ATOM 2412 C CA . SER B 1 87 ? 8.875 -15.891 -4.188 1 98.12 87 SER B CA 1
ATOM 2413 C C . SER B 1 87 ? 10.273 -15.523 -4.676 1 98.12 87 SER B C 1
ATOM 2415 O O . SER B 1 87 ? 10.43 -14.641 -5.52 1 98.12 87 SER B O 1
ATOM 2417 N N . GLY B 1 88 ? 11.258 -16.203 -4.16 1 97.44 88 GLY B N 1
ATOM 2418 C CA . GLY B 1 88 ? 12.641 -15.898 -4.477 1 97.44 88 GLY B CA 1
ATOM 2419 C C . GLY B 1 88 ? 13.359 -15.156 -3.361 1 97.44 88 GLY B C 1
ATOM 2420 O O . GLY B 1 88 ? 14.578 -14.961 -3.422 1 97.44 88 GLY B O 1
ATOM 2421 N N . LEU B 1 89 ? 12.664 -14.68 -2.41 1 93.5 89 LEU B N 1
ATOM 2422 C CA . LEU B 1 89 ? 13.133 -14.125 -1.146 1 93.5 89 LEU B CA 1
ATOM 2423 C C . LEU B 1 89 ? 12.125 -14.375 -0.032 1 93.5 89 LEU B C 1
ATOM 2425 O O . LEU B 1 89 ? 10.945 -14.609 -0.298 1 93.5 89 LEU B O 1
ATOM 2429 N N . PRO B 1 90 ? 12.484 -14.469 1.194 1 90.25 90 PRO B N 1
ATOM 2430 C CA . PRO B 1 90 ? 13.852 -14.273 1.684 1 90.25 90 PRO B CA 1
ATOM 2431 C C . PRO B 1 90 ? 14.781 -15.43 1.313 1 90.25 90 PRO B C 1
ATOM 2433 O O . PRO B 1 90 ? 16 -15.281 1.376 1 90.25 90 PRO B O 1
ATOM 2436 N N . GLU B 1 91 ? 14.203 -16.547 0.997 1 91.31 91 GLU B N 1
ATOM 2437 C CA . GLU B 1 91 ? 15.008 -17.672 0.525 1 91.31 91 GLU B CA 1
ATOM 2438 C C . GLU B 1 91 ? 15.164 -17.641 -0.993 1 91.31 91 GLU B C 1
ATOM 2440 O O . GLU B 1 91 ? 14.172 -17.703 -1.724 1 91.31 91 GLU B O 1
ATOM 2445 N N . ARG B 1 92 ? 16.375 -17.656 -1.367 1 94.75 92 ARG B N 1
ATOM 2446 C CA . ARG B 1 92 ? 16.656 -17.641 -2.801 1 94.75 92 ARG B CA 1
ATOM 2447 C C . ARG B 1 92 ? 16.219 -18.938 -3.459 1 94.75 92 ARG B C 1
ATOM 2449 O O . ARG B 1 92 ? 16.375 -20.016 -2.881 1 94.75 92 ARG B O 1
ATOM 2456 N N . ARG B 1 93 ? 15.641 -18.734 -4.641 1 95.94 93 ARG B N 1
ATOM 2457 C CA . ARG B 1 93 ? 15.25 -19.922 -5.41 1 95.94 93 ARG B CA 1
ATOM 2458 C C . ARG B 1 93 ? 15.109 -19.578 -6.891 1 95.94 93 ARG B C 1
ATOM 2460 O O . ARG B 1 93 ? 14.758 -18.453 -7.246 1 95.94 93 ARG B O 1
ATOM 2467 N N . GLU B 1 94 ? 15.258 -20.609 -7.703 1 95.69 94 GLU B N 1
ATOM 2468 C CA . GLU B 1 94 ? 15.219 -20.406 -9.148 1 95.69 94 GLU B CA 1
ATOM 2469 C C . GLU B 1 94 ? 13.812 -20.594 -9.695 1 95.69 94 GLU B C 1
ATOM 2471 O O . GLU B 1 94 ? 13.484 -20.109 -10.781 1 95.69 94 GLU B O 1
ATOM 2476 N N . ASP B 1 95 ? 12.992 -21.297 -8.969 1 98 95 ASP B N 1
ATOM 2477 C CA . ASP B 1 95 ? 11.656 -21.594 -9.477 1 98 95 ASP B CA 1
ATOM 2478 C C . ASP B 1 95 ? 10.633 -20.609 -8.922 1 98 95 ASP B C 1
ATOM 2480 O O . ASP B 1 95 ? 9.492 -20.984 -8.648 1 98 95 ASP B O 1
ATOM 2484 N N . HIS B 1 96 ? 11 -19.375 -8.648 1 98.38 96 HIS B N 1
ATOM 2485 C CA . HIS B 1 96 ? 10.156 -18.359 -8.023 1 98.38 96 HIS B CA 1
ATOM 2486 C C . HIS B 1 96 ? 8.945 -18.047 -8.891 1 98.38 96 HIS B C 1
ATOM 2488 O O . HIS B 1 96 ? 7.828 -17.906 -8.375 1 98.38 96 HIS B O 1
ATOM 2494 N N . ALA B 1 97 ? 9.109 -17.953 -10.164 1 98.69 97 ALA B N 1
ATOM 2495 C CA . ALA B 1 97 ? 7.98 -17.656 -11.047 1 98.69 97 ALA B CA 1
ATOM 2496 C C . ALA B 1 97 ? 6.98 -18.812 -11.062 1 98.69 97 ALA B C 1
ATOM 2498 O O . ALA B 1 97 ? 5.77 -18.594 -11.086 1 98.69 97 ALA B O 1
ATOM 2499 N N . ASN B 1 98 ? 7.504 -19.984 -11.078 1 98.5 98 ASN B N 1
ATOM 2500 C CA . ASN B 1 98 ? 6.672 -21.172 -11.031 1 98.5 98 ASN B CA 1
ATOM 2501 C C . ASN B 1 98 ? 5.809 -21.203 -9.773 1 98.5 98 ASN B C 1
ATOM 2503 O O . ASN B 1 98 ? 4.602 -21.453 -9.852 1 98.5 98 ASN B O 1
ATOM 2507 N N . GLN B 1 99 ? 6.41 -20.938 -8.641 1 98.44 99 GLN B N 1
ATOM 2508 C CA . GLN B 1 99 ? 5.707 -20.922 -7.359 1 98.44 99 GLN B CA 1
ATOM 2509 C C . GLN B 1 99 ? 4.562 -19.906 -7.375 1 98.44 99 GLN B C 1
ATOM 2511 O O . GLN B 1 99 ? 3.436 -20.234 -7 1 98.44 99 GLN B O 1
ATOM 2516 N N . ILE B 1 100 ? 4.824 -18.734 -7.824 1 98.62 100 ILE B N 1
ATOM 2517 C CA . ILE B 1 100 ? 3.838 -17.656 -7.824 1 98.62 100 ILE B CA 1
ATOM 2518 C C . ILE B 1 100 ? 2.721 -17.984 -8.812 1 98.62 100 ILE B C 1
ATOM 2520 O O . ILE B 1 100 ? 1.544 -17.75 -8.531 1 98.62 100 ILE B O 1
ATOM 2524 N N . ALA B 1 101 ? 3.088 -18.484 -9.984 1 98.69 101 ALA B N 1
ATOM 2525 C CA . ALA B 1 101 ? 2.102 -18.781 -11.023 1 98.69 101 ALA B CA 1
ATOM 2526 C C . ALA B 1 101 ? 1.136 -19.859 -10.562 1 98.69 101 ALA B C 1
ATOM 2528 O O . ALA B 1 101 ? -0.082 -19.719 -10.688 1 98.69 101 ALA B O 1
ATOM 2529 N N . GLN B 1 102 ? 1.667 -20.906 -10.023 1 98.31 102 GLN B N 1
ATOM 2530 C CA . GLN B 1 102 ? 0.818 -22 -9.539 1 98.31 102 GLN B CA 1
ATOM 2531 C C . GLN B 1 102 ? -0.037 -21.531 -8.359 1 98.31 102 GLN B C 1
ATOM 2533 O O . GLN B 1 102 ? -1.208 -21.906 -8.25 1 98.31 102 GLN B O 1
ATOM 2538 N N . MET B 1 103 ? 0.547 -20.781 -7.488 1 98.06 103 MET B N 1
ATOM 2539 C CA . MET B 1 103 ? -0.205 -20.219 -6.371 1 98.06 103 MET B CA 1
ATOM 2540 C C . MET B 1 103 ? -1.38 -19.391 -6.871 1 98.06 103 MET B C 1
ATOM 2542 O O . MET B 1 103 ? -2.49 -19.5 -6.348 1 98.06 103 MET B O 1
ATOM 2546 N N . SER B 1 104 ? -1.126 -18.578 -7.875 1 98.25 104 SER B N 1
ATOM 2547 C CA . SER B 1 104 ? -2.145 -17.703 -8.422 1 98.25 104 SER B CA 1
ATOM 2548 C C . SER B 1 104 ? -3.334 -18.484 -8.961 1 98.25 104 SER B C 1
ATOM 2550 O O . SER B 1 104 ? -4.488 -18.109 -8.742 1 98.25 104 SER B O 1
ATOM 2552 N N . LEU B 1 105 ? -3.033 -19.578 -9.664 1 97.94 105 LEU B N 1
ATOM 2553 C CA . LEU B 1 105 ? -4.086 -20.453 -10.164 1 97.94 105 LEU B CA 1
ATOM 2554 C C . LEU B 1 105 ? -4.887 -21.047 -9.016 1 97.94 105 LEU B C 1
ATOM 2556 O O . LEU B 1 105 ? -6.117 -21.078 -9.062 1 97.94 105 LEU B O 1
ATOM 2560 N N . SER B 1 106 ? -4.211 -21.484 -8.008 1 97.62 106 SER B N 1
ATOM 2561 C CA . SER B 1 106 ? -4.855 -22.094 -6.852 1 97.62 106 SER B CA 1
ATOM 2562 C C . SER B 1 106 ? -5.746 -21.094 -6.125 1 97.62 106 SER B C 1
ATOM 2564 O O . SER B 1 106 ? -6.82 -21.453 -5.633 1 97.62 106 SER B O 1
ATOM 2566 N N . LEU B 1 107 ? -5.277 -19.875 -6.035 1 97.12 107 LEU B N 1
ATOM 2567 C CA . LEU B 1 107 ? -6.059 -18.844 -5.367 1 97.12 107 LEU B CA 1
ATOM 2568 C C . LEU B 1 107 ? -7.359 -18.562 -6.121 1 97.12 107 LEU B C 1
ATOM 2570 O O . LEU B 1 107 ? -8.406 -18.344 -5.504 1 97.12 107 LEU B O 1
ATOM 2574 N N . LEU B 1 108 ? -7.301 -18.547 -7.426 1 96.94 108 LEU B N 1
ATOM 2575 C CA . LEU B 1 108 ? -8.516 -18.359 -8.211 1 96.94 108 LEU B CA 1
ATOM 2576 C C . LEU B 1 108 ? -9.5 -19.484 -7.98 1 96.94 108 LEU B C 1
ATOM 2578 O O . LEU B 1 108 ? -10.711 -19.266 -7.949 1 96.94 108 LEU B O 1
ATOM 2582 N N . HIS B 1 109 ? -8.984 -20.688 -7.855 1 96.44 109 HIS B N 1
ATOM 2583 C CA . HIS B 1 109 ? -9.852 -21.812 -7.547 1 96.44 109 HIS B CA 1
ATOM 2584 C C . HIS B 1 109 ? -10.508 -21.656 -6.184 1 96.44 109 HIS B C 1
ATOM 2586 O O . HIS B 1 109 ? -11.68 -22 -6.004 1 96.44 109 HIS B O 1
ATOM 2592 N N . LYS B 1 110 ? -9.727 -21.172 -5.262 1 95.94 110 LYS B N 1
ATOM 2593 C CA . LYS B 1 110 ? -10.273 -20.922 -3.934 1 95.94 110 LYS B CA 1
ATOM 2594 C C . LYS B 1 110 ? -11.359 -19.859 -3.979 1 95.94 110 LYS B C 1
ATOM 2596 O O . LYS B 1 110 ? -12.383 -19.969 -3.305 1 95.94 110 LYS B O 1
ATOM 2601 N N . VAL B 1 111 ? -11.133 -18.828 -4.734 1 96.06 111 VAL B N 1
ATOM 2602 C CA . VAL B 1 111 ? -12.062 -17.703 -4.852 1 96.06 111 VAL B CA 1
ATOM 2603 C C . VAL B 1 111 ? -13.359 -18.172 -5.504 1 96.06 111 VAL B C 1
ATOM 2605 O O . VAL B 1 111 ? -14.438 -17.688 -5.16 1 96.06 111 VAL B O 1
ATOM 2608 N N . LYS B 1 112 ? -13.25 -19.109 -6.461 1 95.44 112 LYS B N 1
ATOM 2609 C CA . LYS B 1 112 ? -14.422 -19.641 -7.148 1 95.44 112 LYS B CA 1
ATOM 2610 C C . LYS B 1 112 ? -15.43 -20.203 -6.152 1 95.44 112 LYS B C 1
ATOM 2612 O O . LYS B 1 112 ? -16.641 -20.062 -6.336 1 95.44 112 LYS B O 1
ATOM 2617 N N . ASN B 1 113 ? -14.906 -20.75 -5.109 1 94.38 113 ASN B N 1
ATOM 2618 C CA . ASN B 1 113 ? -15.766 -21.438 -4.148 1 94.38 113 ASN B CA 1
ATOM 2619 C C . ASN B 1 113 ? -15.938 -20.625 -2.871 1 94.38 113 ASN B C 1
ATOM 2621 O O . ASN B 1 113 ? -16.547 -21.094 -1.909 1 94.38 113 ASN B O 1
ATOM 2625 N N . PHE B 1 114 ? -15.43 -19.438 -2.834 1 96.06 114 PHE B N 1
ATOM 2626 C CA . PHE B 1 114 ? -15.508 -18.594 -1.649 1 96.06 114 PHE B CA 1
ATOM 2627 C C . PHE B 1 114 ? -16.859 -17.891 -1.567 1 96.06 114 PHE B C 1
ATOM 2629 O O . PHE B 1 114 ? -17.344 -17.344 -2.557 1 96.06 114 PHE B O 1
ATOM 2636 N N . VAL B 1 115 ? -17.438 -17.984 -0.369 1 96.06 115 VAL B N 1
ATOM 2637 C CA . VAL B 1 115 ? -18.75 -17.391 -0.173 1 96.06 115 VAL B CA 1
ATOM 2638 C C . VAL B 1 115 ? -18.641 -16.203 0.779 1 96.06 115 VAL B C 1
ATOM 2640 O O . VAL B 1 115 ? -18.156 -16.344 1.902 1 96.06 115 VAL B O 1
ATOM 2643 N N . ILE B 1 116 ? -19.062 -15.047 0.263 1 95 116 ILE B N 1
ATOM 2644 C CA . ILE B 1 116 ? -19.203 -13.891 1.14 1 95 116 ILE B CA 1
ATOM 2645 C C . ILE B 1 116 ? -20.438 -14.07 2.033 1 95 116 ILE B C 1
ATOM 2647 O O . ILE B 1 116 ? -21.562 -14.078 1.548 1 95 116 ILE B O 1
ATOM 2651 N N . ARG B 1 117 ? -20.281 -14.18 3.266 1 94.88 117 ARG B N 1
ATOM 2652 C CA . ARG B 1 117 ? -21.344 -14.547 4.191 1 94.88 117 ARG B CA 1
ATOM 2653 C C . ARG B 1 117 ? -22.547 -13.609 4.051 1 94.88 117 ARG B C 1
ATOM 2655 O O . ARG B 1 117 ? -23.688 -14.062 3.979 1 94.88 117 ARG B O 1
ATOM 2662 N N . HIS B 1 118 ? -22.266 -12.273 4.02 1 95.81 118 HIS B N 1
ATOM 2663 C CA . HIS B 1 118 ? -23.375 -11.32 4.031 1 95.81 118 HIS B CA 1
ATOM 2664 C C . HIS B 1 118 ? -23.844 -11.016 2.613 1 95.81 118 HIS B C 1
ATOM 2666 O O . HIS B 1 118 ? -24.75 -10.188 2.418 1 95.81 118 HIS B O 1
ATOM 2672 N N . ARG B 1 119 ? -23.203 -11.633 1.61 1 95.69 119 ARG B N 1
ATOM 2673 C CA . ARG B 1 119 ? -23.609 -11.57 0.208 1 95.69 119 ARG B CA 1
ATOM 2674 C C . ARG B 1 119 ? -23.406 -12.922 -0.476 1 95.69 119 ARG B C 1
ATOM 2676 O O . ARG B 1 119 ? -22.672 -13.031 -1.448 1 95.69 119 ARG B O 1
ATOM 2683 N N . PRO B 1 120 ? -24.156 -13.906 -0.106 1 94.69 120 PRO B N 1
ATOM 2684 C CA . PRO B 1 120 ? -23.891 -15.281 -0.522 1 94.69 120 PRO B CA 1
ATOM 2685 C C . PRO B 1 120 ? -24.109 -15.5 -2.018 1 94.69 120 PRO B C 1
ATOM 2687 O O . PRO B 1 120 ? -23.625 -16.484 -2.58 1 94.69 120 PRO B O 1
ATOM 2690 N N . HIS B 1 121 ? -24.797 -14.602 -2.697 1 94 121 HIS B N 1
ATOM 2691 C CA . HIS B 1 121 ? -25.078 -14.797 -4.113 1 94 121 HIS B CA 1
ATOM 2692 C C . HIS B 1 121 ? -24.094 -14.031 -4.988 1 94 121 HIS B C 1
ATOM 2694 O O . HIS B 1 121 ? -24.156 -14.125 -6.219 1 94 121 HIS B O 1
ATOM 2700 N N . GLU B 1 122 ? -23.188 -13.352 -4.387 1 93.69 122 GLU B N 1
ATOM 2701 C CA . GLU B 1 122 ? -22.203 -12.578 -5.141 1 93.69 122 GLU B CA 1
ATOM 2702 C C . GLU B 1 122 ? -20.875 -13.328 -5.25 1 93.69 122 GLU B C 1
ATOM 2704 O O . GLU B 1 122 ? -20.375 -13.852 -4.254 1 93.69 122 GLU B O 1
ATOM 2709 N N . GLN B 1 123 ? -20.359 -13.453 -6.465 1 94.81 123 GLN B N 1
ATOM 2710 C CA . GLN B 1 123 ? -19.047 -14.031 -6.699 1 94.81 123 GLN B CA 1
ATOM 2711 C C . GLN B 1 123 ? -17.938 -13.023 -6.391 1 94.81 123 GLN B C 1
ATOM 2713 O O . GLN B 1 123 ? -17.891 -11.938 -6.973 1 94.81 123 GLN B O 1
ATOM 2718 N N . LEU B 1 124 ? -17.094 -13.352 -5.418 1 95.56 124 LEU B N 1
ATOM 2719 C CA . LEU B 1 124 ? -15.906 -12.539 -5.195 1 95.56 124 LEU B CA 1
ATOM 2720 C C . LEU B 1 124 ? -15.008 -12.547 -6.426 1 95.56 124 LEU B C 1
ATOM 2722 O O . LEU B 1 124 ? -14.805 -13.594 -7.043 1 95.56 124 LEU B O 1
ATOM 2726 N N . LYS B 1 125 ? -14.555 -11.445 -6.824 1 96.62 125 LYS B N 1
ATOM 2727 C CA . LYS B 1 125 ? -13.68 -11.336 -7.988 1 96.62 125 LYS B CA 1
ATOM 2728 C C . LYS B 1 125 ? -12.312 -10.773 -7.594 1 96.62 125 LYS B C 1
ATOM 2730 O O . LYS B 1 125 ? -12.234 -9.758 -6.906 1 96.62 125 LYS B O 1
ATOM 2735 N N . LEU B 1 126 ? -11.312 -11.453 -8.039 1 96.06 126 LEU B N 1
ATOM 2736 C CA . LEU B 1 126 ? -9.945 -11 -7.84 1 96.06 126 LEU B CA 1
ATOM 2737 C C . LEU B 1 126 ? -9.344 -10.5 -9.148 1 96.06 126 LEU B C 1
ATOM 2739 O O . LEU B 1 126 ? -9.656 -11.023 -10.219 1 96.06 126 LEU B O 1
ATOM 2743 N N . ARG B 1 127 ? -8.609 -9.484 -9.039 1 97 127 ARG B N 1
ATOM 2744 C CA . ARG B 1 127 ? -7.703 -9.055 -10.094 1 97 127 ARG B CA 1
ATOM 2745 C C . ARG B 1 127 ? -6.25 -9.336 -9.719 1 97 127 ARG B C 1
ATOM 2747 O O . ARG B 1 127 ? -5.781 -8.898 -8.664 1 97 127 ARG B O 1
ATOM 2754 N N . ILE B 1 128 ? -5.57 -10.086 -10.547 1 97.62 128 ILE B N 1
ATOM 2755 C CA . ILE B 1 128 ? -4.25 -10.586 -10.172 1 97.62 128 ILE B CA 1
ATOM 2756 C C . ILE B 1 128 ? -3.211 -10.102 -11.18 1 97.62 128 ILE B C 1
ATOM 2758 O O . ILE B 1 128 ? -3.467 -10.086 -12.383 1 97.62 128 ILE B O 1
ATOM 2762 N N . GLY B 1 129 ? -2.082 -9.711 -10.688 1 98.38 129 GLY B N 1
ATOM 2763 C CA . GLY B 1 129 ? -0.919 -9.383 -11.5 1 98.38 129 GLY B CA 1
ATOM 2764 C C . GLY B 1 129 ? 0.377 -9.93 -10.93 1 98.38 129 GLY B C 1
ATOM 2765 O O . GLY B 1 129 ? 0.506 -10.102 -9.719 1 98.38 129 GLY B O 1
ATOM 2766 N N . MET B 1 130 ? 1.334 -10.211 -11.852 1 98.56 130 MET B N 1
ATOM 2767 C CA . MET B 1 130 ? 2.641 -10.68 -11.398 1 98.56 130 MET B CA 1
ATOM 2768 C C . MET B 1 130 ? 3.75 -10.156 -12.305 1 98.56 130 MET B C 1
ATOM 2770 O O . MET B 1 130 ? 3.537 -9.961 -13.5 1 98.56 130 MET B O 1
ATOM 2774 N N . HIS B 1 131 ? 4.867 -9.977 -11.766 1 98.5 131 HIS B N 1
ATOM 2775 C CA . HIS B 1 131 ? 6.051 -9.484 -12.461 1 98.5 131 HIS B CA 1
ATOM 2776 C C . HIS B 1 131 ? 7.324 -10.023 -11.828 1 98.5 131 HIS B C 1
ATOM 2778 O O . HIS B 1 131 ? 7.363 -10.281 -10.617 1 98.5 131 HIS B O 1
ATOM 2784 N N . SER B 1 132 ? 8.336 -10.289 -12.648 1 98.62 132 SER B N 1
ATOM 2785 C CA . SER B 1 132 ? 9.641 -10.758 -12.188 1 98.62 132 SER B CA 1
ATOM 2786 C C . SER B 1 132 ? 10.719 -9.711 -12.438 1 98.62 132 SER B C 1
ATOM 2788 O O . SER B 1 132 ? 10.75 -9.07 -13.492 1 98.62 132 SER B O 1
ATOM 2790 N N . GLY B 1 133 ? 11.508 -9.555 -11.477 1 97.25 133 GLY B N 1
ATOM 2791 C CA . GLY B 1 133 ? 12.609 -8.609 -11.578 1 97.25 133 GLY B CA 1
ATOM 2792 C C . GLY B 1 133 ? 13.414 -8.484 -10.297 1 97.25 133 GLY B C 1
ATOM 2793 O O . GLY B 1 133 ? 13.258 -9.297 -9.383 1 97.25 133 GLY B O 1
ATOM 2794 N N . SER B 1 134 ? 14.352 -7.551 -10.273 1 94.44 134 SER B N 1
ATOM 2795 C CA . SER B 1 134 ? 15.25 -7.363 -9.141 1 94.44 134 SER B CA 1
ATOM 2796 C C . SER B 1 134 ? 14.586 -6.531 -8.039 1 94.44 134 SER B C 1
ATOM 2798 O O . SER B 1 134 ? 13.719 -5.703 -8.328 1 94.44 134 SER B O 1
ATOM 2800 N N . VAL B 1 135 ? 14.984 -6.867 -6.781 1 93.19 135 VAL B N 1
ATOM 2801 C CA . VAL B 1 135 ? 14.5 -6.07 -5.656 1 93.19 135 VAL B CA 1
ATOM 2802 C C . VAL B 1 135 ? 15.602 -5.934 -4.609 1 93.19 135 VAL B C 1
ATOM 2804 O O . VAL B 1 135 ? 16.562 -6.703 -4.609 1 93.19 135 VAL B O 1
ATOM 2807 N N . VAL B 1 136 ? 15.453 -4.934 -3.848 1 88.75 136 VAL B N 1
ATOM 2808 C CA . VAL B 1 136 ? 16.188 -4.801 -2.596 1 88.75 136 VAL B CA 1
ATOM 2809 C C . VAL B 1 136 ? 15.258 -5.066 -1.415 1 88.75 136 VAL B C 1
ATOM 2811 O O . VAL B 1 136 ? 14.133 -4.574 -1.385 1 88.75 136 VAL B O 1
ATOM 2814 N N . ALA B 1 137 ? 15.695 -5.922 -0.567 1 89.31 137 ALA B N 1
ATOM 2815 C CA . ALA B 1 137 ? 14.898 -6.223 0.619 1 89.31 137 ALA B CA 1
ATOM 2816 C C . ALA B 1 137 ? 15.672 -5.895 1.895 1 89.31 137 ALA B C 1
ATOM 2818 O O . ALA B 1 137 ? 16.891 -6.074 1.954 1 89.31 137 ALA B O 1
ATOM 2819 N N . GLY B 1 138 ? 14.953 -5.375 2.887 1 84 138 GLY B N 1
ATOM 2820 C CA . GLY B 1 138 ? 15.555 -5.047 4.172 1 84 138 GLY B CA 1
ATOM 2821 C C . GLY B 1 138 ? 14.531 -4.746 5.246 1 84 138 GLY B C 1
ATOM 2822 O O . GLY B 1 138 ? 13.32 -4.746 4.984 1 84 138 GLY B O 1
ATOM 2823 N N . VAL B 1 139 ? 15.047 -4.711 6.418 1 81.81 139 VAL B N 1
ATOM 2824 C CA . VAL B 1 139 ? 14.195 -4.371 7.555 1 81.81 139 VAL B CA 1
ATOM 2825 C C . VAL B 1 139 ? 14.266 -2.867 7.82 1 81.81 139 VAL B C 1
ATOM 2827 O O . VAL B 1 139 ? 15.359 -2.316 8 1 81.81 139 VAL B O 1
ATOM 2830 N N . VAL B 1 140 ? 13.125 -2.248 7.758 1 79.06 140 VAL B N 1
ATOM 2831 C CA . VAL B 1 140 ? 13.047 -0.807 7.977 1 79.06 140 VAL B CA 1
ATOM 2832 C C . VAL B 1 140 ? 12.289 -0.521 9.273 1 79.06 140 VAL B C 1
ATOM 2834 O O . VAL B 1 140 ? 11.312 -1.205 9.586 1 79.06 140 VAL B O 1
ATOM 2837 N N . GLY B 1 141 ? 12.711 0.491 9.961 1 74.25 141 GLY B N 1
ATOM 2838 C CA . GLY B 1 141 ? 12.039 0.903 11.188 1 74.25 141 GLY B CA 1
ATOM 2839 C C . GLY B 1 141 ? 12.805 0.532 12.438 1 74.25 141 GLY B C 1
ATOM 2840 O O . GLY B 1 141 ? 13.312 -0.588 12.555 1 74.25 141 GLY B O 1
ATOM 2841 N N . SER B 1 142 ? 12.898 1.424 13.398 1 65.62 142 SER B N 1
ATOM 2842 C CA . SER B 1 142 ? 13.586 1.173 14.656 1 65.62 142 SER B CA 1
ATOM 2843 C C . SER B 1 142 ? 12.641 0.611 15.703 1 65.62 142 SER B C 1
ATOM 2845 O O . SER B 1 142 ? 12.977 -0.342 16.406 1 65.62 142 SER B O 1
ATOM 2847 N N . LYS B 1 143 ? 11.414 1.162 15.711 1 63.84 143 LYS B N 1
ATOM 2848 C CA . LYS B 1 143 ? 10.453 0.745 16.734 1 63.84 143 LYS B CA 1
ATOM 2849 C C . LYS B 1 143 ? 9.625 -0.447 16.25 1 63.84 143 LYS B C 1
ATOM 2851 O O . LYS B 1 143 ? 9.469 -1.431 16.984 1 63.84 143 LYS B O 1
ATOM 2856 N N . MET B 1 144 ? 9.195 -0.437 14.984 1 68.62 144 MET B N 1
ATOM 2857 C CA . MET B 1 144 ? 8.422 -1.503 14.352 1 68.62 144 MET B CA 1
ATOM 2858 C C . MET B 1 144 ? 9.102 -1.981 13.07 1 68.62 144 MET B C 1
ATOM 2860 O O . MET B 1 144 ? 8.711 -1.58 11.969 1 68.62 144 MET B O 1
ATOM 2864 N N . PRO B 1 145 ? 10.094 -2.887 13.438 1 74.56 145 PRO B N 1
ATOM 2865 C CA . PRO B 1 145 ? 10.797 -3.328 12.234 1 74.56 145 PRO B CA 1
ATOM 2866 C C . PRO B 1 145 ? 9.883 -4.051 11.242 1 74.56 145 PRO B C 1
ATOM 2868 O O . PRO B 1 145 ? 9.031 -4.848 11.656 1 74.56 145 PRO B O 1
ATOM 2871 N N . ARG B 1 146 ? 9.977 -3.742 9.977 1 78.62 146 ARG B N 1
ATOM 2872 C CA . ARG B 1 146 ? 9.211 -4.363 8.906 1 78.62 146 ARG B CA 1
ATOM 2873 C C . ARG B 1 146 ? 10.125 -4.793 7.762 1 78.62 146 ARG B C 1
ATOM 2875 O O . ARG B 1 146 ? 11.07 -4.078 7.406 1 78.62 146 ARG B O 1
ATOM 2882 N N . TYR B 1 147 ? 9.859 -6.02 7.34 1 82.75 147 TYR B N 1
ATOM 2883 C CA . TYR B 1 147 ? 10.555 -6.496 6.152 1 82.75 147 TYR B CA 1
ATOM 2884 C C . TYR B 1 147 ? 9.938 -5.914 4.887 1 82.75 147 TYR B C 1
ATOM 2886 O O . TYR B 1 147 ? 8.789 -6.219 4.551 1 82.75 147 TYR B O 1
ATOM 2894 N N . CYS B 1 148 ? 10.688 -5.129 4.188 1 83.38 148 CYS B N 1
ATOM 2895 C CA . CYS B 1 148 ? 10.156 -4.363 3.064 1 83.38 148 CYS B CA 1
ATOM 2896 C C . CYS B 1 148 ? 10.938 -4.656 1.788 1 83.38 148 CYS B C 1
ATOM 2898 O O . CYS B 1 148 ? 12.125 -4.984 1.842 1 83.38 148 CYS B O 1
ATOM 2900 N N . LEU B 1 149 ? 10.211 -4.531 0.731 1 88.06 149 LEU B N 1
ATOM 2901 C CA . LEU B 1 149 ? 10.789 -4.676 -0.601 1 88.06 149 LEU B CA 1
ATOM 2902 C C . LEU B 1 149 ? 10.781 -3.348 -1.349 1 88.06 149 LEU B C 1
ATOM 2904 O O . LEU B 1 149 ? 9.789 -2.611 -1.298 1 88.06 149 LEU B O 1
ATOM 2908 N N . PHE B 1 150 ? 11.945 -3.168 -2.051 1 86 150 PHE B N 1
ATOM 2909 C CA . PHE B 1 150 ? 12.109 -1.92 -2.789 1 86 150 PHE B CA 1
ATOM 2910 C C . PHE B 1 150 ? 12.602 -2.188 -4.207 1 86 150 PHE B C 1
ATOM 2912 O O . PHE B 1 150 ? 13.383 -3.113 -4.434 1 86 150 PHE B O 1
ATOM 2919 N N . GLY B 1 151 ? 12.094 -1.279 -5.094 1 86.06 151 GLY B N 1
ATOM 2920 C CA . GLY B 1 151 ? 12.547 -1.372 -6.473 1 86.06 151 GLY B CA 1
ATOM 2921 C C . GLY B 1 151 ? 11.406 -1.301 -7.473 1 86.06 151 GLY B C 1
ATOM 2922 O O . GLY B 1 151 ? 10.234 -1.38 -7.098 1 86.06 151 GLY B O 1
ATOM 2923 N N 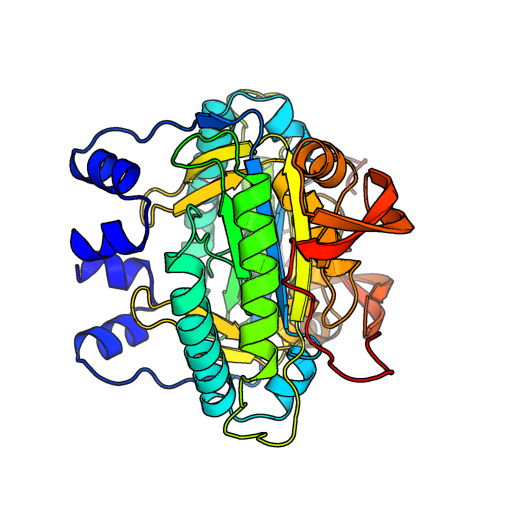. ASP B 1 152 ? 11.773 -1.202 -8.711 1 88.69 152 ASP B N 1
ATOM 2924 C CA . ASP B 1 152 ? 10.797 -1.054 -9.789 1 88.69 152 ASP B CA 1
ATOM 2925 C C . ASP B 1 152 ? 9.922 -2.301 -9.914 1 88.69 152 ASP B C 1
ATOM 2927 O O . ASP B 1 152 ? 8.773 -2.217 -10.344 1 88.69 152 ASP B O 1
ATOM 2931 N N . THR B 1 153 ? 10.492 -3.346 -9.523 1 93.5 153 THR B N 1
ATOM 2932 C CA . THR B 1 153 ? 9.773 -4.609 -9.625 1 93.5 153 THR B CA 1
ATOM 2933 C C . THR B 1 153 ? 8.492 -4.566 -8.797 1 93.5 153 THR B C 1
ATOM 2935 O O . THR B 1 153 ? 7.449 -5.066 -9.234 1 93.5 153 THR B O 1
ATOM 2938 N N . VAL B 1 154 ? 8.562 -3.961 -7.633 1 91.06 154 VAL B N 1
ATOM 2939 C CA . VAL B 1 154 ? 7.391 -3.855 -6.766 1 91.06 154 VAL B CA 1
ATOM 2940 C C . VAL B 1 154 ? 6.316 -3.012 -7.449 1 91.06 154 VAL B C 1
ATOM 2942 O O . VAL B 1 154 ? 5.168 -3.439 -7.57 1 91.06 154 VAL B O 1
ATOM 2945 N N . ASN B 1 155 ? 6.676 -1.884 -7.992 1 87.12 155 ASN B N 1
ATOM 2946 C CA . ASN B 1 155 ? 5.734 -0.98 -8.648 1 87.12 155 ASN B CA 1
ATOM 2947 C C . ASN B 1 155 ? 5.152 -1.599 -9.914 1 87.12 155 ASN B C 1
ATOM 2949 O O . ASN B 1 155 ? 3.955 -1.471 -10.18 1 87.12 155 ASN B O 1
ATOM 2953 N N . THR B 1 156 ? 5.996 -2.229 -10.609 1 93.25 156 THR B N 1
ATOM 2954 C CA . THR B 1 156 ? 5.547 -2.842 -11.852 1 93.25 156 THR B CA 1
ATOM 2955 C C . THR B 1 156 ? 4.551 -3.965 -11.57 1 93.25 156 THR B C 1
ATOM 2957 O O . THR B 1 156 ? 3.568 -4.125 -12.297 1 93.25 156 THR B O 1
ATOM 2960 N N . SER B 1 157 ? 4.82 -4.734 -10.578 1 94.88 157 SER B N 1
ATOM 2961 C CA . SER B 1 157 ? 3.896 -5.809 -10.219 1 94.88 157 SER B CA 1
ATOM 2962 C C . SER B 1 157 ? 2.527 -5.254 -9.836 1 94.88 157 SER B C 1
ATOM 2964 O O . SER B 1 157 ? 1.497 -5.82 -10.211 1 94.88 157 SER B O 1
ATOM 2966 N N . SER B 1 158 ? 2.518 -4.227 -9.062 1 91.19 158 SER B N 1
ATOM 2967 C CA . SER B 1 158 ? 1.268 -3.568 -8.703 1 91.19 158 SER B CA 1
ATOM 2968 C C . SER B 1 158 ? 0.531 -3.064 -9.945 1 91.19 158 SER B C 1
ATOM 2970 O O . SER B 1 158 ? -0.693 -3.174 -10.031 1 91.19 158 SER B O 1
ATOM 2972 N N . ARG B 1 159 ? 1.27 -2.535 -10.883 1 92 159 ARG B N 1
ATOM 2973 C CA . ARG B 1 159 ? 0.666 -2.049 -12.117 1 92 159 ARG B CA 1
ATOM 2974 C C . ARG B 1 159 ? 0.126 -3.201 -12.953 1 92 159 ARG B C 1
ATOM 2976 O O . ARG B 1 159 ? -0.89 -3.057 -13.633 1 92 159 ARG B O 1
ATOM 2983 N N . MET B 1 160 ? 0.81 -4.328 -12.891 1 96.5 160 MET B N 1
ATOM 2984 C CA . MET B 1 160 ? 0.277 -5.512 -13.562 1 96.5 160 MET B CA 1
ATOM 2985 C C . MET B 1 160 ? -1.097 -5.879 -13.008 1 96.5 160 MET B C 1
ATOM 2987 O O . MET B 1 160 ? -1.993 -6.254 -13.766 1 96.5 160 MET B O 1
ATOM 2991 N N . GLU B 1 161 ? -1.19 -5.773 -11.75 1 96 161 GLU B N 1
ATOM 2992 C CA . GLU B 1 161 ? -2.477 -6.035 -11.117 1 96 161 GLU B CA 1
ATOM 2993 C C . GLU B 1 161 ? -3.516 -4.996 -11.523 1 96 161 GLU B C 1
ATOM 2995 O O . GLU B 1 161 ? -4.613 -5.344 -11.969 1 96 161 GLU B O 1
ATOM 3000 N N . SER B 1 162 ? -3.18 -3.705 -11.484 1 91.5 162 SER B N 1
ATOM 3001 C CA . SER B 1 162 ? -4.141 -2.629 -11.688 1 91.5 162 SER B CA 1
ATOM 3002 C C . SER B 1 162 ? -4.605 -2.572 -13.141 1 91.5 162 SER B C 1
ATOM 3004 O O . SER B 1 162 ? -5.691 -2.07 -13.43 1 91.5 162 SER B O 1
ATOM 3006 N N . ASN B 1 163 ? -3.812 -3.061 -14.023 1 94.12 163 ASN B N 1
ATOM 3007 C CA . ASN B 1 163 ? -4.164 -3.08 -15.445 1 94.12 163 ASN B CA 1
ATOM 3008 C C . ASN B 1 163 ? -4.777 -4.414 -15.852 1 94.12 163 ASN B C 1
ATOM 3010 O O . ASN B 1 163 ? -5.055 -4.641 -17.031 1 94.12 163 ASN B O 1
ATOM 3014 N N . GLY B 1 164 ? -4.926 -5.266 -14.906 1 96.38 164 GLY B N 1
ATOM 3015 C CA . GLY B 1 164 ? -5.52 -6.562 -15.195 1 96.38 164 GLY B CA 1
ATOM 3016 C C . GLY B 1 164 ? -7.027 -6.512 -15.336 1 96.38 164 GLY B C 1
ATOM 3017 O O . GLY B 1 164 ? -7.605 -5.438 -15.516 1 96.38 164 GLY B O 1
ATOM 3018 N N . LEU B 1 165 ? -7.652 -7.676 -15.438 1 96.44 165 LEU B N 1
ATOM 3019 C CA . LEU B 1 165 ? -9.094 -7.844 -15.539 1 96.44 165 LEU B CA 1
ATOM 3020 C C . LEU B 1 165 ? -9.609 -8.781 -14.445 1 96.44 165 LEU B C 1
ATOM 3022 O O . LEU B 1 165 ? -8.859 -9.602 -13.922 1 96.44 165 LEU B O 1
ATOM 3026 N N . PRO B 1 166 ? -10.883 -8.609 -14.078 1 96.88 166 PRO B N 1
ATOM 3027 C CA . PRO B 1 166 ? -11.438 -9.469 -13.031 1 96.88 166 PRO B CA 1
ATOM 3028 C C . PRO B 1 166 ? -11.289 -10.961 -13.352 1 96.88 166 PRO B C 1
ATOM 3030 O O . PRO B 1 166 ? -11.633 -11.391 -14.453 1 96.88 166 PRO B O 1
ATOM 3033 N N . LEU B 1 167 ? -10.766 -11.703 -12.375 1 97.69 167 LEU B N 1
ATOM 3034 C CA . LEU B 1 167 ? -10.703 -13.156 -12.367 1 97.69 167 LEU B CA 1
ATOM 3035 C C . LEU B 1 167 ? -9.734 -13.664 -13.422 1 97.69 167 LEU B C 1
ATOM 3037 O O . LEU B 1 167 ? -9.883 -14.781 -13.93 1 97.69 167 LEU B O 1
ATOM 3041 N N . LYS B 1 168 ? -8.789 -12.812 -13.781 1 97.62 168 LYS B N 1
ATOM 3042 C CA . LYS B 1 168 ? -7.699 -13.18 -14.68 1 97.62 168 LYS B CA 1
ATOM 3043 C C . LYS B 1 168 ? -6.344 -12.938 -14.023 1 97.62 168 LYS B C 1
ATOM 3045 O O . LYS B 1 168 ? -6.254 -12.25 -13 1 97.62 168 LYS B O 1
ATOM 3050 N N . ILE B 1 169 ? -5.371 -13.578 -14.578 1 98.44 169 ILE B N 1
ATOM 3051 C CA . ILE B 1 169 ? -4.012 -13.438 -14.07 1 98.44 169 ILE B CA 1
ATOM 3052 C C . ILE B 1 169 ? -3.141 -12.742 -15.109 1 98.44 169 ILE B C 1
ATOM 3054 O O . ILE B 1 169 ? -2.803 -13.328 -16.141 1 98.44 169 ILE B O 1
ATOM 3058 N N . HIS B 1 170 ? -2.771 -11.555 -14.867 1 98.75 170 HIS B N 1
ATOM 3059 C CA . HIS B 1 170 ? -1.989 -10.711 -15.766 1 98.75 170 HIS B CA 1
ATOM 3060 C C . HIS B 1 170 ? -0.493 -10.914 -15.555 1 98.75 170 HIS B C 1
ATOM 3062 O O . HIS B 1 170 ? 0.007 -10.766 -14.438 1 98.75 170 HIS B O 1
ATOM 3068 N N . VAL B 1 171 ? 0.217 -11.203 -16.641 1 98.75 171 VAL B N 1
ATOM 3069 C CA . VAL B 1 171 ? 1.61 -11.625 -16.547 1 98.75 171 VAL B CA 1
ATOM 3070 C C . VAL B 1 171 ? 2.484 -10.719 -17.406 1 98.75 171 VAL B C 1
ATOM 3072 O O . VAL B 1 171 ? 2.193 -10.484 -18.578 1 98.75 171 VAL B O 1
ATOM 3075 N N . SER B 1 172 ? 3.553 -10.266 -16.812 1 98.62 172 SER B N 1
ATOM 3076 C CA . SER B 1 172 ? 4.48 -9.422 -17.562 1 98.62 172 SER B CA 1
ATOM 3077 C C . SER B 1 172 ? 5.293 -10.25 -18.562 1 98.62 172 SER B C 1
ATOM 3079 O O . SER B 1 172 ? 5.352 -11.477 -18.453 1 98.62 172 SER B O 1
ATOM 3081 N N . GLN B 1 173 ? 5.957 -9.555 -19.484 1 98.44 173 GLN B N 1
ATOM 3082 C CA . GLN B 1 173 ? 6.848 -10.211 -20.438 1 98.44 173 GLN B CA 1
ATOM 3083 C C . GLN B 1 173 ? 7.992 -10.922 -19.734 1 98.44 173 GLN B C 1
ATOM 3085 O O . GLN B 1 173 ? 8.367 -12.039 -20.109 1 98.44 173 GLN B O 1
ATOM 3090 N N . GLN B 1 174 ? 8.539 -10.297 -18.719 1 98.19 174 GLN B N 1
ATOM 3091 C CA . GLN B 1 174 ? 9.656 -10.859 -17.969 1 98.19 174 GLN B CA 1
ATOM 3092 C C . GLN B 1 174 ? 9.258 -12.18 -17.312 1 98.19 174 GLN B C 1
ATOM 3094 O O . GLN B 1 174 ? 10.008 -13.164 -17.391 1 98.19 174 GLN B O 1
ATOM 3099 N N . THR B 1 175 ? 8.117 -12.172 -16.656 1 98.75 175 THR B N 1
ATOM 3100 C CA . THR B 1 175 ? 7.645 -13.391 -16.031 1 98.75 175 THR B CA 1
ATOM 3101 C C . THR B 1 175 ? 7.301 -14.445 -17.078 1 98.75 175 THR B C 1
ATOM 3103 O O . THR B 1 175 ? 7.574 -15.633 -16.875 1 98.75 175 THR B O 1
ATOM 3106 N N . TYR B 1 176 ? 6.707 -14.016 -18.109 1 98.69 176 TYR B N 1
ATOM 3107 C CA . TYR B 1 176 ? 6.402 -14.898 -19.219 1 98.69 176 TYR B CA 1
ATOM 3108 C C . TYR B 1 176 ? 7.648 -15.633 -19.688 1 98.69 176 TYR B C 1
ATOM 3110 O O . TYR B 1 176 ? 7.621 -16.859 -19.891 1 98.69 176 TYR B O 1
ATOM 3118 N N . ASP B 1 177 ? 8.719 -14.938 -19.922 1 98.5 177 ASP B N 1
ATOM 3119 C CA . ASP B 1 177 ? 9.969 -15.508 -20.422 1 98.5 177 ASP B CA 1
ATOM 3120 C C . ASP B 1 177 ? 10.492 -16.594 -19.484 1 98.5 177 ASP B C 1
ATOM 3122 O O . ASP B 1 177 ? 11.047 -17.594 -19.938 1 98.5 177 ASP B O 1
ATOM 3126 N N . ILE B 1 178 ? 10.305 -16.391 -18.266 1 98.44 178 ILE B N 1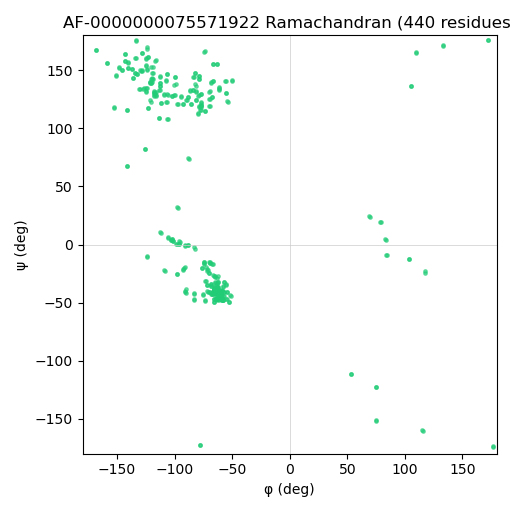
ATOM 3127 C CA . ILE B 1 178 ? 10.758 -17.375 -17.297 1 98.44 178 ILE B CA 1
ATOM 3128 C C . ILE B 1 178 ? 9.859 -18.594 -17.328 1 98.44 178 ILE B C 1
ATOM 3130 O O . ILE B 1 178 ? 10.352 -19.734 -17.359 1 98.44 178 ILE B O 1
ATOM 3134 N N . LEU B 1 179 ? 8.555 -18.375 -17.297 1 98.44 179 LEU B N 1
ATOM 3135 C CA . LEU B 1 179 ? 7.594 -19.469 -17.25 1 98.44 179 LEU B CA 1
ATOM 3136 C C . LEU B 1 179 ? 7.688 -20.344 -18.5 1 98.44 179 LEU B C 1
ATOM 3138 O O . LEU B 1 179 ? 7.473 -21.547 -18.438 1 98.44 179 LEU B O 1
ATOM 3142 N N . MET B 1 180 ? 8.016 -19.75 -19.594 1 97.69 180 MET B N 1
ATOM 3143 C CA . MET B 1 180 ? 8.047 -20.469 -20.859 1 97.69 180 MET B CA 1
ATOM 3144 C C . MET B 1 180 ? 9.266 -21.391 -20.938 1 97.69 180 MET B C 1
ATOM 3146 O O . MET B 1 180 ? 9.328 -22.266 -21.797 1 97.69 180 MET B O 1
ATOM 3150 N N . GLN B 1 181 ? 10.188 -21.156 -20.062 1 96.62 181 GLN B N 1
ATOM 3151 C CA . GLN B 1 181 ? 11.32 -22.078 -19.984 1 96.62 181 GLN B CA 1
ATOM 3152 C C . GLN B 1 181 ? 10.93 -23.391 -19.312 1 96.62 181 GLN B C 1
ATOM 3154 O O . GLN B 1 181 ? 11.656 -24.375 -19.406 1 96.62 181 GLN B O 1
ATOM 3159 N N . GLU B 1 182 ? 9.836 -23.359 -18.672 1 92.44 182 GLU B N 1
ATOM 3160 C CA . GLU B 1 182 ? 9.305 -24.547 -18 1 92.44 182 GLU B CA 1
ATOM 3161 C C . GLU B 1 182 ? 8.109 -25.125 -18.766 1 92.44 182 GLU B C 1
ATOM 3163 O O . GLU B 1 182 ? 7.32 -24.375 -19.344 1 92.44 182 GLU B O 1
ATOM 3168 N N . ALA B 1 183 ? 7.988 -26.344 -18.719 1 89.25 183 ALA B N 1
ATOM 3169 C CA . ALA B 1 183 ? 6.867 -26.969 -19.422 1 89.25 183 ALA B CA 1
ATOM 3170 C C . ALA B 1 183 ? 5.602 -26.938 -18.562 1 89.25 183 ALA B C 1
ATOM 3172 O O . ALA B 1 183 ? 5.668 -27 -17.328 1 89.25 183 ALA B O 1
ATOM 3173 N N . GLY B 1 184 ? 4.492 -26.75 -19.25 1 95.81 184 GLY B N 1
ATOM 3174 C CA . GLY B 1 184 ? 3.223 -26.984 -18.578 1 95.81 184 GLY B CA 1
ATOM 3175 C C . GLY B 1 184 ? 2.365 -25.734 -18.469 1 95.81 184 GLY B C 1
ATOM 3176 O O . GLY B 1 184 ? 1.14 -25.828 -18.359 1 95.81 184 GLY B O 1
ATOM 3177 N N . PHE B 1 185 ? 2.986 -24.578 -18.531 1 97.81 185 PHE B N 1
ATOM 3178 C CA . PHE B 1 185 ? 2.197 -23.375 -18.359 1 97.81 185 PHE B CA 1
ATOM 3179 C C . PHE B 1 185 ? 1.515 -22.984 -19.656 1 97.81 185 PHE B C 1
ATOM 3181 O O . PHE B 1 185 ? 2.109 -23.094 -20.734 1 97.81 185 PHE B O 1
ATOM 3188 N N . LYS B 1 186 ? 0.303 -22.594 -19.578 1 98.06 186 LYS B N 1
ATOM 3189 C CA . LYS B 1 186 ? -0.487 -22.078 -20.703 1 98.06 186 LYS B CA 1
ATOM 3190 C C . LYS B 1 186 ? -0.668 -20.578 -20.594 1 98.06 186 LYS B C 1
ATOM 3192 O O . LYS B 1 186 ? -1.474 -20.094 -19.797 1 98.06 186 LYS B O 1
ATOM 3197 N N . LEU B 1 187 ? 0.001 -19.828 -21.453 1 98 187 LEU B N 1
ATOM 3198 C CA . LEU B 1 187 ? -0.072 -18.375 -21.469 1 98 187 LEU B CA 1
ATOM 3199 C C . LEU B 1 187 ? -0.604 -17.875 -22.797 1 98 187 LEU B C 1
ATOM 3201 O O . LEU B 1 187 ? -0.334 -18.469 -23.844 1 98 187 LEU B O 1
ATOM 3205 N N . GLU B 1 188 ? -1.4 -16.812 -22.734 1 97.81 188 GLU B N 1
ATOM 3206 C CA . GLU B 1 188 ? -2.002 -16.188 -23.906 1 97.81 188 GLU B CA 1
ATOM 3207 C C . GLU B 1 188 ? -1.575 -14.727 -24.031 1 97.81 188 GLU B C 1
ATOM 3209 O O . GLU B 1 188 ? -1.587 -13.984 -23.047 1 97.81 188 GLU B O 1
ATOM 3214 N N . LEU B 1 189 ? -1.305 -14.328 -25.25 1 98.31 189 LEU B N 1
ATOM 3215 C CA . LEU B 1 189 ? -0.921 -12.945 -25.516 1 98.31 189 LEU B CA 1
ATOM 3216 C C . LEU B 1 189 ? -2.105 -12 -25.312 1 98.31 189 LEU B C 1
ATOM 3218 O O . LEU B 1 189 ? -3.17 -12.203 -25.906 1 98.31 189 LEU B O 1
ATOM 3222 N N . ARG B 1 190 ? -1.979 -11.102 -24.422 1 97.44 190 ARG B N 1
ATOM 3223 C CA . ARG B 1 190 ? -2.98 -10.047 -24.266 1 97.44 190 ARG B CA 1
ATOM 3224 C C . ARG B 1 190 ? -2.75 -8.914 -25.25 1 97.44 190 ARG B C 1
ATOM 3226 O O . ARG B 1 190 ? -3.699 -8.398 -25.844 1 97.44 190 ARG B O 1
ATOM 3233 N N . GLY B 1 191 ? -1.504 -8.531 -25.406 1 96.69 191 GLY B N 1
ATOM 3234 C CA . GLY B 1 191 ? -1.114 -7.418 -26.25 1 96.69 191 GLY B CA 1
ATOM 3235 C C . GLY B 1 191 ? -0.484 -6.273 -25.484 1 96.69 191 GLY B C 1
ATOM 3236 O O . GLY B 1 191 ? 0.026 -6.469 -24.375 1 96.69 191 GLY B O 1
ATOM 3237 N N . SER B 1 192 ? -0.493 -5.09 -26.125 1 95.38 192 SER B N 1
ATOM 3238 C CA . SER B 1 192 ? 0.22 -3.941 -25.578 1 95.38 192 SER B CA 1
ATOM 3239 C C . SER B 1 192 ? -0.651 -3.172 -24.594 1 95.38 192 SER B C 1
ATOM 3241 O O . SER B 1 192 ? -1.82 -2.896 -24.875 1 95.38 192 SER B O 1
ATOM 3243 N N . VAL B 1 193 ? -0.027 -2.887 -23.469 1 94.81 193 VAL B N 1
ATOM 3244 C CA . VAL B 1 193 ? -0.699 -2.125 -22.422 1 94.81 193 VAL B CA 1
ATOM 3245 C C . VAL B 1 193 ? 0.159 -0.925 -22.016 1 94.81 193 VAL B C 1
ATOM 3247 O O . VAL B 1 193 ? 1.373 -1.054 -21.844 1 94.81 193 VAL B O 1
ATOM 3250 N N . GLU B 1 194 ? -0.445 0.22 -21.906 1 91.88 194 GLU B N 1
ATOM 3251 C CA . GLU B 1 194 ? 0.277 1.402 -21.453 1 91.88 194 GLU B CA 1
ATOM 3252 C C . GLU B 1 194 ? 0.482 1.371 -19.938 1 91.88 194 GLU B C 1
ATOM 3254 O O . GLU B 1 194 ? -0.479 1.221 -19.172 1 91.88 194 GLU B O 1
ATOM 3259 N N . MET B 1 195 ? 1.701 1.425 -19.562 1 87 195 MET B N 1
ATOM 3260 C CA . MET B 1 195 ? 2.033 1.429 -18.141 1 87 195 MET B CA 1
ATOM 3261 C C . MET B 1 195 ? 2.709 2.736 -17.75 1 87 195 MET B C 1
ATOM 3263 O O . MET B 1 195 ? 3.65 3.178 -18.406 1 87 195 MET B O 1
ATOM 3267 N N . LYS B 1 196 ? 2.178 3.295 -16.672 1 77.25 196 LYS B N 1
ATOM 3268 C CA . LYS B 1 196 ? 2.707 4.562 -16.188 1 77.25 196 LYS B CA 1
ATOM 3269 C C . LYS B 1 196 ? 4.215 4.473 -15.945 1 77.25 196 LYS B C 1
ATOM 3271 O O . LYS B 1 196 ? 4.688 3.561 -15.266 1 77.25 196 LYS B O 1
ATOM 3276 N N . GLY B 1 197 ? 4.969 5.324 -16.562 1 75.44 197 GLY B N 1
ATOM 3277 C CA . GLY B 1 197 ? 6.406 5.406 -16.359 1 75.44 197 GLY B CA 1
ATOM 3278 C C . GLY B 1 197 ? 7.184 4.406 -17.203 1 75.44 197 GLY B C 1
ATOM 3279 O O . GLY B 1 197 ? 8.414 4.438 -17.234 1 75.44 197 GLY B O 1
ATOM 3280 N N . LYS B 1 198 ? 6.48 3.473 -17.875 1 85.31 198 LYS B N 1
ATOM 3281 C CA . LYS B 1 198 ? 7.18 2.4 -18.578 1 85.31 198 LYS B CA 1
ATOM 3282 C C . LYS B 1 198 ? 6.789 2.365 -20.047 1 85.31 198 LYS B C 1
ATOM 3284 O O . LYS B 1 198 ? 7.41 1.655 -20.844 1 85.31 198 LYS B O 1
ATOM 3289 N N . GLY B 1 199 ? 5.77 3.137 -20.375 1 90.69 199 GLY B N 1
ATOM 3290 C CA . GLY B 1 199 ? 5.305 3.127 -21.75 1 90.69 199 GLY B CA 1
ATOM 3291 C C . GLY B 1 199 ? 4.523 1.878 -22.109 1 90.69 199 GLY B C 1
ATOM 3292 O O . GLY B 1 199 ? 3.83 1.31 -21.266 1 90.69 199 GLY B O 1
ATOM 3293 N N . MET B 1 200 ? 4.574 1.499 -23.391 1 94.62 200 MET B N 1
ATOM 3294 C CA . MET B 1 200 ? 3.842 0.329 -23.875 1 94.62 200 MET B CA 1
ATOM 3295 C C . MET B 1 200 ? 4.586 -0.957 -23.531 1 94.62 200 MET B C 1
ATOM 3297 O O . MET B 1 200 ? 5.77 -1.096 -23.828 1 94.62 200 MET B O 1
ATOM 3301 N N . GLN B 1 201 ? 3.844 -1.857 -22.906 1 95.81 201 GLN B N 1
ATOM 3302 C CA . GLN B 1 201 ? 4.41 -3.145 -22.516 1 95.81 201 GLN B CA 1
ATOM 3303 C C . GLN B 1 201 ? 3.592 -4.301 -23.094 1 95.81 201 GLN B C 1
ATOM 3305 O O . GLN B 1 201 ? 2.361 -4.277 -23.047 1 95.81 201 GLN B O 1
ATOM 3310 N N . THR B 1 202 ? 4.293 -5.262 -23.641 1 98.06 202 THR B N 1
ATOM 3311 C CA . THR B 1 202 ? 3.617 -6.496 -24.016 1 98.06 202 THR B CA 1
ATOM 3312 C C . THR B 1 202 ? 3.348 -7.367 -22.797 1 98.06 202 THR B C 1
ATOM 3314 O O . THR B 1 202 ? 4.25 -7.621 -22 1 98.06 202 THR B O 1
ATOM 3317 N N . THR B 1 203 ? 2.074 -7.812 -22.688 1 98.44 203 THR B N 1
ATOM 3318 C CA . THR B 1 203 ? 1.716 -8.594 -21.516 1 98.44 203 THR B CA 1
ATOM 3319 C C . THR B 1 203 ? 0.929 -9.844 -21.906 1 98.44 203 THR B C 1
ATOM 3321 O O . THR B 1 203 ? 0.634 -10.047 -23.094 1 98.44 203 THR B O 1
ATOM 3324 N N . TYR B 1 204 ? 0.625 -10.688 -20.922 1 98.75 204 TYR B N 1
ATOM 3325 C CA . TYR B 1 204 ? 0.031 -12 -21.172 1 98.75 204 TYR B CA 1
ATOM 3326 C C . TYR B 1 204 ? -0.988 -12.352 -20.094 1 98.75 204 TYR B C 1
ATOM 3328 O O . TYR B 1 204 ? -1.034 -11.711 -19.047 1 98.75 204 TYR B O 1
ATOM 3336 N N . TRP B 1 205 ? -1.786 -13.344 -20.438 1 98.56 205 TRP B N 1
ATOM 3337 C CA . TRP B 1 205 ? -2.688 -13.984 -19.484 1 98.56 205 TRP B CA 1
ATOM 3338 C C . TRP B 1 205 ? -2.221 -15.398 -19.141 1 98.56 205 TRP B C 1
ATOM 3340 O O . TRP B 1 205 ? -1.899 -16.172 -20.047 1 98.56 205 TRP B O 1
ATOM 3350 N N . LEU B 1 206 ? -2.119 -15.695 -17.906 1 98.69 206 LEU B N 1
ATOM 3351 C CA . LEU B 1 206 ? -1.932 -17.094 -17.5 1 98.69 206 LEU B CA 1
ATOM 3352 C C . LEU B 1 206 ? -3.262 -17.828 -17.484 1 98.69 206 LEU B C 1
ATOM 3354 O O . LEU B 1 206 ? -4.176 -17.453 -16.75 1 98.69 206 LEU B O 1
ATOM 3358 N N . ARG B 1 207 ? -3.32 -18.922 -18.234 1 97.5 207 ARG B N 1
ATOM 3359 C CA . ARG B 1 207 ? -4.59 -19.625 -18.406 1 97.5 207 ARG B CA 1
ATOM 3360 C C . ARG B 1 207 ? -4.59 -20.953 -17.641 1 97.5 207 ARG B C 1
ATOM 3362 O O . ARG B 1 207 ? -5.648 -21.516 -17.375 1 97.5 207 ARG B O 1
ATOM 3369 N N . GLY B 1 208 ? -3.43 -21.469 -17.375 1 97.5 208 GLY B N 1
ATOM 3370 C CA . GLY B 1 208 ? -3.389 -22.75 -16.703 1 97.5 208 GLY B CA 1
ATOM 3371 C C . GLY B 1 208 ? -1.99 -23.328 -16.609 1 97.5 208 GLY B C 1
ATOM 3372 O O . GLY B 1 208 ? -1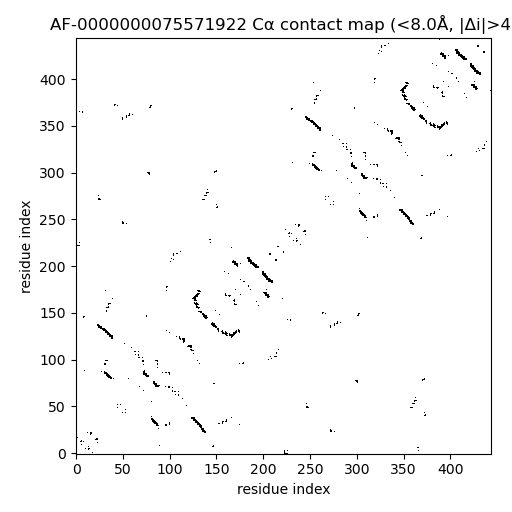.024 -22.719 -17.062 1 97.5 208 GLY B O 1
ATOM 3373 N N . TYR B 1 209 ? -1.913 -24.438 -15.93 1 97.06 209 TYR B N 1
ATOM 3374 C CA . TYR B 1 209 ? -0.707 -25.234 -15.766 1 97.06 209 TYR B CA 1
ATOM 3375 C C . TYR B 1 209 ? -1.033 -26.734 -15.828 1 97.06 209 TYR B C 1
ATOM 3377 O O . TYR B 1 209 ? -1.731 -27.25 -14.953 1 97.06 209 TYR B O 1
ATOM 3385 N N . LYS B 1 210 ? -0.491 -27.422 -16.875 1 96.62 210 LYS B N 1
ATOM 3386 C CA . LYS B 1 210 ? -0.785 -28.844 -17.094 1 96.62 210 LYS B CA 1
ATOM 3387 C C . LYS B 1 210 ? -2.289 -29.094 -17.125 1 96.62 210 LYS B C 1
ATOM 3389 O O . LYS B 1 210 ? -3.008 -28.5 -17.938 1 96.62 210 LYS B O 1
ATOM 3394 N N . GLU B 1 211 ? -2.797 -29.766 -16.156 1 93.75 211 GLU B N 1
ATOM 3395 C CA . GLU B 1 211 ? -4.215 -30.109 -16.188 1 93.75 211 GLU B CA 1
ATOM 3396 C C . GLU B 1 211 ? -5.043 -29.109 -15.383 1 93.75 211 GLU B C 1
ATOM 3398 O O . GLU B 1 211 ? -6.27 -29.203 -15.344 1 93.75 211 GLU B O 1
ATOM 3403 N N . VAL B 1 212 ? -4.414 -28.219 -14.875 1 92.94 212 VAL B N 1
ATOM 3404 C CA . VAL B 1 212 ? -5.109 -27.219 -14.078 1 92.94 212 VAL B CA 1
ATOM 3405 C C . VAL B 1 212 ? -5.391 -25.984 -14.922 1 92.94 212 VAL B C 1
ATOM 3407 O O . VAL B 1 212 ? -4.473 -25.391 -15.5 1 92.94 212 VAL B O 1
ATOM 3410 N N . GLU B 1 213 ? -6.676 -25.641 -15.055 1 93.25 213 GLU B N 1
ATOM 3411 C CA . GLU B 1 213 ? -7.09 -24.422 -15.766 1 93.25 213 GLU B CA 1
ATOM 3412 C C . GLU B 1 213 ? -7.789 -23.453 -14.828 1 93.25 213 GLU B C 1
ATOM 3414 O O . GLU B 1 213 ? -8.219 -23.828 -13.742 1 93.25 213 GLU B O 1
ATOM 3419 N N . ILE B 1 214 ? -7.793 -22.203 -15.242 1 92.75 214 ILE B N 1
ATOM 3420 C CA . ILE B 1 214 ? -8.602 -21.234 -14.492 1 92.75 214 ILE B CA 1
ATOM 3421 C C . ILE B 1 214 ? -10.047 -21.719 -14.43 1 92.75 214 ILE B C 1
ATOM 3423 O O . ILE B 1 214 ? -10.578 -22.266 -15.406 1 92.75 214 ILE B O 1
ATOM 3427 N N . PRO B 1 215 ? -10.641 -21.531 -13.312 1 91.44 215 PRO B N 1
ATOM 3428 C CA . PRO B 1 215 ? -12.039 -21.953 -13.219 1 91.44 215 PRO B CA 1
ATOM 3429 C C . PRO B 1 215 ? -12.945 -21.188 -14.18 1 91.44 215 PRO B C 1
ATOM 3431 O O . PRO B 1 215 ? -12.602 -20.078 -14.617 1 91.44 215 PRO B O 1
ATOM 3434 N N . ASP B 1 216 ? -13.992 -21.844 -14.484 1 87.62 216 ASP B N 1
ATOM 3435 C CA . ASP B 1 216 ? -15 -21.172 -15.305 1 87.62 216 ASP B CA 1
ATOM 3436 C C . ASP B 1 216 ? -15.859 -20.234 -14.461 1 87.62 216 ASP B C 1
ATOM 3438 O O . ASP B 1 216 ? -16.641 -20.688 -13.617 1 87.62 216 ASP B O 1
ATOM 3442 N N . PHE B 1 217 ? -15.758 -18.984 -14.664 1 89.5 217 PHE B N 1
ATOM 3443 C CA . PHE B 1 217 ? -16.516 -17.984 -13.914 1 89.5 217 PHE B CA 1
ATOM 3444 C C . PHE B 1 217 ? -17.703 -17.484 -14.719 1 89.5 217 PHE B C 1
ATOM 3446 O O . PHE B 1 217 ? -18.406 -16.562 -14.305 1 89.5 217 PHE B O 1
ATOM 3453 N N . GLY B 1 218 ? -17.875 -18.047 -15.852 1 85 218 GLY B N 1
ATOM 3454 C CA . GLY B 1 218 ? -18.938 -17.594 -16.734 1 85 218 GLY B CA 1
ATOM 3455 C C . GLY B 1 218 ? -18.422 -16.875 -17.969 1 85 218 GLY B C 1
ATOM 3456 O O . GLY B 1 218 ? -17.281 -16.406 -17.984 1 85 218 GLY B O 1
ATOM 3457 N N . GLU B 1 219 ? -19.203 -16.672 -18.969 1 81.88 219 GLU B N 1
ATOM 3458 C CA . GLU B 1 219 ? -18.828 -16.125 -20.281 1 81.88 219 GLU B CA 1
ATOM 3459 C C . GLU B 1 219 ? -18.391 -14.672 -20.156 1 81.88 219 GLU B C 1
ATOM 3461 O O . GLU B 1 219 ? -17.516 -14.227 -20.906 1 81.88 219 GLU B O 1
ATOM 3466 N N . GLU B 1 220 ? -18.859 -14.062 -19.203 1 80.31 220 GLU B N 1
ATOM 3467 C CA . GLU B 1 220 ? -18.578 -12.648 -19.031 1 80.31 220 GLU B CA 1
ATOM 3468 C C . GLU B 1 220 ? -17.125 -12.43 -18.594 1 80.31 220 GLU B C 1
ATOM 3470 O O . GLU B 1 220 ? -16.578 -11.336 -18.75 1 80.31 220 GLU B O 1
ATOM 3475 N N . PHE B 1 221 ? -16.578 -13.453 -18.031 1 79.81 221 PHE B N 1
ATOM 3476 C CA . PHE B 1 221 ? -15.219 -13.32 -17.5 1 79.81 221 PHE B CA 1
ATOM 3477 C C . PHE B 1 221 ? -14.234 -14.164 -18.312 1 79.81 221 PHE B C 1
ATOM 3479 O O . PHE B 1 221 ? -13.102 -14.391 -17.891 1 79.81 221 PHE B O 1
ATOM 3486 N N . ALA B 1 222 ? -14.688 -14.672 -19.422 1 70.94 222 ALA B N 1
ATOM 3487 C CA . ALA B 1 222 ? -13.859 -15.539 -20.25 1 70.94 222 ALA B CA 1
ATOM 3488 C C . ALA B 1 222 ? -12.789 -14.734 -20.984 1 70.94 222 ALA B C 1
ATOM 3490 O O . ALA B 1 222 ? -13.016 -13.586 -21.359 1 70.94 222 ALA B O 1
#

Secondary structure (DSSP, 8-state):
-HHHHHHHS-HHHHHHHHTTPPPPPEEEEEEEEEEEEETTHHHHHHTS-HHHHHHHHHHHHHHHHHHHTTSS-EEEP-STT-EEEEESSSS--S-HHHHHHHHHHHHHHHHHT-B-TT-TTSBP-EEEEEEEEEEEEEEE-SSS-EEEEESHHHHHHHHHHHTS-TT-EEEEHHHHHHHTTSTTEEEEEEEEEEETTTEEEEEEEEEEETTEE-----GGG-/-HHHHHHHS-HHHHHHHHTTPPPPPEEEEEEEEEEEEETTHHHHHHTS-HHHHHHHHHHHHHHHHHHHTTSS-EEEP-STT-EEEEESSSS--S-HHHHHHHHHHHHHHHHHT-B-TT-TTSBP-EEEEEEEEEEEEEEE-SSS-EEEEESHHHHHHHHHHHTS-TT-EEEEHHHHHHHTTSTTEEEEEEEEEEETTTEEEEEEEEEEETTEE-----GGG-

Sequence (444 aa):
VEDLLHQLLPPAIADQLISGRAVQAESYDCVTIYFSDIVGFTSLSSQSTPMQVVTLLNDLYLAFDGVVDNFKVYKVETIGDAYMVVSGLPERREDHANQIAQMSLSLLHKVKNFVIRHRPHEQLKLRIGMHSGSVVAGVVGSKMPRYCLFGDTVNTSSRMESNGLPLKIHVSQQTYDILMQEAGFKLELRGSVEMKGKGMQTTYWLRGYKEVEIPDFGEEFAVEDLLHQLLPPAIADQLISGRAVQAESYDCVTIYFSDIVGFTSLSSQSTPMQVVTLLNDLYLAFDGVVDNFKVYKVETIGDAYMVVSGLPERREDHANQIAQMSLSLLHKVKNFVIRHRPHEQLKLRIGMHSGSVVAGVVGSKMPRYCLFGDTVNTSSRMESNGLPLKIHVSQQTYDILMQEAGFKLELRGSVEMKGKGMQTTYWLRGYKEVEIPDFGEEFA

Organism: Caenorhabditis brenneri (NCBI:txid135651)

InterPro domains:
  IPR001054 Adenylyl cyclase class-3/4/guanylyl cyclase [PF00211] (23-207)
  IPR001054 Adenylyl cyclase class-3/4/guanylyl cyclase [PS50125] (32-161)
  IPR001054 Adenylyl cyclase class-3/4/guanylyl cyclase [SM00044] (2-189)
  IPR001054 Adenylyl cyclase class-3/4/guanylyl cyclase [cd07302] (31-206)
  IPR018297 Adenylyl cyclase class-4/guanylyl cyclase, conserved site [PS00452] (138-161)
  IPR029787 Nucleotide cyclase [G3DSA:3.30.70.1230] (1-213)
  IPR029787 Nucleotide cyclase [SSF55073] (19-206)
  IPR050401 Cyclic nucleotide synthase [PTHR11920] (2-208)

Solvent-accessible surface area (backbone atoms only — not comparable to full-atom values): 23554 Å² total; per-residue (Å²): 71,70,66,56,38,47,64,63,27,61,58,73,56,29,51,33,49,72,69,67,40,82,71,72,39,39,76,41,76,56,31,20,33,39,23,33,36,54,62,63,44,49,61,49,46,72,76,39,54,42,54,55,45,47,49,48,51,38,53,50,49,52,56,46,48,66,54,52,71,77,43,75,56,35,83,43,81,52,52,64,71,40,47,35,36,30,10,24,44,94,60,76,48,88,59,14,56,57,39,50,53,54,48,52,50,50,50,50,50,50,38,72,71,42,69,39,82,96,42,67,88,50,78,66,36,42,18,22,8,26,26,44,32,40,36,30,36,32,60,38,52,88,86,58,65,35,68,38,61,43,37,56,36,60,58,49,8,48,48,31,17,74,70,36,48,66,67,38,38,22,30,31,52,60,34,45,60,56,45,67,74,43,87,49,62,40,72,41,82,71,42,79,40,82,36,90,98,67,44,74,38,59,32,28,32,58,49,33,45,70,89,43,60,63,68,87,80,47,79,89,56,106,71,70,67,57,38,47,61,65,27,60,60,73,54,29,51,34,48,73,69,67,40,81,69,72,40,38,75,42,77,55,31,22,34,39,25,32,35,54,62,64,44,49,63,49,45,74,76,39,55,41,53,56,45,46,49,49,50,39,53,50,49,53,54,47,48,67,54,51,71,77,42,77,58,34,82,45,80,52,51,64,70,40,48,35,36,28,11,25,44,95,58,75,50,88,59,15,55,56,39,50,53,54,48,53,52,52,49,50,49,49,39,72,72,42,68,40,82,96,42,67,87,49,78,65,36,41,17,22,7,27,27,43,33,40,37,29,37,30,61,39,54,88,87,60,65,35,68,39,60,43,37,56,35,59,57,50,8,48,49,30,18,75,71,37,48,66,67,39,39,23,29,31,51,61,34,46,60,56,47,68,74,42,88,49,63,40,71,43,82,71,43,77,42,81,38,92,97,66,45,75,37,59,32,28,33,59,48,33,45,69,90,44,60,62,68,86,80,49,78,90,56,106

Nearest PDB structures (foldseek):
  9bcv-assembly1_B  TM=9.629E-01  e=2.703E-32  Homo sapiens
  9bcs-assembly1_A  TM=9.436E-01  e=8.866E-32  Homo sapiens
  9bcs-assembly1_B  TM=9.518E-01  e=4.232E-31  Homo sapiens
  9bco-assembly1_B  TM=9.206E-01  e=7.672E-28  Homo sapiens
  9bco-assembly1_A  TM=9.052E-01  e=2.390E-26  Homo sapiens